Protein AF-0000000078320532 (afdb_homodimer)

Solvent-accessible surface area (backbone atoms only — not comparable to full-atom values): 27782 Å² total; per-residue (Å²): 126,82,74,79,67,69,48,58,63,84,70,66,55,66,33,43,33,33,85,43,34,35,56,31,29,28,65,40,71,39,73,40,62,46,96,88,65,46,69,57,27,37,39,32,34,35,29,23,69,84,62,31,71,40,45,35,36,29,44,48,92,34,34,84,76,49,55,82,74,60,51,70,72,41,43,28,35,41,32,32,32,29,36,39,67,63,49,95,80,59,50,83,32,69,43,92,64,62,51,32,34,39,48,44,89,74,38,43,78,42,79,45,78,91,57,80,74,38,65,82,78,80,81,66,71,52,63,53,78,44,43,66,56,43,35,73,74,42,56,42,26,40,19,38,59,21,37,59,39,74,71,46,79,70,44,77,46,65,47,101,84,69,43,84,41,35,34,28,41,32,31,32,30,63,88,81,32,67,41,43,34,41,29,50,40,71,55,21,54,50,50,59,55,48,59,77,63,59,86,60,82,83,42,33,36,36,36,38,38,26,34,48,35,79,54,96,92,35,70,30,35,29,68,41,88,74,38,45,72,38,76,66,50,97,41,69,73,48,52,52,52,52,51,51,51,50,59,71,67,49,79,128,125,85,73,80,68,69,50,58,63,84,70,66,55,65,33,41,33,33,85,44,35,35,56,31,29,28,65,39,72,40,74,41,61,46,97,89,63,47,71,59,27,37,40,32,34,36,31,22,71,85,63,34,70,40,46,34,36,30,42,49,93,35,34,84,76,50,54,84,73,62,53,70,71,40,43,29,35,40,30,33,31,31,37,38,68,64,48,94,78,59,52,85,33,70,45,91,63,62,50,36,34,39,48,45,89,73,39,44,77,41,80,46,77,92,57,79,74,39,65,83,78,80,81,66,73,50,61,52,78,46,43,67,55,44,36,73,75,42,57,41,26,40,20,38,60,21,36,59,39,74,72,48,78,72,44,78,47,63,47,100,84,67,41,83,41,36,33,28,41,30,30,33,29,64,86,81,31,68,41,44,35,41,29,50,40,70,55,20,54,50,49,58,56,48,60,76,63,60,86,60,83,82,43,33,36,37,36,38,38,27,34,47,36,78,54,95,90,35,70,29,35,30,69,42,89,73,38,47,74,38,76,65,51,97,41,70,72,50,51,52,53,53,52,53,50,49,60,70,67,48,78,127

Organism: Daucus carota subsp. sativus (NCBI:txid79200)

InterPro domains:
  IPR003871 Replication protein A 70 kDa DNA-binding subunit B/D, first OB fold domain [PF02721] (6-105)
  IPR012340 Nucleic acid-binding, OB-fold [G3DSA:2.40.50.140] (5-110)
  IPR012340 Nucleic acid-binding, OB-fold [G3DSA:2.40.50.140] (117-250)
  IPR012340 Nucleic acid-binding, OB-fold [SSF50249] (5-116)
  IPR012340 Nucleic acid-binding, OB-fold [SSF50249] (123-245)

Structure (mmCIF, N/CA/C/O backbone):
data_AF-0000000078320532-model_v1
#
loop_
_entity.id
_entity.type
_entity.pdbx_description
1 polymer 'Replication protein A 70 kDa DNA-binding subunit B/D first OB fold domain-containing protein'
#
loop_
_atom_site.group_PDB
_atom_site.id
_atom_site.type_symbol
_atom_site.label_atom_id
_atom_site.label_alt_id
_atom_site.label_comp_id
_atom_site.label_asym_id
_atom_site.label_entity_id
_atom_site.label_seq_id
_atom_site.pdbx_PDB_ins_code
_atom_site.Cartn_x
_atom_site.Cartn_y
_atom_site.Cartn_z
_atom_site.occupancy
_atom_site.B_iso_or_equiv
_atom_site.auth_seq_id
_atom_site.auth_comp_id
_atom_site.auth_asym_id
_atom_site.auth_atom_id
_atom_site.pdbx_PDB_model_num
ATOM 1 N N . MET A 1 1 ? -4.547 -6.383 32.562 1 27.05 1 MET A N 1
ATOM 2 C CA . MET A 1 1 ? -4.465 -6.309 31.109 1 27.05 1 MET A CA 1
ATOM 3 C C . MET A 1 1 ? -3.475 -5.238 30.672 1 27.05 1 MET A C 1
ATOM 5 O O . MET A 1 1 ? -3.547 -4.094 31.125 1 27.05 1 MET A O 1
ATOM 9 N N . ALA A 1 2 ? -2.432 -5.57 30.328 1 39.66 2 ALA A N 1
ATOM 10 C CA . ALA A 1 2 ? -1.331 -4.621 30.188 1 39.66 2 ALA A CA 1
ATOM 11 C C . ALA A 1 2 ? -1.702 -3.502 29.219 1 39.66 2 ALA A C 1
ATOM 13 O O . ALA A 1 2 ? -2.283 -3.752 28.156 1 39.66 2 ALA A O 1
ATOM 14 N N . GLN A 1 3 ? -2.002 -2.412 29.641 1 51.91 3 GLN A N 1
ATOM 15 C CA . GLN A 1 3 ? -2.473 -1.277 28.844 1 51.91 3 GLN A CA 1
ATOM 16 C C . GLN A 1 3 ? -1.529 -0.985 27.688 1 51.91 3 GLN A C 1
ATOM 18 O O . GLN A 1 3 ? -0.31 -0.94 27.859 1 51.91 3 GLN A O 1
ATOM 23 N N . ILE A 1 4 ? -1.852 -1.433 26.438 1 59.47 4 ILE A N 1
ATOM 24 C CA . ILE A 1 4 ? -1.053 -1.077 25.266 1 59.47 4 ILE A CA 1
ATOM 25 C C . ILE A 1 4 ? -0.604 0.379 25.375 1 59.47 4 ILE A C 1
ATOM 27 O O . ILE A 1 4 ? -1.434 1.282 25.516 1 59.47 4 ILE A O 1
ATOM 31 N N . PRO A 1 5 ? 0.656 0.511 25.469 1 71.81 5 PRO A N 1
ATOM 32 C CA . PRO A 1 5 ? 1.146 1.877 25.672 1 71.81 5 PRO A CA 1
ATOM 33 C C . PRO A 1 5 ? 0.835 2.791 24.484 1 71.81 5 PRO A C 1
ATOM 35 O O . PRO A 1 5 ? 0.677 2.316 23.359 1 71.81 5 PRO A O 1
ATOM 38 N N . TYR A 1 6 ? 0.67 3.992 24.812 1 83.69 6 TYR A N 1
ATOM 39 C CA . TYR A 1 6 ? 0.54 5 23.766 1 83.69 6 TYR A CA 1
ATOM 40 C C . TYR A 1 6 ? 1.823 5.109 22.953 1 83.69 6 TYR A C 1
ATOM 42 O O . TYR A 1 6 ? 2.924 4.988 23.5 1 83.69 6 TYR A O 1
ATOM 50 N N . GLN A 1 7 ? 1.671 5.238 21.641 1 79.38 7 GLN A N 1
ATOM 51 C CA . GLN A 1 7 ? 2.809 5.352 20.734 1 79.38 7 GLN A CA 1
ATOM 52 C C . GLN A 1 7 ? 3.041 6.805 20.328 1 79.38 7 GLN A C 1
ATOM 54 O O . GLN A 1 7 ? 2.123 7.625 20.375 1 79.38 7 GLN A O 1
ATOM 59 N N . MET A 1 8 ? 4.359 7.109 20.062 1 86.12 8 MET A N 1
ATOM 60 C CA . MET A 1 8 ? 4.672 8.383 19.406 1 86.12 8 MET A CA 1
ATOM 61 C C . MET A 1 8 ? 4.379 8.32 17.906 1 86.12 8 MET A C 1
ATOM 63 O O . MET A 1 8 ? 4.512 7.258 17.297 1 86.12 8 MET A O 1
ATOM 67 N N . ILE A 1 9 ? 3.961 9.414 17.344 1 87.12 9 ILE A N 1
ATOM 68 C CA . ILE A 1 9 ? 3.617 9.508 15.93 1 87.12 9 ILE A CA 1
ATOM 69 C C . ILE A 1 9 ? 4.789 9.016 15.078 1 87.12 9 ILE A C 1
ATOM 71 O O . ILE A 1 9 ? 4.586 8.336 14.07 1 87.12 9 ILE A O 1
ATOM 75 N N . SER A 1 10 ? 5.992 9.375 15.531 1 83 10 SER A N 1
ATOM 76 C CA . SER A 1 10 ? 7.195 9.023 14.789 1 83 10 SER A CA 1
ATOM 77 C C . SER A 1 10 ? 7.352 7.512 14.68 1 83 10 SER A C 1
ATOM 79 O O . SER A 1 10 ? 8.109 7.02 13.836 1 83 10 SER A O 1
ATOM 81 N N . ASN A 1 11 ? 6.594 6.738 15.539 1 76.62 11 ASN A N 1
ATOM 82 C CA . ASN A 1 11 ? 6.73 5.285 15.578 1 76.62 11 ASN A CA 1
ATOM 83 C C . ASN A 1 11 ? 5.68 4.602 14.711 1 76.62 11 ASN A C 1
ATOM 85 O O . ASN A 1 11 ? 5.727 3.385 14.516 1 76.62 11 ASN A O 1
ATOM 89 N N . LEU A 1 12 ? 4.797 5.344 14.219 1 78.69 12 LEU A N 1
ATOM 90 C CA . LEU A 1 12 ? 3.697 4.762 13.453 1 78.69 12 LEU A CA 1
ATOM 91 C C . LEU A 1 12 ? 4.191 4.227 12.117 1 78.69 12 LEU A C 1
ATOM 93 O O . LEU A 1 12 ? 5 4.871 11.445 1 78.69 12 LEU A O 1
ATOM 97 N N . ARG A 1 13 ? 3.828 3.01 11.836 1 69.94 13 ARG A N 1
ATOM 98 C CA . ARG A 1 13 ? 4.07 2.375 10.547 1 69.94 13 ARG A CA 1
ATOM 99 C C . ARG A 1 13 ? 2.826 1.641 10.055 1 69.94 13 ARG A C 1
ATOM 101 O O . ARG A 1 13 ? 2.059 1.105 10.859 1 69.94 13 ARG A O 1
ATOM 108 N N . PRO A 1 14 ? 2.568 1.873 8.789 1 65.31 14 PRO A N 1
ATOM 109 C CA . PRO A 1 14 ? 1.463 1.041 8.312 1 65.31 14 PRO A CA 1
ATOM 110 C C . PRO A 1 14 ? 1.641 -0.435 8.656 1 65.31 14 PRO A C 1
ATOM 112 O O . PRO A 1 14 ? 2.707 -1.006 8.422 1 65.31 14 PRO A O 1
ATOM 115 N N . GLN A 1 15 ? 1.102 -0.768 9.883 1 57.56 15 GLN A N 1
ATOM 116 C CA . GLN A 1 15 ? 1.268 -2.164 10.273 1 57.56 15 GLN A CA 1
ATOM 117 C C . GLN A 1 15 ? 0.151 -3.031 9.695 1 57.56 15 GLN A C 1
ATOM 119 O O . GLN A 1 15 ? -1.014 -2.629 9.688 1 57.56 15 GLN A O 1
ATOM 124 N N . ILE A 1 16 ? 0.401 -3.865 9.016 1 56.78 16 ILE A N 1
ATOM 125 C CA . ILE A 1 16 ? -0.515 -4.855 8.461 1 56.78 16 ILE A CA 1
ATOM 126 C C . ILE A 1 16 ? -0.884 -5.875 9.531 1 56.78 16 ILE A C 1
ATOM 128 O O . ILE A 1 16 ? -0.048 -6.242 10.367 1 56.78 16 ILE A O 1
ATOM 132 N N . THR A 1 17 ? -2.172 -5.879 9.898 1 59.12 17 THR A N 1
ATOM 133 C CA . THR A 1 17 ? -2.629 -6.961 10.766 1 59.12 17 THR A CA 1
ATOM 134 C C . THR A 1 17 ? -1.928 -8.273 10.414 1 59.12 17 THR A C 1
ATOM 136 O O . THR A 1 17 ? -1.748 -8.586 9.234 1 59.12 17 THR A O 1
ATOM 139 N N . THR A 1 18 ? -1.348 -8.797 11.539 1 62.75 18 THR A N 1
ATOM 140 C CA . THR A 1 18 ? -0.658 -10.07 11.359 1 62.75 18 THR A CA 1
ATOM 141 C C . THR A 1 18 ? -1.491 -11.219 11.914 1 62.75 18 THR A C 1
ATOM 143 O O . THR A 1 18 ? -1.089 -12.383 11.836 1 62.75 18 THR A O 1
ATOM 146 N N . ALA A 1 19 ? -2.762 -10.828 12.398 1 68.81 19 ALA A N 1
ATOM 147 C CA . ALA A 1 19 ? -3.498 -11.867 13.109 1 68.81 19 ALA A CA 1
ATOM 148 C C . ALA A 1 19 ? -4.352 -12.688 12.156 1 68.81 19 ALA A C 1
ATOM 150 O O . ALA A 1 19 ? -5.523 -12.961 12.43 1 68.81 19 ALA A O 1
ATOM 151 N N . TRP A 1 20 ? -3.812 -13 11.141 1 75.31 20 TRP A N 1
ATOM 152 C CA . TRP A 1 20 ? -4.488 -13.859 10.18 1 75.31 20 TRP A CA 1
ATOM 153 C C . TRP A 1 20 ? -4.234 -15.328 10.492 1 75.31 20 TRP A C 1
ATOM 155 O O . TRP A 1 20 ? -3.189 -15.68 11.039 1 75.31 20 TRP A O 1
ATOM 165 N N . ARG A 1 21 ? -5.273 -16.188 10.227 1 86.12 21 ARG A N 1
ATOM 166 C CA . ARG A 1 21 ? -5.168 -17.641 10.305 1 86.12 21 ARG A CA 1
ATOM 167 C C . ARG A 1 21 ? -5.676 -18.297 9.031 1 86.12 21 ARG A C 1
ATOM 169 O O . ARG A 1 21 ? -6.82 -18.078 8.625 1 86.12 21 ARG A O 1
ATOM 176 N N . LEU A 1 22 ? -4.859 -19.094 8.461 1 91.88 22 LEU A N 1
ATOM 177 C CA . LEU A 1 22 ? -5.23 -19.812 7.25 1 91.88 22 LEU A CA 1
ATOM 178 C C . LEU A 1 22 ? -5.098 -21.312 7.449 1 91.88 22 LEU A C 1
ATOM 180 O O . LEU A 1 22 ? -4.219 -21.781 8.188 1 91.88 22 LEU A O 1
ATOM 184 N N . LYS A 1 23 ? -6.031 -22.062 6.934 1 93.19 23 LYS A N 1
ATOM 185 C CA . LYS A 1 23 ? -5.887 -23.5 6.676 1 93.19 23 LYS A CA 1
ATOM 186 C C . LYS A 1 23 ? -5.648 -23.766 5.191 1 93.19 23 LYS A C 1
ATOM 188 O O . LYS A 1 23 ? -6.516 -23.5 4.359 1 93.19 23 LYS A O 1
ATOM 193 N N . VAL A 1 24 ? -4.387 -24.281 4.895 1 96.31 24 VAL A N 1
ATOM 194 C CA . VAL A 1 24 ? -4.027 -24.297 3.48 1 96.31 24 VAL A CA 1
ATOM 195 C C . VAL A 1 24 ? -3.248 -25.578 3.168 1 96.31 24 VAL A C 1
ATOM 197 O O . VAL A 1 24 ? -2.701 -26.219 4.07 1 96.31 24 VAL A O 1
ATOM 200 N N . ARG A 1 25 ? -3.244 -25.984 1.972 1 96.69 25 ARG A N 1
ATOM 201 C CA . ARG A 1 25 ? -2.277 -26.922 1.396 1 96.69 25 ARG A CA 1
ATOM 202 C C . ARG A 1 25 ? -1.178 -26.172 0.648 1 96.69 25 ARG A C 1
ATOM 204 O O . ARG A 1 25 ? -1.453 -25.219 -0.081 1 96.69 25 ARG A O 1
ATOM 211 N N . VAL A 1 26 ? 0.047 -26.609 0.845 1 96.19 26 VAL A N 1
ATOM 212 C CA . VAL A 1 26 ? 1.165 -26.062 0.078 1 96.19 26 VAL A CA 1
ATOM 213 C C . VAL A 1 26 ? 1.308 -26.828 -1.235 1 96.19 26 VAL A C 1
ATOM 215 O O . VAL A 1 26 ? 1.605 -28.031 -1.234 1 96.19 26 VAL A O 1
ATOM 218 N N . THR A 1 27 ? 1.149 -26.125 -2.33 1 95.19 27 THR A N 1
ATOM 219 C CA . THR A 1 27 ? 1.161 -26.844 -3.596 1 95.19 27 THR A CA 1
ATOM 220 C C . THR A 1 27 ? 2.492 -26.656 -4.316 1 95.19 27 THR A C 1
ATOM 222 O O . THR A 1 27 ? 2.848 -27.453 -5.195 1 95.19 27 THR A O 1
ATOM 225 N N . ARG A 1 28 ? 3.203 -25.609 -3.99 1 95.12 28 ARG A N 1
ATOM 226 C CA . ARG A 1 28 ? 4.512 -25.375 -4.59 1 95.12 28 ARG A CA 1
ATOM 227 C C . ARG A 1 28 ? 5.445 -24.672 -3.609 1 95.12 28 ARG A C 1
ATOM 229 O O . ARG A 1 28 ? 5.004 -23.828 -2.812 1 95.12 28 ARG A O 1
ATOM 236 N N . ILE A 1 29 ? 6.719 -25 -3.711 1 95.75 29 ILE A N 1
ATOM 237 C CA . ILE A 1 29 ? 7.805 -24.312 -3.023 1 95.75 29 ILE A CA 1
ATOM 238 C C . ILE A 1 29 ? 8.992 -24.141 -3.971 1 95.75 29 ILE A C 1
ATOM 240 O O . ILE A 1 29 ? 9.375 -25.078 -4.672 1 95.75 29 ILE A O 1
ATOM 244 N N . TRP A 1 30 ? 9.516 -22.969 -4.055 1 94.19 30 TRP A N 1
ATOM 245 C CA . TRP A 1 30 ? 10.734 -22.781 -4.828 1 94.19 30 TRP A CA 1
ATOM 246 C C . TRP A 1 30 ? 11.57 -21.625 -4.27 1 94.19 30 TRP A C 1
ATOM 248 O O . TRP A 1 30 ? 11.031 -20.719 -3.633 1 94.19 30 TRP A O 1
ATOM 258 N N . GLN A 1 31 ? 12.797 -21.688 -4.543 1 93.12 31 GLN A N 1
ATOM 259 C CA . GLN A 1 31 ? 13.719 -20.656 -4.094 1 93.12 31 GLN A CA 1
ATOM 260 C C . GLN A 1 31 ? 13.789 -19.5 -5.09 1 93.12 31 GLN A C 1
ATOM 262 O O . GLN A 1 31 ? 13.75 -19.719 -6.305 1 93.12 31 GLN A O 1
ATOM 267 N N . ALA A 1 32 ? 13.828 -18.297 -4.539 1 90.44 32 ALA A N 1
ATOM 268 C CA . ALA A 1 32 ? 14.172 -17.125 -5.34 1 90.44 32 ALA A CA 1
ATOM 269 C C . ALA A 1 32 ? 15.688 -16.938 -5.402 1 90.44 32 ALA A C 1
ATOM 271 O O . ALA A 1 32 ? 16.328 -16.641 -4.391 1 90.44 32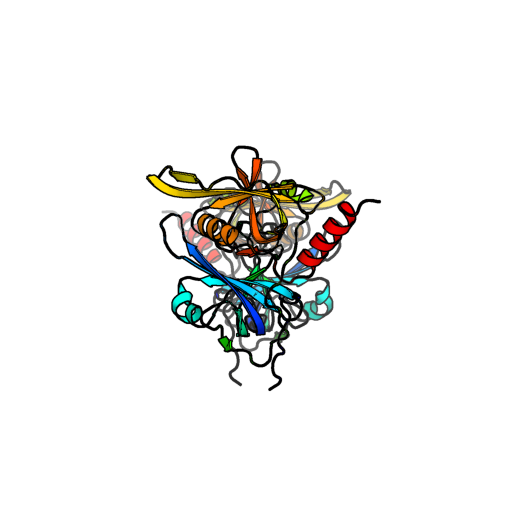 ALA A O 1
ATOM 272 N N . ILE A 1 33 ? 16.234 -17.047 -6.617 1 88.75 33 ILE A N 1
ATOM 273 C CA . ILE A 1 33 ? 17.688 -17.016 -6.793 1 88.75 33 ILE A CA 1
ATOM 274 C C . ILE A 1 33 ? 18.062 -15.859 -7.719 1 88.75 33 ILE A C 1
ATOM 276 O O . ILE A 1 33 ? 17.484 -15.695 -8.789 1 88.75 33 ILE A O 1
ATOM 280 N N . THR A 1 34 ? 18.969 -15.086 -7.293 1 86.25 34 THR A N 1
ATOM 281 C CA . THR A 1 34 ? 19.453 -13.969 -8.102 1 86.25 34 THR A CA 1
ATOM 282 C C . THR A 1 34 ? 20.328 -14.469 -9.242 1 86.25 34 THR A C 1
ATOM 284 O O . THR A 1 34 ? 20.672 -15.656 -9.305 1 86.25 34 THR A O 1
ATOM 287 N N . GLN A 1 35 ? 20.641 -13.539 -10.125 1 79 35 GLN A N 1
ATOM 288 C CA . GLN A 1 35 ? 21.531 -13.867 -11.227 1 79 35 GLN A CA 1
ATOM 289 C C . GLN A 1 35 ? 22.891 -14.312 -10.719 1 79 35 GLN A C 1
ATOM 291 O O . GLN A 1 35 ? 23.578 -15.117 -11.359 1 79 35 GLN A O 1
ATOM 296 N N . GLN A 1 36 ? 23.281 -13.812 -9.484 1 86.31 36 GLN A N 1
ATOM 297 C CA . GLN A 1 36 ? 24.578 -14.141 -8.883 1 86.31 36 GLN A CA 1
ATOM 298 C C . GLN A 1 36 ? 24.516 -15.477 -8.156 1 86.31 36 GLN A C 1
ATOM 300 O O . GLN A 1 36 ? 25.531 -15.969 -7.66 1 86.31 36 GLN A O 1
ATOM 305 N N . GLY A 1 37 ? 23.328 -15.977 -8.062 1 88 37 GLY A N 1
ATOM 306 C CA . GLY A 1 37 ? 23.172 -17.281 -7.445 1 88 37 GLY A CA 1
ATOM 307 C C . GLY A 1 37 ? 22.781 -17.219 -5.984 1 88 37 GLY A C 1
ATOM 308 O O . GLY A 1 37 ? 22.688 -18.25 -5.312 1 88 37 GLY A O 1
ATOM 309 N N . ASP A 1 38 ? 22.5 -16.016 -5.531 1 92.25 38 ASP A N 1
ATOM 310 C CA . ASP A 1 38 ? 22.125 -15.859 -4.129 1 92.25 38 ASP A CA 1
ATOM 311 C C . ASP A 1 38 ? 20.641 -16.188 -3.914 1 92.25 38 ASP A C 1
ATOM 313 O O . ASP A 1 38 ? 19.797 -15.766 -4.699 1 92.25 38 ASP A O 1
ATOM 317 N N . ILE A 1 39 ? 20.5 -16.938 -2.871 1 92.19 39 ILE A N 1
ATOM 318 C CA . ILE A 1 39 ? 19.125 -17.188 -2.486 1 92.19 39 ILE A CA 1
ATOM 319 C C . ILE A 1 39 ? 18.609 -16.047 -1.621 1 92.19 39 ILE A C 1
ATOM 321 O O . ILE A 1 39 ? 19.156 -15.773 -0.551 1 92.19 39 ILE A O 1
ATOM 325 N N . VAL A 1 40 ? 17.516 -15.422 -2.061 1 91.94 40 VAL A N 1
ATOM 326 C CA . VAL A 1 40 ? 17.047 -14.234 -1.353 1 91.94 40 VAL A CA 1
ATOM 327 C C . VAL A 1 40 ? 15.727 -14.539 -0.654 1 91.94 40 VAL A C 1
ATOM 329 O O . VAL A 1 40 ? 15.172 -13.688 0.043 1 91.94 40 VAL A O 1
ATOM 332 N N . GLY A 1 41 ? 15.172 -15.711 -0.836 1 93.56 41 GLY A N 1
ATOM 333 C CA . GLY A 1 41 ? 13.93 -16.094 -0.186 1 93.56 41 GLY A CA 1
ATOM 334 C C . GLY A 1 41 ? 13.305 -17.344 -0.792 1 93.56 41 GLY A C 1
ATOM 335 O O . GLY A 1 41 ? 13.914 -18 -1.63 1 93.56 41 GLY A O 1
ATOM 336 N N . ILE A 1 42 ? 12.125 -17.688 -0.279 1 95.56 42 ILE A N 1
ATOM 337 C CA . ILE A 1 42 ? 11.375 -18.859 -0.723 1 95.56 42 ILE A CA 1
ATOM 338 C C . ILE A 1 42 ? 9.945 -18.453 -1.064 1 95.56 42 ILE A C 1
ATOM 340 O O . ILE A 1 42 ? 9.32 -17.672 -0.334 1 95.56 42 ILE A O 1
ATOM 344 N N . ASN A 1 43 ? 9.531 -18.922 -2.199 1 94.19 43 ASN A N 1
ATOM 345 C CA . ASN A 1 43 ? 8.141 -18.766 -2.596 1 94.19 43 ASN A CA 1
ATOM 346 C C . ASN A 1 43 ? 7.336 -20.031 -2.369 1 94.19 43 ASN A C 1
ATOM 348 O O . ASN A 1 43 ? 7.859 -21.141 -2.52 1 94.19 43 ASN A O 1
ATOM 352 N N . CYS A 1 44 ? 6.09 -19.844 -1.955 1 95.62 44 CYS A N 1
ATOM 353 C CA . CYS A 1 44 ? 5.137 -20.938 -1.868 1 95.62 44 CYS A CA 1
ATOM 354 C C . CYS A 1 44 ? 3.807 -20.562 -2.51 1 95.62 44 CYS A C 1
ATOM 356 O O . CYS A 1 44 ? 3.484 -19.375 -2.623 1 95.62 44 CYS A O 1
ATOM 358 N N . ILE A 1 45 ? 3.152 -21.531 -2.93 1 94.88 45 ILE A N 1
ATOM 359 C CA . ILE A 1 45 ? 1.754 -21.359 -3.299 1 94.88 45 ILE A CA 1
ATOM 360 C C . ILE A 1 45 ? 0.857 -22.109 -2.318 1 94.88 45 ILE A C 1
ATOM 362 O O . ILE A 1 45 ? 1.031 -23.312 -2.104 1 94.88 45 ILE A O 1
ATOM 366 N N . PHE A 1 46 ? -0.066 -21.344 -1.685 1 95.25 46 PHE A N 1
ATOM 367 C CA . PHE A 1 46 ? -1.06 -21.906 -0.779 1 95.25 46 PHE A CA 1
ATOM 368 C C . PHE A 1 46 ? -2.418 -22 -1.461 1 95.25 46 PHE A C 1
ATOM 370 O O . PHE A 1 46 ? -2.775 -21.156 -2.275 1 95.25 46 PHE A O 1
ATOM 377 N N . VAL A 1 47 ? -3.119 -23.047 -1.12 1 94.62 47 VAL A N 1
ATOM 378 C CA . VAL A 1 47 ? -4.488 -23.234 -1.579 1 94.62 47 VAL A CA 1
ATOM 379 C C . VAL A 1 47 ? -5.402 -23.5 -0.384 1 94.62 47 VAL A C 1
ATOM 381 O O . VAL A 1 47 ? -5.035 -24.25 0.533 1 94.62 47 VAL A O 1
ATOM 384 N N . ASP A 1 48 ? -6.539 -22.922 -0.423 1 93.62 48 ASP A N 1
ATOM 385 C CA . ASP A 1 48 ? -7.473 -23.172 0.669 1 93.62 48 ASP A CA 1
ATOM 386 C C . ASP A 1 48 ? -8.602 -24.094 0.222 1 93.62 48 ASP A C 1
ATOM 388 O O . ASP A 1 48 ? -8.555 -24.656 -0.877 1 93.62 48 ASP A O 1
ATOM 392 N N . GLU A 1 49 ? -9.594 -24.328 1.081 1 91.31 49 GLU A N 1
ATOM 393 C CA . GLU A 1 49 ? -10.625 -25.328 0.868 1 91.31 49 GLU A CA 1
ATOM 394 C C . GLU A 1 49 ? -11.586 -24.922 -0.24 1 91.31 49 GLU A C 1
ATOM 396 O O . GLU A 1 49 ? -12.289 -25.75 -0.806 1 91.31 49 GLU A O 1
ATOM 401 N N . LEU A 1 50 ? -11.602 -23.656 -0.543 1 87.75 50 LEU A N 1
ATOM 402 C CA . LEU A 1 50 ? -12.523 -23.188 -1.567 1 87.75 50 LEU A CA 1
ATOM 403 C C . LEU A 1 50 ? -11.805 -22.969 -2.893 1 87.75 50 LEU A C 1
ATOM 405 O O . LEU A 1 50 ? -12.383 -22.422 -3.834 1 87.75 50 LEU A O 1
ATOM 409 N N . GLY A 1 51 ? -10.508 -23.297 -2.916 1 89.31 51 GLY A N 1
ATOM 410 C CA . GLY A 1 51 ? -9.75 -23.219 -4.156 1 89.31 51 GLY A CA 1
ATOM 411 C C . GLY A 1 51 ? -9.016 -21.906 -4.32 1 89.31 51 GLY A C 1
ATOM 412 O O . GLY A 1 51 ? -8.391 -21.656 -5.352 1 89.31 51 GLY A O 1
ATOM 413 N N . GLY A 1 52 ? -9.141 -21.062 -3.285 1 89.81 52 GLY A N 1
ATOM 414 C CA . GLY A 1 52 ? -8.336 -19.844 -3.33 1 89.81 52 GLY A CA 1
ATOM 415 C C . GLY A 1 52 ? -6.844 -20.125 -3.268 1 89.81 52 GLY A C 1
ATOM 416 O O . GLY A 1 52 ? -6.398 -21 -2.529 1 89.81 52 GLY A O 1
ATOM 417 N N . ARG A 1 53 ? -6.105 -19.375 -4.078 1 91.88 53 ARG A N 1
ATOM 418 C CA . ARG A 1 53 ? -4.656 -19.531 -4.117 1 91.88 53 ARG A CA 1
ATOM 419 C C . ARG A 1 53 ? -3.963 -18.219 -3.766 1 91.88 53 ARG A C 1
ATOM 421 O O . ARG A 1 53 ? -4.449 -17.141 -4.113 1 91.88 53 ARG A O 1
ATOM 428 N N . ILE A 1 54 ? -2.836 -18.344 -3.166 1 91.69 54 ILE A N 1
ATOM 429 C CA . ILE A 1 54 ? -2.078 -17.141 -2.83 1 91.69 54 ILE A CA 1
ATOM 430 C C . ILE A 1 54 ? -0.59 -17.469 -2.758 1 91.69 54 ILE A C 1
ATOM 432 O O . ILE A 1 54 ? -0.214 -18.594 -2.373 1 91.69 54 ILE A O 1
ATOM 436 N N . ARG A 1 55 ? 0.199 -16.562 -3.189 1 92.69 55 ARG A N 1
ATOM 437 C CA . ARG A 1 55 ? 1.645 -16.672 -3.018 1 92.69 55 ARG A CA 1
ATOM 438 C C . ARG A 1 55 ? 2.053 -16.344 -1.587 1 92.69 55 ARG A C 1
ATOM 440 O O . ARG A 1 55 ? 1.574 -15.367 -1.012 1 92.69 55 ARG A O 1
ATOM 447 N N . ALA A 1 56 ? 2.838 -17.141 -1.028 1 94.06 56 ALA A N 1
ATOM 448 C CA . ALA A 1 56 ? 3.477 -16.875 0.258 1 94.06 56 ALA A CA 1
ATOM 449 C C . ALA A 1 56 ? 4.977 -16.656 0.091 1 94.06 56 ALA A C 1
ATOM 451 O O . ALA A 1 56 ? 5.629 -17.344 -0.697 1 94.06 56 ALA A O 1
ATOM 452 N N . TRP A 1 57 ? 5.461 -15.688 0.818 1 93.81 57 TRP A N 1
ATOM 453 C CA . TRP A 1 57 ? 6.863 -15.289 0.709 1 93.81 57 TRP A CA 1
ATOM 454 C C . TRP A 1 57 ? 7.57 -15.414 2.053 1 93.81 57 TRP A C 1
ATOM 456 O O . TRP A 1 57 ? 7.062 -14.953 3.076 1 93.81 57 TRP A O 1
ATOM 466 N N . ILE A 1 58 ? 8.703 -16.047 2.061 1 94.56 58 ILE A N 1
ATOM 467 C CA . ILE A 1 58 ? 9.625 -16.078 3.191 1 94.56 58 ILE A CA 1
ATOM 468 C C . ILE A 1 58 ? 10.938 -15.398 2.811 1 94.56 58 ILE A C 1
ATOM 470 O O . ILE A 1 58 ? 11.695 -15.914 1.986 1 94.56 58 ILE A O 1
ATOM 474 N N . ALA A 1 59 ? 11.211 -14.336 3.436 1 91.44 59 ALA A N 1
ATOM 475 C CA . ALA A 1 59 ? 12.461 -13.617 3.166 1 91.44 59 ALA A CA 1
ATOM 476 C C . ALA A 1 59 ? 13.664 -14.383 3.709 1 91.44 59 ALA A C 1
ATOM 478 O O . ALA A 1 59 ? 13.523 -15.211 4.613 1 91.44 59 ALA A O 1
ATOM 479 N N . ALA A 1 60 ? 14.797 -14.055 3.164 1 91.81 60 ALA A N 1
ATOM 480 C CA . ALA A 1 60 ? 16.047 -14.734 3.525 1 91.81 60 ALA A CA 1
ATOM 481 C C . ALA A 1 60 ? 16.234 -14.734 5.039 1 91.81 60 ALA A C 1
ATOM 483 O O . ALA A 1 60 ? 16.656 -15.742 5.613 1 91.81 60 ALA A O 1
ATOM 484 N N . ALA A 1 61 ? 15.922 -13.688 5.684 1 89.81 61 ALA A N 1
ATOM 485 C CA . ALA A 1 61 ? 16.141 -13.508 7.117 1 89.81 61 ALA A CA 1
ATOM 486 C C . ALA A 1 61 ? 15.336 -14.516 7.93 1 89.81 61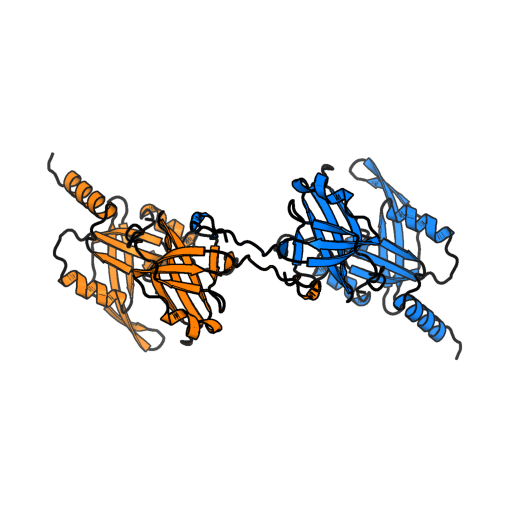 ALA A C 1
ATOM 488 O O . ALA A 1 61 ? 15.68 -14.828 9.07 1 89.81 61 ALA A O 1
ATOM 489 N N . ASN A 1 62 ? 14.25 -15.023 7.332 1 91.62 62 ASN A N 1
ATOM 490 C CA . ASN A 1 62 ? 13.359 -15.898 8.086 1 91.62 62 ASN A CA 1
ATOM 491 C C . ASN A 1 62 ? 13.422 -17.344 7.574 1 91.62 62 ASN A C 1
ATOM 493 O O . ASN A 1 62 ? 12.727 -18.219 8.086 1 91.62 62 ASN A O 1
ATOM 497 N N . MET A 1 63 ? 14.18 -17.672 6.566 1 93.5 63 MET A N 1
ATOM 498 C CA . MET A 1 63 ? 14.203 -18.969 5.902 1 93.5 63 MET A CA 1
ATOM 499 C C . MET A 1 63 ? 14.672 -20.062 6.855 1 93.5 63 MET A C 1
ATOM 501 O O . MET A 1 63 ? 14.117 -21.156 6.871 1 93.5 63 MET A O 1
ATOM 505 N N . ASN A 1 64 ? 15.625 -19.75 7.582 1 92.12 64 ASN A N 1
ATOM 506 C CA . ASN A 1 64 ? 16.156 -20.766 8.484 1 92.12 64 ASN A CA 1
ATOM 507 C C . ASN A 1 64 ? 15.102 -21.266 9.461 1 92.12 64 ASN A C 1
ATOM 509 O O . ASN A 1 64 ? 15.078 -22.453 9.805 1 92.12 64 ASN A O 1
ATOM 513 N N . GLN A 1 65 ? 14.266 -20.453 9.867 1 92.75 65 GLN A N 1
ATOM 514 C CA . GLN A 1 65 ? 13.242 -20.781 10.852 1 92.75 65 GLN A CA 1
ATOM 515 C C . GLN A 1 65 ? 12.047 -21.469 10.195 1 92.75 65 GLN A C 1
ATOM 517 O O . GLN A 1 65 ? 11.461 -22.391 10.773 1 92.75 65 GLN A O 1
ATOM 522 N N . LEU A 1 66 ? 11.695 -21.016 9.008 1 94.31 66 LEU A N 1
ATOM 523 C CA . LEU A 1 66 ? 10.359 -21.344 8.516 1 94.31 66 LEU A CA 1
ATOM 524 C C . LEU A 1 66 ? 10.438 -22.391 7.402 1 94.31 66 LEU A C 1
ATOM 526 O O . LEU A 1 66 ? 9.492 -23.156 7.203 1 94.31 66 LEU A O 1
ATOM 530 N N . GLN A 1 67 ? 11.438 -22.438 6.648 1 91.75 67 GLN A N 1
ATOM 531 C CA . GLN A 1 67 ? 11.5 -23.266 5.441 1 91.75 67 GLN A CA 1
ATOM 532 C C . GLN A 1 67 ? 11.32 -24.734 5.773 1 91.75 67 GLN A C 1
ATOM 534 O O . GLN A 1 67 ? 10.656 -25.469 5.031 1 91.75 67 GLN A O 1
ATOM 539 N N . GLY A 1 68 ? 11.82 -25.172 6.801 1 93.75 68 GLY A N 1
ATOM 540 C CA . GLY A 1 68 ? 11.75 -26.594 7.164 1 93.75 68 GLY A CA 1
ATOM 541 C C . GLY A 1 68 ? 10.391 -27 7.699 1 93.75 68 GLY A C 1
ATOM 542 O O . GLY A 1 68 ? 10.125 -28.188 7.875 1 93.75 68 GLY A O 1
ATOM 543 N N . LEU A 1 69 ? 9.555 -26.125 7.875 1 94.5 69 LEU A N 1
ATOM 544 C CA . LEU A 1 69 ? 8.258 -26.406 8.477 1 94.5 69 LEU A CA 1
ATOM 545 C C . LEU A 1 69 ? 7.227 -26.75 7.406 1 94.5 69 LEU A C 1
ATOM 547 O O . LEU A 1 69 ? 6.148 -27.266 7.719 1 94.5 69 LEU A O 1
ATOM 551 N N . ILE A 1 70 ? 7.555 -26.484 6.176 1 95.62 70 ILE A N 1
ATOM 552 C CA . ILE A 1 70 ? 6.539 -26.625 5.145 1 95.62 70 ILE A CA 1
ATOM 553 C C . ILE A 1 70 ? 7.012 -27.625 4.086 1 95.62 70 ILE A C 1
ATOM 555 O O . ILE A 1 70 ? 8.195 -27.641 3.729 1 95.62 70 ILE A O 1
ATOM 559 N N . THR A 1 71 ? 6.156 -28.422 3.701 1 95.62 71 THR A N 1
ATOM 560 C CA . THR A 1 71 ? 6.387 -29.422 2.662 1 95.62 71 THR A CA 1
ATOM 561 C C . THR A 1 71 ? 5.312 -29.328 1.582 1 95.62 71 THR A C 1
ATOM 563 O O . THR A 1 71 ? 4.129 -29.172 1.887 1 95.62 71 THR A O 1
ATOM 566 N N . GLU A 1 72 ? 5.805 -29.453 0.335 1 95.88 72 GLU A N 1
ATOM 567 C CA . GLU A 1 72 ? 4.844 -29.453 -0.765 1 95.88 72 GLU A CA 1
ATOM 568 C C . GLU A 1 72 ? 3.852 -30.609 -0.627 1 95.88 72 GLU A C 1
ATOM 570 O O . GLU A 1 72 ? 4.242 -31.734 -0.32 1 95.88 72 GLU A O 1
ATOM 575 N N . GLY A 1 73 ? 2.656 -30.266 -0.826 1 94.81 73 GLY A N 1
ATOM 576 C CA . GLY A 1 73 ? 1.608 -31.281 -0.792 1 94.81 73 GLY A CA 1
ATOM 577 C C . GLY A 1 73 ? 0.917 -31.375 0.554 1 94.81 73 GLY A C 1
ATOM 578 O O . GLY A 1 73 ? -0.182 -31.922 0.655 1 94.81 73 GLY A O 1
ATOM 579 N N . GLU A 1 74 ? 1.538 -30.906 1.576 1 95.38 74 GLU A N 1
ATOM 580 C CA . GLU A 1 74 ? 1.003 -31.062 2.926 1 95.38 74 GLU A CA 1
ATOM 581 C C . GLU A 1 74 ? 0.101 -29.891 3.295 1 95.38 74 GLU A C 1
ATOM 583 O O . GLU A 1 74 ? 0.081 -28.875 2.6 1 95.38 74 GLU A O 1
ATOM 588 N N . THR A 1 75 ? -0.72 -30.141 4.348 1 96.12 75 THR A N 1
ATOM 589 C CA . THR A 1 75 ? -1.686 -29.141 4.793 1 96.12 75 THR A CA 1
ATOM 590 C C . THR A 1 75 ? -1.285 -28.562 6.148 1 96.12 75 THR A C 1
ATOM 592 O O . THR A 1 75 ? -0.78 -29.297 7.008 1 96.12 75 THR A O 1
ATOM 595 N N . TYR A 1 76 ? -1.521 -27.281 6.293 1 96.38 76 TYR A N 1
ATOM 596 C CA . TYR A 1 76 ? -1.071 -26.594 7.5 1 96.38 76 TYR A CA 1
ATOM 597 C C . TYR A 1 76 ? -2.096 -25.562 7.961 1 96.38 76 TYR A C 1
ATOM 599 O O . TYR A 1 76 ? -2.855 -25.031 7.152 1 96.38 76 TYR A O 1
ATOM 607 N N . ASN A 1 77 ? -2.102 -25.344 9.25 1 93.25 77 ASN A N 1
ATOM 608 C CA . ASN A 1 77 ? -2.586 -24.094 9.836 1 93.25 77 ASN A CA 1
ATOM 609 C C . ASN A 1 77 ? -1.482 -23.047 9.906 1 93.25 77 ASN A C 1
ATOM 611 O O . ASN A 1 77 ? -0.417 -23.297 10.477 1 93.25 77 ASN A O 1
ATOM 615 N N . VAL A 1 78 ? -1.679 -21.875 9.266 1 94.12 78 VAL A N 1
ATOM 616 C CA . VAL A 1 78 ? -0.705 -20.797 9.242 1 94.12 78 VAL A CA 1
ATOM 617 C C . VAL A 1 78 ? -1.275 -19.562 9.953 1 94.12 78 VAL A C 1
ATOM 619 O O . VAL A 1 78 ? -2.309 -19.031 9.547 1 94.12 78 VAL A O 1
ATOM 622 N N . HIS A 1 79 ? -0.591 -19.188 11.039 1 87.44 79 HIS A N 1
ATOM 623 C CA . HIS A 1 79 ? -1.054 -18.062 11.844 1 87.44 79 HIS A CA 1
ATOM 624 C C . HIS A 1 79 ? -0.03 -16.922 11.852 1 87.44 79 HIS A C 1
ATOM 626 O O . HIS A 1 79 ? 1.174 -17.172 11.742 1 87.44 79 HIS A O 1
ATOM 632 N N . ASN A 1 80 ? -0.496 -15.773 11.953 1 84.56 80 ASN A N 1
ATOM 633 C CA . ASN A 1 80 ? 0.344 -14.602 12.188 1 84.56 80 ASN A CA 1
ATOM 634 C C . ASN A 1 80 ? 1.249 -14.312 10.992 1 84.56 80 ASN A C 1
ATOM 636 O O . ASN A 1 80 ? 2.471 -14.445 11.086 1 84.56 80 ASN A O 1
ATOM 640 N N . PHE A 1 81 ? 0.646 -13.844 10.008 1 88.69 81 PHE A N 1
ATOM 641 C CA . PHE A 1 81 ? 1.361 -13.406 8.812 1 88.69 81 PHE A CA 1
ATOM 642 C C . PHE A 1 81 ? 0.861 -12.047 8.344 1 88.69 81 PHE A C 1
ATOM 644 O O . PHE A 1 81 ? -0.156 -11.555 8.828 1 88.69 81 PHE A O 1
ATOM 651 N N . VAL A 1 82 ? 1.595 -11.516 7.438 1 83 82 VAL A N 1
ATOM 652 C CA . VAL A 1 82 ? 1.241 -10.195 6.941 1 83 82 VAL A CA 1
ATOM 653 C C . VAL A 1 82 ? 0.727 -10.297 5.508 1 83 82 VAL A C 1
ATOM 655 O O . VAL A 1 82 ? 1.293 -11.031 4.691 1 83 82 VAL A O 1
ATOM 658 N N . VAL A 1 83 ? -0.373 -9.688 5.246 1 82.94 83 VAL A N 1
ATOM 659 C CA . VAL A 1 83 ? -0.85 -9.594 3.871 1 82.94 83 VAL A CA 1
ATOM 660 C C . VAL A 1 83 ? -0.288 -8.328 3.219 1 82.94 83 VAL A C 1
ATOM 662 O O . VAL A 1 83 ? -0.437 -7.227 3.754 1 82.94 83 VAL A O 1
ATOM 665 N N . ARG A 1 84 ? 0.384 -8.508 2.088 1 80.25 84 ARG A N 1
ATOM 666 C CA . ARG A 1 84 ? 1.023 -7.398 1.392 1 80.25 84 ARG A CA 1
ATOM 667 C C . ARG A 1 84 ? 0.416 -7.195 0.008 1 80.25 84 ARG A C 1
ATOM 669 O O . ARG A 1 84 ? -0.011 -8.156 -0.635 1 80.25 84 ARG A O 1
ATOM 676 N N . GLN A 1 85 ? 0.4 -5.949 -0.317 1 75.62 85 GLN A N 1
ATOM 677 C CA . GLN A 1 85 ? 0.075 -5.629 -1.702 1 75.62 85 GLN A CA 1
ATOM 678 C C . GLN A 1 85 ? 1.324 -5.645 -2.578 1 75.62 85 GLN A C 1
ATOM 680 O O . GLN A 1 85 ? 2.393 -5.195 -2.156 1 75.62 85 GLN A O 1
ATOM 685 N N . TYR A 1 86 ? 1.133 -6.281 -3.82 1 75.62 86 TYR A N 1
ATOM 686 C CA . TYR A 1 86 ? 2.248 -6.215 -4.758 1 75.62 86 TYR A CA 1
ATOM 687 C C . TYR A 1 86 ? 2.574 -4.77 -5.117 1 75.62 86 TYR A C 1
ATOM 689 O O . TYR A 1 86 ? 1.671 -3.963 -5.344 1 75.62 86 TYR A O 1
ATOM 697 N N . GLY A 1 87 ? 3.797 -4.484 -4.98 1 64.56 87 GLY A N 1
ATOM 698 C CA . GLY A 1 87 ? 4.211 -3.182 -5.477 1 64.56 87 GLY A CA 1
ATOM 699 C C . GLY A 1 87 ? 4.148 -3.072 -6.988 1 64.56 87 GLY A C 1
ATOM 700 O O . GLY A 1 87 ? 4.078 -4.086 -7.688 1 64.56 87 GLY A O 1
ATOM 701 N N . ALA A 1 88 ? 4.184 -1.825 -7.371 1 55.81 88 ALA A N 1
ATOM 702 C CA . ALA A 1 88 ? 4.129 -1.566 -8.812 1 55.81 88 ALA A CA 1
ATOM 703 C C . ALA A 1 88 ? 5.301 -2.227 -9.531 1 55.81 88 ALA A C 1
ATOM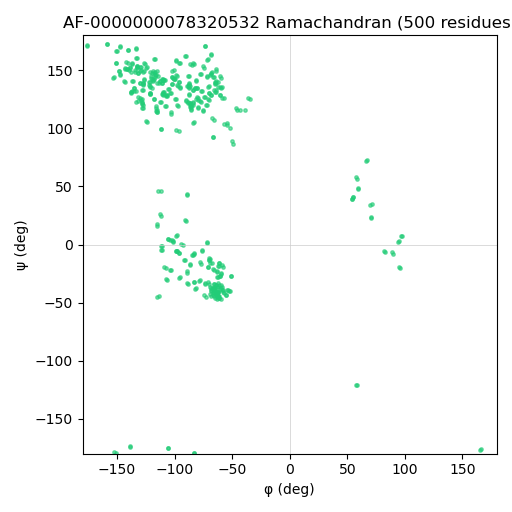 705 O O . ALA A 1 88 ? 5.176 -2.627 -10.688 1 55.81 88 ALA A O 1
ATOM 706 N N . MET A 1 89 ? 6.336 -2.434 -8.781 1 48.53 89 MET A N 1
ATOM 707 C CA . MET A 1 89 ? 7.543 -2.928 -9.438 1 48.53 89 MET A CA 1
ATOM 708 C C . MET A 1 89 ? 7.66 -4.441 -9.289 1 48.53 89 MET A C 1
ATOM 710 O O . MET A 1 89 ? 8.586 -5.051 -9.828 1 48.53 89 MET A O 1
ATOM 714 N N . GLN A 1 90 ? 6.742 -4.906 -8.539 1 59.12 90 GLN A N 1
ATOM 715 C CA . GLN A 1 90 ? 6.824 -6.352 -8.375 1 59.12 90 GLN A CA 1
ATOM 716 C C . GLN A 1 90 ? 6.148 -7.082 -9.531 1 59.12 90 GLN A C 1
ATOM 718 O O . GLN A 1 90 ? 4.922 -7.121 -9.609 1 59.12 90 GLN A O 1
ATOM 723 N N . THR A 1 91 ? 6.984 -7.641 -10.445 1 55.31 91 THR A N 1
ATOM 724 C CA . THR A 1 91 ? 6.555 -8.109 -11.758 1 55.31 91 THR A CA 1
ATOM 725 C C . THR A 1 91 ? 6.262 -9.602 -11.734 1 55.31 91 THR A C 1
ATOM 727 O O . THR A 1 91 ? 5.48 -10.109 -12.547 1 55.31 91 THR A O 1
ATOM 730 N N . GLU A 1 92 ? 6.891 -10.266 -10.898 1 63.03 92 GLU A N 1
ATOM 731 C CA . GLU A 1 92 ? 6.625 -11.695 -11.023 1 63.03 92 GLU A CA 1
ATOM 732 C C . GLU A 1 92 ? 5.547 -12.141 -10.039 1 63.03 92 GLU A C 1
ATOM 734 O O . GLU A 1 92 ? 5.797 -12.219 -8.828 1 63.03 92 GLU A O 1
ATOM 739 N N . ARG A 1 93 ? 4.379 -12.195 -10.664 1 77.44 93 ARG A N 1
ATOM 740 C CA . ARG A 1 93 ? 3.227 -12.641 -9.883 1 77.44 93 ARG A CA 1
ATOM 741 C C . ARG A 1 93 ? 2.775 -14.031 -10.32 1 77.44 93 ARG A C 1
ATOM 743 O O . ARG A 1 93 ? 2.834 -14.359 -11.508 1 77.44 93 ARG A O 1
ATOM 750 N N . CYS A 1 94 ? 2.373 -14.836 -9.367 1 74.81 94 CYS A N 1
ATOM 751 C CA . CYS A 1 94 ? 1.945 -16.203 -9.664 1 74.81 94 CYS A CA 1
ATOM 752 C C . CYS A 1 94 ? 0.528 -16.219 -10.227 1 74.81 94 CYS A C 1
ATOM 754 O O . CYS A 1 94 ? 0.178 -17.094 -11.016 1 74.81 94 CYS A O 1
ATOM 756 N N . PHE A 1 95 ? -0.157 -15.312 -9.789 1 79.25 95 PHE A N 1
ATOM 757 C CA . PHE A 1 95 ? -1.537 -15.289 -10.258 1 79.25 95 PHE A CA 1
ATOM 758 C C . PHE A 1 95 ? -2.09 -13.867 -10.234 1 79.25 95 PHE A C 1
ATOM 760 O O . PHE A 1 95 ? -1.367 -12.922 -9.914 1 79.25 95 PHE A O 1
ATOM 767 N N . GLU A 1 96 ? -3.301 -13.711 -10.594 1 70.06 96 GLU A N 1
ATOM 768 C CA . GLU A 1 96 ? -3.924 -12.406 -10.805 1 70.06 96 GLU A CA 1
ATOM 769 C C . GLU A 1 96 ? -4.168 -11.695 -9.477 1 70.06 96 GLU A C 1
ATOM 771 O O . GLU A 1 96 ? -4.516 -10.508 -9.453 1 70.06 96 GLU A O 1
ATOM 776 N N . SER A 1 97 ? -3.777 -12.312 -8.438 1 74.12 97 SER A N 1
ATOM 777 C CA . SER A 1 97 ? -3.994 -11.672 -7.141 1 74.12 97 SER A CA 1
ATOM 778 C C . SER A 1 97 ? -3.115 -10.438 -6.977 1 74.12 97 SER A C 1
ATOM 780 O O . SER A 1 97 ? -1.969 -10.422 -7.43 1 74.12 97 SER A O 1
ATOM 782 N N . ASN A 1 98 ? -3.662 -9.453 -6.266 1 74.69 98 ASN A N 1
ATOM 783 C CA . ASN A 1 98 ? -2.904 -8.234 -6.016 1 74.69 98 ASN A CA 1
ATOM 784 C C . ASN A 1 98 ? -2.178 -8.289 -4.672 1 74.69 98 ASN A C 1
ATOM 786 O O . ASN A 1 98 ? -1.46 -7.355 -4.312 1 74.69 98 ASN A O 1
ATOM 790 N N . PHE A 1 99 ? -2.396 -9.484 -4.012 1 81.19 99 PHE A N 1
ATOM 791 C CA . PHE A 1 99 ? -1.828 -9.633 -2.678 1 81.19 99 PHE A CA 1
ATOM 792 C C . PHE A 1 99 ? -0.979 -10.891 -2.586 1 81.19 99 PHE A C 1
ATOM 794 O O . PHE A 1 99 ? -1.152 -11.82 -3.375 1 81.19 99 PHE A O 1
ATOM 801 N N . PHE A 1 100 ? -0.136 -10.836 -1.712 1 88.69 100 PHE A N 1
ATOM 802 C CA . PHE A 1 100 ? 0.569 -12.031 -1.257 1 88.69 100 PHE A CA 1
ATOM 803 C C . PHE A 1 100 ? 0.753 -12.008 0.256 1 88.69 100 PHE A C 1
ATOM 805 O O . PHE A 1 100 ? 0.506 -10.984 0.9 1 88.69 100 PHE A O 1
ATOM 812 N N . ILE A 1 101 ? 1.125 -13.102 0.776 1 90.38 101 ILE A N 1
ATOM 813 C CA . ILE A 1 101 ? 1.349 -13.102 2.217 1 90.38 101 ILE A CA 1
ATOM 814 C C . ILE A 1 101 ? 2.842 -13.242 2.51 1 90.38 101 ILE A C 1
ATOM 816 O O . ILE A 1 101 ? 3.559 -13.938 1.787 1 90.38 101 ILE A O 1
ATOM 820 N N . GLN A 1 102 ? 3.215 -12.516 3.5 1 90.44 102 GLN A N 1
ATOM 821 C CA . GLN A 1 102 ? 4.59 -12.586 3.986 1 90.44 102 GLN A CA 1
ATOM 822 C C . GLN A 1 102 ? 4.66 -13.305 5.328 1 90.44 102 GLN A C 1
ATOM 824 O O . GLN A 1 102 ? 4.043 -12.875 6.305 1 90.44 102 GLN A O 1
ATOM 829 N N . LEU A 1 103 ? 5.418 -14.438 5.336 1 92.69 103 LEU A N 1
ATOM 830 C CA . LEU A 1 103 ? 5.707 -15.156 6.574 1 92.69 103 LEU A CA 1
ATOM 831 C C . LEU A 1 103 ? 6.957 -14.594 7.246 1 92.69 103 LEU A C 1
ATOM 833 O O . LEU A 1 103 ? 7.926 -14.25 6.566 1 92.69 103 LEU A O 1
ATOM 837 N N . TYR A 1 104 ? 6.789 -14.43 8.508 1 87.88 104 TYR A N 1
ATOM 838 C CA . TYR A 1 104 ? 7.891 -13.797 9.227 1 87.88 104 TYR A CA 1
ATOM 839 C C . TYR A 1 104 ? 8.133 -14.484 10.562 1 87.88 104 TYR A C 1
ATOM 841 O O . TYR A 1 104 ? 7.602 -15.562 10.82 1 87.88 104 TYR A O 1
ATOM 849 N N . HIS A 1 105 ? 8.977 -13.977 11.344 1 84.44 105 HIS A N 1
ATOM 850 C CA . HIS A 1 105 ? 9.523 -14.68 12.5 1 84.44 105 HIS A CA 1
ATOM 851 C C . HIS A 1 105 ? 8.438 -15.039 13.5 1 84.44 105 HIS A C 1
ATOM 853 O O . HIS A 1 105 ? 8.602 -15.961 14.297 1 84.44 105 HIS A O 1
ATOM 859 N N . MET A 1 106 ? 7.305 -14.383 13.406 1 81.25 106 MET A N 1
ATOM 860 C CA . MET A 1 106 ? 6.238 -14.664 14.359 1 81.25 106 MET A CA 1
ATOM 861 C C . MET A 1 106 ? 5.207 -15.617 13.766 1 81.25 106 MET A C 1
ATOM 863 O O . MET A 1 106 ? 4.246 -15.992 14.438 1 81.25 106 MET A O 1
ATOM 867 N N . THR A 1 107 ? 5.344 -15.953 12.516 1 89.31 107 THR A N 1
ATOM 868 C CA . THR A 1 107 ? 4.398 -16.844 11.867 1 89.31 107 THR A CA 1
ATOM 869 C C . THR A 1 107 ? 4.453 -18.234 12.5 1 89.31 107 THR A C 1
ATOM 871 O O . THR A 1 107 ? 5.535 -18.781 12.719 1 89.31 107 THR A O 1
ATOM 874 N N . ASN A 1 108 ? 3.268 -18.75 12.82 1 89.81 108 ASN A N 1
ATOM 875 C CA . ASN A 1 108 ? 3.127 -20.125 13.312 1 89.81 108 ASN A CA 1
ATOM 876 C C . ASN A 1 108 ? 2.582 -21.047 12.227 1 89.81 108 ASN A C 1
ATOM 878 O O . ASN A 1 108 ? 1.574 -20.734 11.586 1 89.81 108 ASN A O 1
ATOM 882 N N . ILE A 1 109 ? 3.301 -22.188 12.062 1 94.62 109 ILE A N 1
ATOM 883 C CA . ILE A 1 109 ? 2.883 -23.172 11.086 1 94.62 109 ILE A CA 1
ATOM 884 C C . ILE A 1 109 ? 2.795 -24.547 11.75 1 94.62 109 ILE A C 1
ATOM 886 O O . ILE A 1 109 ? 3.771 -25.031 12.328 1 94.62 109 ILE A O 1
ATOM 890 N N . PHE A 1 110 ? 1.616 -25.141 11.672 1 92.75 110 PHE A N 1
ATOM 891 C CA . PHE A 1 110 ? 1.468 -26.5 12.203 1 92.75 110 PHE A CA 1
ATOM 892 C C . PHE A 1 110 ? 0.607 -27.344 11.281 1 92.75 110 PHE A C 1
ATOM 894 O O . PHE A 1 110 ? -0.289 -26.828 10.609 1 92.75 110 PHE A O 1
ATOM 901 N N . VAL A 1 111 ? 0.917 -28.578 11.312 1 93.62 111 VAL A N 1
ATOM 902 C CA . VAL A 1 111 ? 0.225 -29.531 10.438 1 93.62 111 VAL A CA 1
ATOM 903 C C . VAL A 1 111 ? -1.274 -29.5 10.727 1 93.62 111 VAL A C 1
ATOM 905 O O . VAL A 1 111 ? -1.688 -29.453 11.891 1 93.62 111 VAL A O 1
ATOM 908 N N . ALA A 1 112 ? -2.023 -29.281 9.656 1 91.88 112 ALA A N 1
ATOM 909 C CA . ALA A 1 112 ? -3.479 -29.344 9.789 1 91.88 112 ALA A CA 1
ATOM 910 C C . ALA A 1 112 ? -3.988 -30.766 9.688 1 91.88 112 ALA A C 1
ATOM 912 O O . ALA A 1 112 ? -3.578 -31.516 8.805 1 91.88 112 ALA A O 1
ATOM 913 N N . GLU A 1 113 ? -4.859 -31.188 10.586 1 85.12 113 GLU A N 1
ATOM 914 C CA . GLU A 1 113 ? -5.406 -32.531 10.594 1 85.12 113 GLU A CA 1
ATOM 915 C C . GLU A 1 113 ? -6.797 -32.562 9.969 1 85.12 113 GLU A C 1
ATOM 917 O O . GLU A 1 113 ? -7.566 -31.625 10.086 1 85.12 113 GLU A O 1
ATOM 922 N N . ASP A 1 114 ? -7.105 -33.625 9.219 1 77.19 114 ASP A N 1
ATOM 923 C CA . ASP A 1 114 ? -8.43 -33.938 8.703 1 77.19 114 ASP A CA 1
ATOM 924 C C . ASP A 1 114 ? -8.844 -32.938 7.613 1 77.19 114 ASP A C 1
ATOM 926 O O . ASP A 1 114 ? -9.953 -32.406 7.637 1 77.19 114 ASP A O 1
ATOM 930 N N . VAL A 1 115 ? -7.914 -32.469 6.848 1 78.62 115 VAL A N 1
ATOM 931 C CA . VAL A 1 115 ? -8.242 -31.484 5.828 1 78.62 115 VAL A CA 1
ATOM 932 C C . VAL A 1 115 ? -8.062 -32.094 4.441 1 78.62 115 VAL A C 1
ATOM 934 O O . VAL A 1 115 ? -7.496 -31.469 3.545 1 78.62 115 VAL A O 1
ATOM 937 N N . ASP A 1 116 ? -8.547 -33.25 4.254 1 82.94 116 ASP A N 1
ATOM 938 C CA . ASP A 1 116 ? -8.43 -33.938 2.973 1 82.94 116 ASP A CA 1
ATOM 939 C C . ASP A 1 116 ? -9.289 -33.281 1.907 1 82.94 116 ASP A C 1
ATOM 941 O O . ASP A 1 116 ? -9.109 -33.531 0.712 1 82.94 116 ASP A O 1
ATOM 945 N N . TYR A 1 117 ? -10.133 -32.406 2.412 1 86.75 117 TYR A N 1
ATOM 946 C CA . TYR A 1 117 ? -11.047 -31.734 1.494 1 86.75 117 TYR A CA 1
ATOM 947 C C . TYR A 1 117 ? -10.328 -30.625 0.729 1 86.75 117 TYR A C 1
ATOM 949 O O . TYR A 1 117 ? -10.844 -30.125 -0.277 1 86.75 117 TYR A O 1
ATOM 957 N N . ILE A 1 118 ? -9.148 -30.203 1.16 1 92.69 118 ILE A N 1
ATOM 958 C CA . ILE A 1 118 ? -8.398 -29.203 0.411 1 92.69 118 ILE A CA 1
ATOM 959 C C . ILE A 1 118 ? -7.719 -29.859 -0.791 1 92.69 118 ILE A C 1
ATOM 961 O O . ILE A 1 118 ? -6.898 -30.766 -0.631 1 92.69 118 ILE A O 1
ATOM 965 N N . GLN A 1 119 ? -8.008 -29.359 -1.917 1 91.81 119 GLN A N 1
ATOM 966 C CA . GLN A 1 119 ? -7.613 -29.969 -3.18 1 91.81 119 GLN A CA 1
ATOM 967 C C . GLN A 1 119 ? -6.098 -29.938 -3.35 1 91.81 119 GLN A C 1
ATOM 969 O O . GLN A 1 119 ? -5.438 -28.969 -2.959 1 91.81 119 GLN A O 1
ATOM 974 N N . ARG A 1 120 ? -5.562 -30.969 -3.953 1 91.94 120 ARG A N 1
ATOM 975 C CA . ARG A 1 120 ? -4.129 -31.094 -4.211 1 91.94 120 ARG A CA 1
ATOM 976 C C . ARG A 1 120 ? -3.736 -30.359 -5.484 1 91.94 120 ARG A C 1
ATOM 978 O O . ARG A 1 120 ? -2.605 -29.891 -5.609 1 91.94 120 ARG A O 1
ATOM 985 N N . HIS A 1 121 ? -4.672 -30.359 -6.367 1 92.56 121 HIS A N 1
ATOM 986 C CA . HIS A 1 121 ? -4.449 -29.734 -7.66 1 92.56 121 HIS A CA 1
ATOM 987 C C . HIS A 1 121 ? -5.52 -28.672 -7.945 1 92.56 121 HIS A C 1
ATOM 989 O O . HIS A 1 121 ? -6.695 -29.016 -8.109 1 92.56 121 HIS A O 1
ATOM 995 N N . VAL A 1 122 ? -5.133 -27.453 -7.84 1 90.81 122 VAL A N 1
ATOM 996 C CA . VAL A 1 122 ? -6.016 -26.344 -8.203 1 90.81 122 VAL A CA 1
ATOM 997 C C . VAL A 1 122 ? -5.402 -25.562 -9.359 1 90.81 122 VAL A C 1
ATOM 999 O O . VAL A 1 122 ? -4.242 -25.141 -9.281 1 90.81 122 VAL A O 1
ATOM 1002 N N . PHE A 1 123 ? -6.176 -25.422 -10.43 1 94.06 123 PHE A N 1
ATOM 1003 C CA . PHE A 1 123 ? -5.707 -24.703 -11.609 1 94.06 123 PHE A CA 1
ATOM 1004 C C . PHE A 1 123 ? -6.695 -23.609 -12 1 94.06 123 PHE A C 1
ATOM 1006 O O . PHE A 1 123 ? -7.902 -23.75 -11.797 1 94.06 123 PHE A O 1
ATOM 1013 N N . GLN A 1 124 ? -6.195 -22.531 -12.422 1 89.56 124 GLN A N 1
ATOM 1014 C CA . GLN A 1 124 ? -6.957 -21.516 -13.148 1 89.56 124 GLN A CA 1
ATOM 1015 C C . GLN A 1 124 ? -6.5 -21.422 -14.602 1 89.56 124 GLN A C 1
ATOM 1017 O O . GLN A 1 124 ? -5.555 -20.703 -14.914 1 89.56 124 GLN A O 1
ATOM 1022 N N . PHE A 1 125 ? -7.273 -22.078 -15.461 1 94.75 125 PHE A N 1
ATOM 1023 C CA . PHE A 1 125 ? -6.801 -22.266 -16.828 1 94.75 125 PHE A CA 1
ATOM 1024 C C . PHE A 1 125 ? -7.027 -21.016 -17.656 1 94.75 125 PHE A C 1
ATOM 1026 O O . PHE A 1 125 ? -8.102 -20.406 -17.594 1 94.75 125 PHE A O 1
ATOM 1033 N N . THR A 1 126 ? -6.043 -20.672 -18.375 1 93.06 126 THR A N 1
ATOM 1034 C CA . THR A 1 126 ? -6.102 -19.594 -19.375 1 93.06 126 THR A CA 1
ATOM 1035 C C . THR A 1 126 ? -6.391 -20.172 -20.766 1 93.06 126 THR A C 1
ATOM 1037 O O . THR A 1 126 ? -5.82 -21.188 -21.156 1 93.06 126 THR A O 1
ATOM 1040 N N . ASN A 1 127 ? -7.301 -19.484 -21.438 1 93.31 127 ASN A N 1
ATOM 1041 C CA . ASN A 1 127 ? -7.551 -19.875 -22.828 1 93.31 127 ASN A CA 1
ATOM 1042 C C . ASN A 1 127 ? -6.328 -19.625 -23.703 1 93.31 127 ASN A C 1
ATOM 1044 O O . ASN A 1 127 ? -5.734 -18.547 -23.672 1 93.31 127 ASN A O 1
ATOM 1048 N N . LEU A 1 128 ? -5.988 -20.656 -24.516 1 96.19 128 LEU A N 1
ATOM 1049 C CA . LEU A 1 128 ? -4.762 -20.547 -25.297 1 96.19 128 LEU A CA 1
ATOM 1050 C C . LEU A 1 128 ? -4.871 -19.438 -26.344 1 96.19 128 LEU A C 1
ATOM 1052 O O . LEU A 1 128 ? -3.857 -18.906 -26.781 1 96.19 128 LEU A O 1
ATOM 1056 N N . SER A 1 129 ? -6.074 -19.078 -26.672 1 94.56 129 SER A N 1
ATOM 1057 C CA . SER A 1 129 ? -6.281 -18.016 -27.656 1 94.56 129 SER A CA 1
ATOM 1058 C C . SER A 1 129 ? -5.883 -16.656 -27.094 1 94.56 129 SER A C 1
ATOM 1060 O O . SER A 1 129 ? -5.715 -15.695 -27.844 1 94.56 129 SER A O 1
ATOM 1062 N N . THR A 1 130 ? -5.688 -16.531 -25.812 1 92.56 130 THR A N 1
ATOM 1063 C CA . THR A 1 130 ? -5.438 -15.234 -25.188 1 92.56 130 THR A CA 1
ATOM 1064 C C . THR A 1 130 ? -3.969 -15.102 -24.797 1 92.56 130 THR A C 1
ATOM 1066 O O . THR A 1 130 ? -3.574 -14.109 -24.188 1 92.56 130 THR A O 1
ATOM 1069 N N . ILE A 1 131 ? -3.135 -16.031 -25.109 1 92.56 131 ILE A N 1
ATOM 1070 C CA . ILE A 1 131 ? -1.78 -16.094 -24.578 1 92.56 131 ILE A CA 1
ATOM 1071 C C . ILE A 1 131 ? -0.966 -14.906 -25.094 1 92.56 131 ILE A C 1
ATOM 1073 O O . ILE A 1 131 ? -0.099 -14.391 -24.375 1 92.56 131 ILE A O 1
ATOM 1077 N N . ILE A 1 132 ? -1.271 -14.516 -26.312 1 90.44 132 ILE A N 1
ATOM 1078 C CA . ILE A 1 132 ? -0.564 -13.375 -26.875 1 90.44 132 ILE A CA 1
ATOM 1079 C C . ILE A 1 132 ? -0.848 -12.125 -26.047 1 90.44 132 ILE A C 1
ATOM 1081 O O . ILE A 1 132 ? 0.068 -11.367 -25.719 1 90.44 132 ILE A O 1
ATOM 1085 N N . ASP A 1 133 ? -2.039 -11.969 -25.641 1 89.81 133 ASP A N 1
ATOM 1086 C CA . ASP A 1 133 ? -2.432 -10.836 -24.812 1 89.81 133 ASP A CA 1
ATOM 1087 C C . ASP A 1 133 ? -1.811 -10.93 -23.422 1 89.81 133 ASP A C 1
ATOM 1089 O O . ASP A 1 133 ? -1.376 -9.922 -22.859 1 89.81 133 ASP A O 1
ATOM 1093 N N . VAL A 1 134 ? -1.76 -12.055 -22.891 1 86.5 134 VAL A N 1
ATOM 1094 C CA . VAL A 1 134 ? -1.176 -12.289 -21.578 1 86.5 134 VAL A CA 1
ATOM 1095 C C . VAL A 1 134 ? 0.302 -11.906 -21.594 1 86.5 134 VAL A C 1
ATOM 1097 O O . VAL A 1 134 ? 0.788 -11.242 -20.672 1 86.5 134 VAL A O 1
ATOM 1100 N N . ALA A 1 135 ? 0.939 -12.32 -22.625 1 87.81 135 ALA A N 1
ATOM 1101 C CA . ALA A 1 135 ? 2.367 -12.047 -22.75 1 87.81 135 ALA A CA 1
ATOM 1102 C C . ALA A 1 135 ? 2.633 -10.547 -22.828 1 87.81 135 ALA A C 1
ATOM 1104 O O . ALA A 1 135 ? 3.662 -10.062 -22.344 1 87.81 135 ALA A O 1
ATOM 1105 N N . ARG A 1 136 ? 1.709 -9.789 -23.312 1 81.56 136 ARG A N 1
ATOM 1106 C CA . ARG A 1 136 ? 1.883 -8.359 -23.547 1 81.56 136 ARG A CA 1
ATOM 1107 C C . ARG A 1 136 ? 1.505 -7.551 -22.312 1 81.56 136 ARG A C 1
ATOM 1109 O O . ARG A 1 136 ? 2.123 -6.523 -22.016 1 81.56 136 ARG A O 1
ATOM 1116 N N . GLU A 1 137 ? 0.549 -8.078 -21.625 1 74.06 137 GLU A N 1
ATOM 1117 C CA . GLU A 1 137 ? -0.098 -7.203 -20.656 1 74.06 137 GLU A CA 1
ATOM 1118 C C . GLU A 1 137 ? 0.264 -7.609 -19.219 1 74.06 137 GLU A C 1
ATOM 1120 O O . GLU A 1 137 ? 0.087 -6.828 -18.281 1 74.06 137 GLU A O 1
ATOM 1125 N N . SER A 1 138 ? 0.706 -8.812 -19.109 1 67.75 138 SER A N 1
ATOM 1126 C CA . SER A 1 138 ? 0.803 -9.312 -17.75 1 67.75 138 SER A CA 1
ATOM 1127 C C . SER A 1 138 ? 2.139 -10.016 -17.5 1 67.75 138 SER A C 1
ATOM 1129 O O . SER A 1 138 ? 2.783 -10.469 -18.453 1 67.75 138 SER A O 1
ATOM 1131 N N . ASN A 1 139 ? 2.498 -9.859 -16.219 1 75.44 139 ASN A N 1
ATOM 1132 C CA . ASN A 1 139 ? 3.725 -10.547 -15.828 1 75.44 139 ASN A CA 1
ATOM 1133 C C . ASN A 1 139 ? 3.441 -11.695 -14.867 1 75.44 139 ASN A C 1
ATOM 1135 O O . ASN A 1 139 ? 4.344 -12.172 -14.172 1 75.44 139 ASN A O 1
ATOM 1139 N N . PHE A 1 140 ? 2.133 -12.156 -15.016 1 84.44 140 PHE A N 1
ATOM 1140 C CA . PHE A 1 140 ? 1.843 -13.227 -14.07 1 84.44 140 PHE A CA 1
ATOM 1141 C C . PHE A 1 140 ? 1.973 -14.594 -14.742 1 84.44 140 PHE A C 1
ATOM 1143 O O . PHE A 1 140 ? 1.968 -14.688 -15.969 1 84.44 140 PHE A O 1
ATOM 1150 N N . LEU A 1 141 ? 2.17 -15.641 -13.984 1 90.5 141 LEU A N 1
ATOM 1151 C CA . LEU A 1 141 ? 2.168 -17.016 -14.453 1 90.5 141 LEU A CA 1
ATOM 1152 C C . LEU A 1 141 ? 0.746 -17.5 -14.719 1 90.5 141 LEU A C 1
ATOM 1154 O O . LEU A 1 141 ? -0.208 -17 -14.125 1 90.5 141 LEU A O 1
ATOM 1158 N N . ILE A 1 142 ? 0.661 -18.438 -15.609 1 92.94 142 ILE A N 1
ATOM 1159 C CA . ILE A 1 142 ? -0.679 -18.906 -15.945 1 92.94 142 ILE A CA 1
ATOM 1160 C C . ILE A 1 142 ? -0.701 -20.438 -15.953 1 92.94 142 ILE A C 1
ATOM 1162 O O . ILE A 1 142 ? 0.351 -21.078 -15.977 1 92.94 142 ILE A O 1
ATOM 1166 N N . ASP A 1 143 ? -1.886 -21.016 -15.844 1 95.5 143 ASP A N 1
ATOM 1167 C CA . ASP A 1 143 ? -2.139 -22.438 -16.031 1 95.5 143 ASP A CA 1
ATOM 1168 C C . ASP A 1 143 ? -2.773 -22.703 -17.406 1 95.5 143 ASP A C 1
ATOM 1170 O O . ASP A 1 143 ? -3.639 -21.938 -17.844 1 95.5 143 ASP A O 1
ATOM 1174 N N . VAL A 1 144 ? -2.297 -23.781 -18.047 1 97.69 144 VAL A N 1
ATOM 1175 C CA . VAL A 1 144 ? -2.867 -24.125 -19.344 1 97.69 144 VAL A CA 1
ATOM 1176 C C . VAL A 1 144 ? -3.088 -25.641 -19.438 1 97.69 144 VAL A C 1
ATOM 1178 O O . VAL A 1 144 ? -2.492 -26.391 -18.672 1 97.69 144 VAL A O 1
ATOM 1181 N N . VAL A 1 145 ? -3.996 -26 -20.266 1 98.38 145 VAL A N 1
ATOM 1182 C CA . VAL A 1 145 ? -4.273 -27.406 -20.547 1 98.38 145 VAL A CA 1
ATOM 1183 C C . VAL A 1 145 ? -4.457 -27.609 -22.047 1 98.38 145 VAL A C 1
ATOM 1185 O O . VAL A 1 145 ? -5.008 -26.75 -22.734 1 98.38 145 VAL A O 1
ATOM 1188 N N . GLY A 1 146 ? -3.932 -28.734 -22.547 1 98.19 146 GLY A N 1
ATOM 1189 C CA . GLY A 1 146 ? -4.094 -29.016 -23.969 1 98.19 146 GLY A CA 1
ATOM 1190 C C . GLY A 1 146 ? -3.527 -30.359 -24.375 1 98.19 146 GLY A C 1
ATOM 1191 O O . GLY A 1 146 ? -2.832 -31.016 -23.594 1 98.19 146 GLY A O 1
ATOM 1192 N N . VAL A 1 147 ? -3.834 -30.656 -25.594 1 97.62 147 VAL A N 1
ATOM 1193 C CA . VAL A 1 147 ? -3.311 -31.875 -26.203 1 97.62 147 VAL A CA 1
ATOM 1194 C C . VAL A 1 147 ? -1.876 -31.641 -26.672 1 97.62 147 VAL A C 1
ATOM 1196 O O . VAL A 1 147 ? -1.594 -30.672 -27.359 1 97.62 147 VAL A O 1
ATOM 1199 N N . LEU A 1 148 ? -1.002 -32.531 -26.219 1 97.75 148 LEU A N 1
ATOM 1200 C CA . LEU A 1 148 ? 0.402 -32.438 -26.609 1 97.75 148 LEU A CA 1
ATOM 1201 C C . LEU A 1 148 ? 0.582 -32.812 -28.078 1 97.75 148 LEU A C 1
ATOM 1203 O O . LEU A 1 148 ? 0.128 -33.875 -28.516 1 97.75 148 LEU A O 1
ATOM 1207 N N . GLN A 1 149 ? 1.183 -31.891 -28.766 1 96.44 149 GLN A N 1
ATOM 1208 C CA . GLN A 1 149 ? 1.426 -32.094 -30.188 1 96.44 149 GLN A CA 1
ATOM 1209 C C . GLN A 1 149 ? 2.814 -31.609 -30.594 1 96.44 149 GLN A C 1
ATOM 1211 O O . GLN A 1 149 ? 3.412 -30.781 -29.891 1 96.44 149 GLN A O 1
ATOM 1216 N N . GLN A 1 150 ? 3.439 -32.125 -31.609 1 96.25 150 GLN A N 1
ATOM 1217 C CA . GLN A 1 150 ? 4.641 -31.656 -32.281 1 96.25 150 GLN A CA 1
ATOM 1218 C C . GLN A 1 150 ? 5.809 -31.547 -31.297 1 96.25 150 GLN A C 1
ATOM 1220 O O . GLN A 1 150 ? 6.457 -30.5 -31.219 1 96.25 150 GLN A O 1
ATOM 1225 N N . VAL A 1 151 ? 6.145 -32.594 -30.672 1 96.75 151 VAL A N 1
ATOM 1226 C CA . VAL A 1 151 ? 7.273 -32.625 -29.75 1 96.75 151 VAL A CA 1
ATOM 1227 C C . VAL A 1 151 ? 8.578 -32.75 -30.531 1 96.75 151 VAL A C 1
ATOM 1229 O O . VAL A 1 151 ? 8.758 -33.719 -31.281 1 96.75 151 VAL A O 1
ATOM 1232 N N . GLN A 1 152 ? 9.383 -31.797 -30.406 1 96.75 152 GLN A N 1
ATOM 1233 C CA . GLN A 1 152 ? 10.695 -31.859 -31.031 1 96.75 152 GLN A CA 1
ATOM 1234 C C . GLN A 1 152 ? 11.695 -32.594 -30.141 1 96.75 152 GLN A C 1
ATOM 1236 O O . GLN A 1 152 ? 11.523 -32.656 -28.922 1 96.75 152 GLN A O 1
ATOM 1241 N N . PRO A 1 153 ? 12.742 -33.188 -30.781 1 95.62 153 PRO A N 1
ATOM 1242 C CA . PRO A 1 153 ? 13.781 -33.812 -29.953 1 95.62 153 PRO A CA 1
ATOM 1243 C C . PRO A 1 153 ? 14.461 -32.781 -29.016 1 95.62 153 PRO A C 1
ATOM 1245 O O . PRO A 1 153 ? 14.656 -31.625 -29.406 1 95.62 153 PRO A O 1
ATOM 1248 N N . MET A 1 154 ? 14.828 -33.188 -27.859 1 95.88 154 MET A N 1
ATOM 1249 C CA . MET A 1 154 ? 15.523 -32.312 -26.922 1 95.88 154 MET A CA 1
ATOM 1250 C C . MET A 1 154 ? 16.875 -31.891 -27.469 1 95.88 154 MET A C 1
ATOM 1252 O O . MET A 1 154 ? 17.594 -32.688 -28.062 1 95.88 154 MET A O 1
ATOM 1256 N N . THR A 1 155 ? 17.203 -30.672 -27.234 1 96.31 155 THR A N 1
ATOM 1257 C CA . THR A 1 155 ? 18.469 -30.109 -27.719 1 96.31 155 THR A CA 1
ATOM 1258 C C . THR A 1 155 ? 19.375 -29.734 -26.562 1 96.31 155 THR A C 1
ATOM 1260 O O . THR A 1 155 ? 18.891 -29.312 -25.5 1 96.31 155 THR A O 1
ATOM 1263 N N . THR A 1 156 ? 20.641 -30.031 -26.719 1 95.94 156 THR A N 1
ATOM 1264 C CA . THR A 1 156 ? 21.672 -29.609 -25.781 1 95.94 156 THR A CA 1
ATOM 1265 C C . THR A 1 156 ? 22.578 -28.547 -26.391 1 95.94 156 THR A C 1
ATOM 1267 O O . THR A 1 156 ? 23.031 -28.703 -27.531 1 95.94 156 THR A O 1
ATOM 1270 N N . TYR A 1 157 ? 22.75 -27.453 -25.656 1 95.56 157 TYR A N 1
ATOM 1271 C CA . TYR A 1 157 ? 23.562 -26.344 -26.141 1 95.56 157 TYR A CA 1
ATOM 1272 C C . TYR A 1 157 ? 24.266 -25.641 -25 1 95.56 157 TYR A C 1
ATOM 1274 O O . TYR A 1 157 ? 24.047 -25.953 -23.828 1 95.56 157 TYR A O 1
ATOM 1282 N N . ARG A 1 158 ? 25.188 -24.75 -25.344 1 93.94 158 ARG A N 1
ATOM 1283 C CA . ARG A 1 158 ? 25.828 -23.891 -24.359 1 93.94 158 ARG A CA 1
ATOM 1284 C C . ARG A 1 158 ? 25.297 -22.469 -24.438 1 93.94 158 ARG A C 1
ATOM 1286 O O . ARG A 1 158 ? 25.109 -21.922 -25.531 1 93.94 158 ARG A O 1
ATOM 1293 N N . ASN A 1 159 ? 24.984 -21.906 -23.234 1 87.12 159 ASN A N 1
ATOM 1294 C CA . ASN A 1 159 ? 24.5 -20.531 -23.25 1 87.12 159 ASN A CA 1
ATOM 1295 C C . ASN A 1 159 ? 25.656 -19.531 -23.297 1 87.12 159 ASN A C 1
ATOM 1297 O O . ASN A 1 159 ? 26.812 -19.922 -23.469 1 87.12 159 ASN A O 1
ATOM 1301 N N . LYS A 1 160 ? 25.344 -18.172 -23.312 1 84.19 160 LYS A N 1
ATOM 1302 C CA . LYS A 1 160 ? 26.312 -17.109 -23.453 1 84.19 160 LYS A CA 1
ATOM 1303 C C . LYS A 1 160 ? 27.375 -17.172 -22.344 1 84.19 160 LYS A C 1
ATOM 1305 O O . LYS A 1 160 ? 28.484 -16.656 -22.516 1 84.19 160 LYS A O 1
ATOM 1310 N N . TYR A 1 161 ? 27.094 -17.859 -21.25 1 85.19 161 TYR A N 1
ATOM 1311 C CA . TYR A 1 161 ? 28.016 -18.031 -20.141 1 85.19 161 TYR A CA 1
ATOM 1312 C C . TYR A 1 161 ? 28.734 -19.359 -20.219 1 85.19 161 TYR A C 1
ATOM 1314 O O . TYR A 1 161 ? 29.359 -19.797 -19.234 1 85.19 161 TYR A O 1
ATOM 1322 N N . ASN A 1 162 ? 28.547 -20.031 -21.297 1 90.25 162 ASN A N 1
ATOM 1323 C CA . ASN A 1 162 ? 29.203 -21.312 -21.594 1 90.25 162 ASN A CA 1
ATOM 1324 C C . ASN A 1 162 ? 28.656 -22.422 -20.703 1 90.25 162 ASN A C 1
ATOM 1326 O O . ASN A 1 162 ? 29.359 -23.422 -20.453 1 90.25 162 ASN A O 1
ATOM 1330 N N . GLN A 1 163 ? 27.5 -22.25 -20.234 1 89.94 163 GLN A N 1
ATOM 1331 C CA . GLN A 1 163 ? 26.844 -23.297 -19.438 1 89.94 163 GLN A CA 1
ATOM 1332 C C . GLN A 1 163 ? 26.047 -24.234 -20.344 1 89.94 163 GLN A C 1
ATOM 1334 O O . GLN A 1 163 ? 25.406 -23.797 -21.297 1 89.94 163 GLN A O 1
ATOM 1339 N N . LEU A 1 164 ? 26.188 -25.531 -20.062 1 93.56 164 LEU A N 1
ATOM 1340 C CA . LEU A 1 164 ? 25.422 -26.516 -20.797 1 93.56 164 LEU A CA 1
ATOM 1341 C C . LEU A 1 164 ? 23.938 -26.406 -20.453 1 93.56 164 LEU A C 1
ATOM 1343 O O . LEU A 1 164 ? 23.562 -26.359 -19.281 1 93.56 164 LEU A O 1
ATOM 1347 N N . LYS A 1 165 ? 23.141 -26.312 -21.531 1 94 165 LYS A N 1
ATOM 1348 C CA . LYS A 1 165 ? 21.688 -26.156 -21.375 1 94 165 LYS A CA 1
ATOM 1349 C C . LYS A 1 165 ? 20.938 -27.172 -22.219 1 94 165 LYS A C 1
ATOM 1351 O O . LYS A 1 165 ? 21.453 -27.672 -23.234 1 94 165 LYS A O 1
ATOM 1356 N N . ASN A 1 166 ? 19.766 -27.547 -21.75 1 97.12 166 ASN A N 1
ATOM 1357 C CA . ASN A 1 166 ? 18.828 -28.391 -22.484 1 97.12 166 ASN A CA 1
ATOM 1358 C C . ASN A 1 166 ? 17.5 -27.703 -22.734 1 97.12 166 ASN A C 1
ATOM 1360 O O . ASN A 1 166 ? 17.031 -26.938 -21.891 1 97.12 166 ASN A O 1
ATOM 1364 N N . SER A 1 167 ? 16.938 -27.953 -23.906 1 97.5 167 SER A N 1
ATOM 1365 C CA . SER A 1 167 ? 15.602 -27.438 -24.156 1 97.5 167 SER A CA 1
ATOM 1366 C C . SER A 1 167 ? 14.781 -28.422 -24.984 1 97.5 167 SER A C 1
ATOM 1368 O O . SER A 1 167 ? 15.336 -29.25 -25.719 1 97.5 167 SER A O 1
ATOM 1370 N N . ILE A 1 168 ? 13.516 -28.453 -24.859 1 97.81 168 ILE A N 1
ATOM 1371 C CA . ILE A 1 168 ? 12.562 -29.234 -25.656 1 97.81 168 ILE A CA 1
ATOM 1372 C C . ILE A 1 168 ? 11.391 -28.344 -26.078 1 97.81 168 ILE A C 1
ATOM 1374 O O . ILE A 1 168 ? 10.859 -27.578 -25.266 1 97.81 168 ILE A O 1
ATOM 1378 N N . GLN A 1 169 ? 11.047 -28.406 -27.344 1 97.88 169 GLN A N 1
ATOM 1379 C CA . GLN A 1 169 ? 9.961 -27.594 -27.875 1 97.88 169 GLN A CA 1
ATOM 1380 C C . GLN A 1 169 ? 8.789 -28.469 -28.297 1 97.88 169 GLN A C 1
ATOM 1382 O O . GLN A 1 169 ? 8.984 -29.547 -28.859 1 97.88 169 GLN A O 1
ATOM 1387 N N . PHE A 1 170 ? 7.59 -27.984 -28.031 1 98.06 170 PHE A N 1
ATOM 1388 C CA . PHE A 1 170 ? 6.375 -28.703 -28.422 1 98.06 170 PHE A CA 1
ATOM 1389 C C . PHE A 1 170 ? 5.188 -27.75 -28.484 1 98.06 170 PHE A C 1
ATOM 1391 O O . PHE A 1 170 ? 5.32 -26.562 -28.188 1 98.06 170 PHE A O 1
ATOM 1398 N N . THR A 1 171 ? 4.109 -28.234 -28.953 1 97.94 171 THR A N 1
ATOM 1399 C CA . THR A 1 171 ? 2.873 -27.453 -29.031 1 97.94 171 THR A CA 1
ATOM 1400 C C . THR A 1 171 ? 1.782 -28.094 -28.188 1 97.94 171 THR A C 1
ATOM 1402 O O . THR A 1 171 ? 1.709 -29.328 -28.078 1 97.94 171 THR A O 1
ATOM 1405 N N . ILE A 1 172 ? 0.997 -27.266 -27.5 1 98.12 172 ILE A N 1
ATOM 1406 C CA . ILE A 1 172 ? -0.238 -27.75 -26.891 1 98.12 172 ILE A CA 1
ATOM 1407 C C . ILE A 1 172 ? -1.438 -27.078 -27.562 1 98.12 172 ILE A C 1
ATOM 1409 O O . ILE A 1 172 ? -1.357 -25.922 -27.984 1 98.12 172 ILE A O 1
ATOM 1413 N N . ASN A 1 173 ? -2.494 -27.875 -27.656 1 97.25 173 ASN A N 1
ATOM 1414 C CA . ASN A 1 173 ? -3.717 -27.406 -28.297 1 97.25 173 ASN A CA 1
ATOM 1415 C C . ASN A 1 173 ? -4.949 -27.734 -27.469 1 97.25 173 ASN A C 1
ATOM 1417 O O . ASN A 1 173 ? -5.188 -28.891 -27.125 1 97.25 173 ASN A O 1
ATOM 1421 N N . ASP A 1 174 ? -5.758 -26.75 -27.078 1 94.31 174 ASP A N 1
ATOM 1422 C CA . ASP A 1 174 ? -6.957 -26.984 -26.281 1 94.31 174 ASP A CA 1
ATOM 1423 C C . ASP A 1 174 ? -8.172 -27.219 -27.172 1 94.31 174 ASP A C 1
ATOM 1425 O O . ASP A 1 174 ? -9.312 -27.031 -26.75 1 94.31 174 ASP A O 1
ATOM 1429 N N . LEU A 1 175 ? -7.953 -27.594 -28.438 1 90.75 175 LEU A N 1
ATOM 1430 C CA . LEU A 1 175 ? -8.93 -27.891 -29.484 1 90.75 175 LEU A CA 1
ATOM 1431 C C . LEU A 1 175 ? -9.422 -26.609 -30.156 1 90.75 175 LEU A C 1
ATOM 1433 O O . LEU A 1 175 ? -10.156 -26.672 -31.141 1 90.75 175 LEU A O 1
ATOM 1437 N N . ASN A 1 176 ? -9.055 -25.453 -29.672 1 91.31 176 ASN A N 1
ATOM 1438 C CA . ASN A 1 176 ? -9.406 -24.172 -30.281 1 91.31 176 ASN A CA 1
ATOM 1439 C C . ASN A 1 176 ? -8.172 -23.453 -30.812 1 91.31 176 ASN A C 1
ATOM 1441 O O . ASN A 1 176 ? -8.195 -22.922 -31.938 1 91.31 176 ASN A O 1
ATOM 1445 N N . SER A 1 177 ? -7.16 -23.438 -30.062 1 94.69 177 SER A N 1
ATOM 1446 C CA . SER A 1 177 ? -5.949 -22.719 -30.422 1 94.69 177 SER A CA 1
ATOM 1447 C C . SER A 1 177 ? -4.699 -23.453 -29.969 1 94.69 177 SER A C 1
ATOM 1449 O O . SER A 1 177 ? -4.68 -24.047 -28.891 1 94.69 177 SER A O 1
ATOM 1451 N N . PRO A 1 178 ? -3.691 -23.422 -30.828 1 96.19 178 PRO A N 1
ATOM 1452 C CA . PRO A 1 178 ? -2.396 -23.953 -30.406 1 96.19 178 PRO A CA 1
ATOM 1453 C C . PRO A 1 178 ? -1.569 -22.953 -29.609 1 96.19 178 PRO A C 1
ATOM 1455 O O . PRO A 1 178 ? -1.766 -21.734 -29.75 1 96.19 178 PRO A O 1
ATOM 1458 N N . ALA A 1 179 ? -0.66 -23.406 -28.781 1 97.5 179 ALA A N 1
ATOM 1459 C CA . ALA A 1 179 ? 0.356 -22.609 -28.094 1 97.5 179 ALA A CA 1
ATOM 1460 C C . ALA A 1 179 ? 1.711 -23.312 -28.125 1 97.5 179 ALA A C 1
ATOM 1462 O O . ALA A 1 179 ? 1.798 -24.516 -27.859 1 97.5 179 ALA A O 1
ATOM 1463 N N . GLN A 1 180 ? 2.709 -22.531 -28.5 1 97.88 180 GLN A N 1
ATOM 1464 C CA . GLN A 1 180 ? 4.066 -23.078 -28.484 1 97.88 180 GLN A CA 1
ATOM 1465 C C . GLN A 1 180 ? 4.656 -23.031 -27.078 1 97.88 180 GLN A C 1
ATOM 1467 O O . GLN A 1 180 ? 4.461 -22.047 -26.344 1 97.88 180 GLN A O 1
ATOM 1472 N N . VAL A 1 181 ? 5.41 -24.125 -26.75 1 98.31 181 VAL A N 1
ATOM 1473 C CA . VAL A 1 181 ? 6.027 -24.234 -25.438 1 98.31 181 VAL A CA 1
ATOM 1474 C C . VAL A 1 181 ? 7.504 -24.594 -25.594 1 98.31 181 VAL A C 1
ATOM 1476 O O . VAL A 1 181 ? 7.871 -25.391 -26.453 1 98.31 181 VAL A O 1
ATOM 1479 N N . ILE A 1 182 ? 8.273 -23.984 -24.812 1 98.06 182 ILE A N 1
ATOM 1480 C CA . ILE A 1 182 ? 9.664 -24.406 -24.688 1 98.06 182 ILE A CA 1
ATOM 1481 C C . ILE A 1 182 ? 10.008 -24.609 -23.219 1 98.06 182 ILE A C 1
ATOM 1483 O O . ILE A 1 182 ? 9.883 -23.688 -22.406 1 98.06 182 ILE A O 1
ATOM 1487 N N . PHE A 1 183 ? 10.43 -25.844 -22.875 1 98.12 183 PHE A N 1
ATOM 1488 C CA . PHE A 1 183 ? 10.945 -26.141 -21.531 1 98.12 183 PHE A CA 1
ATOM 1489 C C . PHE A 1 183 ? 12.469 -26.141 -21.531 1 98.12 183 PHE A C 1
ATOM 1491 O O . PHE A 1 183 ? 13.094 -26.594 -22.5 1 98.12 183 PHE A O 1
ATOM 1498 N N . PHE A 1 184 ? 12.953 -25.703 -20.422 1 96.69 184 PHE A N 1
ATOM 1499 C CA . PHE A 1 184 ? 14.406 -25.641 -20.297 1 96.69 184 PHE A CA 1
ATOM 1500 C C . PHE A 1 184 ? 14.891 -26.5 -19.141 1 96.69 184 PHE A C 1
ATOM 1502 O O . PHE A 1 184 ? 14.156 -26.734 -18.172 1 96.69 184 PHE A O 1
ATOM 1509 N N . ASP A 1 185 ? 16.047 -27.094 -19.344 1 95.69 185 ASP A N 1
ATOM 1510 C CA . ASP A 1 185 ? 16.844 -27.75 -18.312 1 95.69 185 ASP A CA 1
ATOM 1511 C C . ASP A 1 185 ? 16.047 -28.859 -17.625 1 95.69 185 ASP A C 1
ATOM 1513 O O . ASP A 1 185 ? 15.516 -29.75 -18.297 1 95.69 185 ASP A O 1
ATOM 1517 N N . GLU A 1 186 ? 15.844 -28.797 -16.359 1 95.19 186 GLU A N 1
ATOM 1518 C CA . GLU A 1 186 ? 15.234 -29.906 -15.633 1 95.19 186 GLU A CA 1
ATOM 1519 C C . GLU A 1 186 ? 13.852 -30.234 -16.188 1 95.19 186 GLU A C 1
ATOM 1521 O O . GLU A 1 186 ? 13.469 -31.406 -16.281 1 95.19 186 GLU A O 1
ATOM 1526 N N . MET A 1 187 ? 13.148 -29.234 -16.516 1 96.56 187 MET A N 1
ATOM 1527 C CA . MET A 1 187 ? 11.812 -29.453 -17.078 1 96.56 187 MET A CA 1
ATOM 1528 C C . MET A 1 187 ? 11.891 -30.172 -18.422 1 96.56 187 MET A C 1
ATOM 1530 O O . MET A 1 187 ? 11.078 -31.047 -18.703 1 96.56 187 MET A O 1
ATOM 1534 N N . ALA A 1 188 ? 12.852 -29.766 -19.172 1 97.56 188 ALA A N 1
ATOM 1535 C CA . ALA A 1 188 ? 13.055 -30.406 -20.469 1 97.56 188 ALA A CA 1
ATOM 1536 C C . ALA A 1 188 ? 13.359 -31.891 -20.297 1 97.56 188 ALA A C 1
ATOM 1538 O O . ALA A 1 188 ? 12.75 -32.75 -20.953 1 97.56 188 ALA A O 1
ATOM 1539 N N . ARG A 1 189 ? 14.219 -32.188 -19.406 1 96.25 189 ARG A N 1
ATOM 1540 C CA . ARG A 1 189 ? 14.625 -33.562 -19.156 1 96.25 189 ARG A CA 1
ATOM 1541 C C . ARG A 1 189 ? 13.461 -34.375 -18.594 1 96.25 189 ARG A C 1
ATOM 1543 O O . ARG A 1 189 ? 13.242 -35.531 -19 1 96.25 189 ARG A O 1
ATOM 1550 N N . SER A 1 190 ? 12.781 -33.719 -17.719 1 96.38 190 SER A N 1
ATOM 1551 C CA . SER A 1 190 ? 11.648 -34.406 -17.094 1 96.38 190 SER A CA 1
ATOM 1552 C C . SER A 1 190 ? 10.578 -34.75 -18.125 1 96.38 190 SER A C 1
ATOM 1554 O O . SER A 1 190 ? 10.047 -35.844 -18.125 1 96.38 190 SER A O 1
ATOM 1556 N N . LEU A 1 191 ? 10.234 -33.844 -18.984 1 97.06 191 LEU A N 1
ATOM 1557 C CA . LEU A 1 191 ? 9.227 -34.094 -20.016 1 97.06 191 LEU A CA 1
ATOM 1558 C C . LEU A 1 191 ? 9.688 -35.188 -20.969 1 97.06 191 LEU A C 1
ATOM 1560 O O . LEU A 1 191 ? 8.922 -36.094 -21.297 1 97.06 191 LEU A O 1
ATOM 1564 N N . ASP A 1 192 ? 10.898 -35.062 -21.391 1 95.31 192 ASP A N 1
ATOM 1565 C CA . ASP A 1 192 ? 11.469 -36.031 -22.297 1 95.31 192 ASP A CA 1
ATOM 1566 C C . ASP A 1 192 ? 11.383 -37.438 -21.719 1 95.31 192 ASP A C 1
ATOM 1568 O O . ASP A 1 192 ? 10.992 -38.375 -22.406 1 95.31 192 ASP A O 1
ATOM 1572 N N . GLN A 1 193 ? 11.688 -37.5 -20.5 1 94.5 193 GLN A N 1
ATOM 1573 C CA . GLN A 1 193 ? 11.656 -38.812 -19.812 1 94.5 193 GLN A CA 1
ATOM 1574 C C . GLN A 1 193 ? 10.227 -39.312 -19.672 1 94.5 193 GLN A C 1
ATOM 1576 O O . GLN A 1 193 ? 9.961 -40.5 -19.922 1 94.5 193 GLN A O 1
ATOM 1581 N N . GLU A 1 194 ? 9.328 -38.531 -19.312 1 94.44 194 GLU A N 1
ATOM 1582 C CA . GLU A 1 194 ? 7.949 -38.906 -19.047 1 94.44 194 GLU A CA 1
ATOM 1583 C C . GLU A 1 194 ? 7.219 -39.281 -20.328 1 94.44 194 GLU A C 1
ATOM 1585 O O . GLU A 1 194 ? 6.328 -40.125 -20.328 1 94.44 194 GLU A O 1
ATOM 1590 N N . LEU A 1 195 ? 7.57 -38.625 -21.375 1 92.38 195 LEU A N 1
ATOM 1591 C CA . LEU A 1 195 ? 6.938 -38.906 -22.656 1 92.38 195 LEU A CA 1
ATOM 1592 C C . LEU A 1 195 ? 7.199 -40.344 -23.094 1 92.38 195 LEU A C 1
ATOM 1594 O O . LEU A 1 195 ? 6.332 -40.969 -23.703 1 92.38 195 LEU A O 1
ATOM 1598 N N . HIS A 1 196 ? 8.344 -40.812 -22.766 1 88.25 196 HIS A N 1
ATOM 1599 C CA . HIS A 1 196 ? 8.711 -42.188 -23.125 1 88.25 196 HIS A CA 1
ATOM 1600 C C . HIS A 1 196 ? 7.867 -43.219 -22.359 1 88.25 196 HIS A C 1
ATOM 1602 O O . HIS A 1 196 ? 7.691 -44.344 -22.828 1 88.25 196 HIS A O 1
ATOM 1608 N N . ASN A 1 197 ? 7.25 -42.688 -21.328 1 86.25 197 ASN A N 1
ATOM 1609 C CA . ASN A 1 197 ? 6.492 -43.594 -20.469 1 86.25 197 ASN A CA 1
ATOM 1610 C C . ASN A 1 197 ? 5 -43.281 -20.5 1 86.25 197 ASN A C 1
ATOM 1612 O O . ASN A 1 197 ? 4.246 -43.781 -19.656 1 86.25 197 ASN A O 1
ATOM 1616 N N . ALA A 1 198 ? 4.672 -42.531 -21.547 1 83.81 198 ALA A N 1
ATOM 1617 C CA . ALA A 1 198 ? 3.27 -42.125 -21.578 1 83.81 198 ALA A CA 1
ATOM 1618 C C . ALA A 1 198 ? 2.359 -43.281 -21.938 1 83.81 198 ALA A C 1
ATOM 1620 O O . ALA A 1 198 ? 2.553 -43.938 -22.969 1 83.81 198 ALA A O 1
ATOM 1621 N N . GLY A 1 199 ? 1.41 -43.719 -21.141 1 80.25 199 GLY A N 1
ATOM 1622 C CA . GLY A 1 199 ? 0.57 -44.875 -21.328 1 80.25 199 GLY A CA 1
ATOM 1623 C C . GLY A 1 199 ? -0.708 -44.594 -22.094 1 80.25 199 GLY A C 1
ATOM 1624 O O . GLY A 1 199 ? -1.35 -45.5 -22.609 1 80.25 199 GLY A O 1
ATOM 1625 N N . GLN A 1 200 ? -1.106 -43.406 -22.094 1 85.56 200 GLN A N 1
ATOM 1626 C CA . GLN A 1 200 ? -2.369 -43.031 -22.719 1 85.56 200 GLN A CA 1
ATOM 1627 C C . GLN A 1 200 ? -2.16 -42 -23.797 1 85.56 200 GLN A C 1
ATOM 1629 O O . GLN A 1 200 ? -1.396 -41.031 -23.609 1 85.56 200 GLN A O 1
ATOM 1634 N N . HIS A 1 201 ? -2.873 -42.25 -25 1 90.12 201 HIS A N 1
ATOM 1635 C CA . HIS A 1 201 ? -2.83 -41.312 -26.094 1 90.12 201 HIS A CA 1
ATOM 1636 C C . HIS A 1 201 ? -4.234 -40.938 -26.562 1 90.12 201 HIS A C 1
ATOM 1638 O O . HIS A 1 201 ? -5.156 -41.75 -26.484 1 90.12 201 HIS A O 1
ATOM 1644 N N . PRO A 1 202 ? -4.41 -39.688 -27.047 1 92.94 202 PRO A N 1
ATOM 1645 C CA . PRO A 1 202 ? -3.414 -38.594 -27.062 1 92.94 202 PRO A CA 1
ATOM 1646 C C . PRO A 1 202 ? -3.08 -38.062 -25.672 1 92.94 202 PRO A C 1
ATOM 1648 O O . PRO A 1 202 ? -3.928 -38.094 -24.781 1 92.94 202 PRO A O 1
ATOM 1651 N N . VAL A 1 203 ? -1.789 -37.625 -25.547 1 96.31 203 VAL A N 1
ATOM 1652 C CA . VAL A 1 203 ? -1.337 -37.094 -24.266 1 96.31 203 VAL A CA 1
ATOM 1653 C C . VAL A 1 203 ? -1.929 -35.719 -24.031 1 96.31 203 VAL A C 1
ATOM 1655 O O . VAL A 1 203 ? -1.859 -34.844 -24.906 1 96.31 203 VAL A O 1
ATOM 1658 N N . ILE A 1 204 ? -2.561 -35.562 -22.891 1 97.44 204 ILE A N 1
ATOM 1659 C CA . ILE A 1 204 ? -3.057 -34.25 -22.5 1 97.44 204 ILE A CA 1
ATOM 1660 C C . ILE A 1 204 ? -2.197 -33.688 -21.359 1 97.44 204 ILE A C 1
ATOM 1662 O O . ILE A 1 204 ? -1.966 -34.375 -20.359 1 97.44 204 ILE A O 1
ATOM 1666 N N . LEU A 1 205 ? -1.734 -32.5 -21.531 1 98.12 205 LEU A N 1
ATOM 1667 C CA . LEU A 1 205 ? -0.831 -31.891 -20.562 1 98.12 205 LEU A CA 1
ATOM 1668 C C . LEU A 1 205 ? -1.527 -30.75 -19.828 1 98.12 205 LEU A C 1
ATOM 1670 O O . LEU A 1 205 ? -2.229 -29.938 -20.453 1 98.12 205 LEU A O 1
ATOM 1674 N N . ILE A 1 206 ? -1.431 -30.781 -18.547 1 98.06 206 ILE A N 1
ATOM 1675 C CA . ILE A 1 206 ? -1.64 -29.578 -17.75 1 98.06 206 ILE A CA 1
ATOM 1676 C C . ILE A 1 206 ? -0.292 -28.969 -17.375 1 98.06 206 ILE A C 1
ATOM 1678 O O . ILE A 1 206 ? 0.606 -29.672 -16.906 1 98.06 206 ILE A O 1
ATOM 1682 N N . ILE A 1 207 ? -0.113 -27.75 -17.688 1 98.19 207 ILE A N 1
ATOM 1683 C CA . ILE A 1 207 ? 1.07 -27.016 -17.266 1 98.19 207 ILE A CA 1
ATOM 1684 C C . ILE A 1 207 ? 0.663 -25.891 -16.312 1 98.19 207 ILE A C 1
ATOM 1686 O O . ILE A 1 207 ? -0.037 -24.953 -16.719 1 98.19 207 ILE A O 1
ATOM 1690 N N . SER A 1 208 ? 1.095 -26.016 -15.086 1 96.25 208 SER A N 1
ATOM 1691 C CA . SER A 1 208 ? 0.769 -25.031 -14.062 1 96.25 208 SER A CA 1
ATOM 1692 C C . SER A 1 208 ? 1.889 -24.016 -13.906 1 96.25 208 SER A C 1
ATOM 1694 O O . SER A 1 208 ? 3.07 -24.375 -13.938 1 96.25 208 SER A O 1
ATOM 1696 N N . SER A 1 209 ? 1.522 -22.703 -13.719 1 94.25 209 SER A N 1
ATOM 1697 C CA . SER A 1 209 ? 2.441 -21.609 -13.398 1 94.25 209 SER A CA 1
ATOM 1698 C C . SER A 1 209 ? 3.512 -21.453 -14.477 1 94.25 209 SER A C 1
ATOM 1700 O O . SER A 1 209 ? 4.703 -21.406 -14.172 1 94.25 209 SER A O 1
ATOM 1702 N N . VAL A 1 210 ? 3.049 -21.438 -15.688 1 95.38 210 VAL A N 1
ATOM 1703 C CA . VAL A 1 210 ? 3.941 -21.25 -16.828 1 95.38 210 VAL A CA 1
ATOM 1704 C C . VAL A 1 210 ? 3.957 -19.781 -17.219 1 95.38 210 VAL A C 1
ATOM 1706 O O . VAL A 1 210 ? 3.006 -19.047 -16.938 1 95.38 210 VAL A O 1
ATOM 1709 N N . LYS A 1 211 ? 5.039 -19.328 -17.891 1 93.56 211 LYS A N 1
ATOM 1710 C CA . LYS A 1 211 ? 5.207 -17.922 -18.281 1 93.56 211 LYS A CA 1
ATOM 1711 C C . LYS A 1 211 ? 5.004 -17.75 -19.781 1 93.56 211 LYS A C 1
ATOM 1713 O O . LYS A 1 211 ? 5.574 -18.5 -20.578 1 93.56 211 LYS A O 1
ATOM 1718 N N . ALA A 1 212 ? 4.109 -16.797 -20.125 1 93.44 212 ALA A N 1
ATOM 1719 C CA . ALA A 1 212 ? 4 -16.391 -21.516 1 93.44 212 ALA A CA 1
ATOM 1720 C C . ALA A 1 212 ? 4.973 -15.25 -21.828 1 93.44 212 ALA A C 1
ATOM 1722 O O . ALA A 1 212 ? 4.957 -14.211 -21.172 1 93.44 212 ALA A O 1
ATOM 1723 N N . ARG A 1 213 ? 5.816 -15.461 -22.781 1 91.5 213 ARG A N 1
ATOM 1724 C CA . ARG A 1 213 ? 6.773 -14.406 -23.109 1 91.5 213 ARG A CA 1
ATOM 1725 C C . ARG A 1 213 ? 7.156 -14.461 -24.578 1 91.5 213 ARG A C 1
ATOM 1727 O O . ARG A 1 213 ? 6.91 -15.461 -25.266 1 91.5 213 ARG A O 1
ATOM 1734 N N . MET A 1 214 ? 7.789 -13.375 -25.016 1 90.12 214 MET A N 1
ATOM 1735 C CA . MET A 1 214 ? 8.273 -13.273 -26.391 1 90.12 214 MET A CA 1
ATOM 1736 C C . MET A 1 214 ? 9.656 -13.891 -26.531 1 90.12 214 MET A C 1
ATOM 1738 O O . MET A 1 214 ? 10.594 -13.484 -25.844 1 90.12 214 MET A O 1
ATOM 1742 N N . ILE A 1 215 ? 9.828 -14.898 -27.344 1 89.5 215 ILE A N 1
ATOM 1743 C CA . ILE A 1 215 ? 11.102 -15.547 -27.656 1 89.5 215 ILE A CA 1
ATOM 1744 C C . ILE A 1 215 ? 11.289 -15.602 -29.172 1 89.5 215 ILE A C 1
ATOM 1746 O O . ILE A 1 215 ? 10.508 -16.234 -29.891 1 89.5 215 ILE A O 1
ATOM 1750 N N . GLN A 1 216 ? 12.344 -14.914 -29.547 1 86.75 216 GLN A N 1
ATOM 1751 C CA . GLN A 1 216 ? 12.695 -14.906 -30.953 1 86.75 216 GLN A CA 1
ATOM 1752 C C . GLN A 1 216 ? 11.508 -14.469 -31.812 1 86.75 216 GLN A C 1
ATOM 1754 O O . GLN A 1 216 ? 11.164 -15.125 -32.812 1 86.75 216 GLN A O 1
ATOM 1759 N N . GLY A 1 217 ? 10.758 -13.508 -31.359 1 90.06 217 GLY A N 1
ATOM 1760 C CA . GLY A 1 217 ? 9.695 -12.859 -32.125 1 90.06 217 GLY A CA 1
ATOM 1761 C C . GLY A 1 217 ? 8.359 -13.562 -31.969 1 90.06 217 GLY A C 1
ATOM 1762 O O . GLY A 1 217 ? 7.352 -13.109 -32.531 1 90.06 217 GLY A O 1
ATOM 1763 N N . GLU A 1 218 ? 8.344 -14.727 -31.281 1 92.19 218 GLU A N 1
ATOM 1764 C CA . GLU A 1 218 ? 7.105 -15.477 -31.094 1 92.19 218 GLU A CA 1
ATOM 1765 C C . GLU A 1 218 ? 6.75 -15.586 -29.609 1 92.19 218 GLU A C 1
ATOM 1767 O O . GLU A 1 218 ? 7.641 -15.641 -28.75 1 92.19 218 GLU A O 1
ATOM 1772 N N . VAL A 1 219 ? 5.422 -15.602 -29.453 1 93.75 219 VAL A N 1
ATOM 1773 C CA . VAL A 1 219 ? 4.992 -15.828 -28.078 1 93.75 219 VAL A CA 1
ATOM 1774 C C . VAL A 1 219 ? 5.07 -17.328 -27.75 1 93.75 219 VAL A C 1
ATOM 1776 O O . VAL A 1 219 ? 4.547 -18.156 -28.5 1 93.75 219 VAL A O 1
ATOM 1779 N N . LYS A 1 220 ? 5.805 -17.625 -26.688 1 96.31 220 LYS A N 1
ATOM 1780 C CA . LYS A 1 220 ? 5.906 -19.016 -26.234 1 96.31 220 LYS A CA 1
ATOM 1781 C C . LYS A 1 220 ? 5.676 -19.109 -24.719 1 96.31 220 LYS A C 1
ATOM 1783 O O . LYS A 1 220 ? 5.895 -18.141 -23.984 1 96.31 220 LYS A O 1
ATOM 1788 N N . LEU A 1 221 ? 5.207 -20.234 -24.375 1 97.25 221 LEU A N 1
ATOM 1789 C CA . LEU A 1 221 ? 5.141 -20.578 -22.953 1 97.25 221 LEU A CA 1
ATOM 1790 C C . LEU A 1 221 ? 6.441 -21.219 -22.484 1 97.25 221 LEU A C 1
ATOM 1792 O O . LEU A 1 221 ? 6.945 -22.156 -23.125 1 97.25 221 LEU A O 1
ATOM 1796 N N . THR A 1 222 ? 6.969 -20.703 -21.406 1 96.62 222 THR A N 1
ATOM 1797 C CA . THR A 1 222 ? 8.234 -21.219 -20.906 1 96.62 222 THR A CA 1
ATOM 1798 C C . THR A 1 222 ? 8.133 -21.531 -19.406 1 96.62 222 THR A C 1
ATOM 1800 O O . THR A 1 222 ? 7.352 -20.906 -18.688 1 96.62 222 THR A O 1
ATOM 1803 N N . ASN A 1 223 ? 8.992 -22.5 -19.062 1 96.31 223 ASN A N 1
ATOM 1804 C CA . ASN A 1 223 ? 8.969 -22.859 -17.656 1 96.31 223 ASN A CA 1
ATOM 1805 C C . ASN A 1 223 ? 9.602 -21.766 -16.781 1 96.31 223 ASN A C 1
ATOM 1807 O O . ASN A 1 223 ? 10.539 -21.094 -17.219 1 96.31 223 ASN A O 1
ATOM 1811 N N . TYR A 1 224 ? 9.008 -21.641 -15.617 1 91.75 224 TYR A N 1
ATOM 1812 C CA . TYR A 1 224 ? 9.461 -20.875 -14.461 1 91.75 224 TYR A CA 1
ATOM 1813 C C . TYR A 1 224 ? 9.719 -21.781 -13.266 1 91.75 224 TYR A C 1
ATOM 1815 O O . TYR A 1 224 ? 9.289 -22.922 -13.25 1 91.75 224 TYR A O 1
ATOM 1823 N N . PRO A 1 225 ? 10.508 -21.266 -12.352 1 91.06 225 PRO A N 1
ATOM 1824 C CA . PRO A 1 225 ? 10.805 -22.156 -11.219 1 91.06 225 PRO A CA 1
ATOM 1825 C C . PRO A 1 225 ? 9.547 -22.75 -10.594 1 91.06 225 PRO A C 1
ATOM 1827 O O . PRO A 1 225 ? 9.586 -23.875 -10.078 1 91.06 225 PRO A O 1
ATOM 1830 N N . ALA A 1 226 ? 8.484 -22.141 -10.672 1 92.81 226 ALA A N 1
ATOM 1831 C CA . ALA A 1 226 ? 7.234 -22.594 -10.062 1 92.81 226 ALA A CA 1
ATOM 1832 C C . ALA A 1 226 ? 6.52 -23.594 -10.977 1 92.81 226 ALA A C 1
ATOM 1834 O O . ALA A 1 226 ? 5.57 -24.266 -10.555 1 92.81 226 ALA A O 1
ATOM 1835 N N . THR A 1 227 ? 6.934 -23.797 -12.18 1 95.94 227 THR A N 1
ATOM 1836 C CA . THR A 1 227 ? 6.203 -24.531 -13.203 1 95.94 227 THR A CA 1
ATOM 1837 C C . THR A 1 227 ? 6.188 -26.031 -12.875 1 95.94 227 THR A C 1
ATOM 1839 O O . THR A 1 227 ? 7.211 -26.594 -12.469 1 95.94 227 THR A O 1
ATOM 1842 N N . ARG A 1 228 ? 5.016 -26.625 -13.031 1 95.94 228 ARG A N 1
ATOM 1843 C CA . ARG A 1 228 ? 4.82 -28.078 -13.039 1 95.94 228 ARG A CA 1
ATOM 1844 C C . ARG A 1 228 ? 3.965 -28.516 -14.227 1 95.94 228 ARG A C 1
ATOM 1846 O O . ARG A 1 228 ? 3.107 -27.75 -14.688 1 95.94 228 ARG A O 1
ATOM 1853 N N . PHE A 1 229 ? 4.266 -29.688 -14.688 1 97.56 229 PHE A N 1
ATOM 1854 C CA . PHE A 1 229 ? 3.365 -30.219 -15.695 1 97.56 229 PHE A CA 1
ATOM 1855 C C . PHE A 1 229 ? 2.838 -31.594 -15.273 1 97.56 229 PHE A C 1
ATOM 1857 O O . PHE A 1 229 ? 3.48 -32.281 -14.492 1 97.56 229 PHE A O 1
ATOM 1864 N N . PHE A 1 230 ? 1.67 -31.906 -15.734 1 96.19 230 PHE A N 1
ATOM 1865 C CA . PHE A 1 230 ? 0.98 -33.156 -15.461 1 96.19 230 PHE A CA 1
ATOM 1866 C C . PHE A 1 230 ? 0.479 -33.812 -16.75 1 96.19 230 PHE A C 1
ATOM 1868 O O . PHE A 1 230 ? -0.243 -33.188 -17.516 1 96.19 230 PHE A O 1
ATOM 1875 N N . MET A 1 231 ? 0.889 -35.094 -16.891 1 96.69 231 MET A N 1
ATOM 1876 C CA . MET A 1 231 ? 0.451 -35.844 -18.062 1 96.69 231 MET A CA 1
ATOM 1877 C C . MET A 1 231 ? -0.753 -36.719 -17.719 1 96.69 231 MET A C 1
ATOM 1879 O O . MET A 1 231 ? -0.68 -37.562 -16.828 1 96.69 231 MET A O 1
ATOM 1883 N N . ASN A 1 232 ? -1.868 -36.5 -18.391 1 96.31 232 ASN A N 1
ATOM 1884 C CA . ASN A 1 232 ? -3.09 -37.281 -18.281 1 96.31 232 ASN A CA 1
ATOM 1885 C C . ASN A 1 232 ? -3.566 -37.344 -16.828 1 96.31 232 ASN A C 1
ATOM 1887 O O . ASN A 1 232 ? -3.922 -38.438 -16.344 1 96.31 232 ASN A O 1
ATOM 1891 N N . LEU A 1 233 ? -3.445 -36.219 -16.188 1 95.38 233 LEU A N 1
ATOM 1892 C CA . LEU A 1 233 ? -3.904 -36.125 -14.805 1 95.38 233 LEU A CA 1
ATOM 1893 C C . LEU A 1 233 ? -5.398 -36.406 -14.703 1 95.38 233 LEU A C 1
ATOM 1895 O O . LEU A 1 233 ? -6.18 -35.938 -15.539 1 95.38 233 LEU A O 1
ATOM 1899 N N . HIS A 1 234 ? -5.793 -37.219 -13.703 1 94.19 234 HIS A N 1
ATOM 1900 C CA . HIS A 1 234 ? -7.223 -37.375 -13.469 1 94.19 234 HIS A CA 1
ATOM 1901 C C . HIS A 1 234 ? -7.859 -36.094 -12.977 1 94.19 234 HIS A C 1
ATOM 1903 O O . HIS A 1 234 ? -7.801 -35.781 -11.789 1 94.19 234 HIS A O 1
ATOM 1909 N N . HIS A 1 235 ? -8.344 -35.344 -13.906 1 95 235 HIS A N 1
ATOM 1910 C CA . HIS A 1 235 ? -8.914 -34.031 -13.695 1 95 235 HIS A CA 1
ATOM 1911 C C . HIS A 1 235 ? -10.023 -33.75 -14.703 1 95 235 HIS A C 1
ATOM 1913 O O . HIS A 1 235 ? -9.969 -34.219 -15.844 1 95 235 HIS A O 1
ATOM 1919 N N . GLU A 1 236 ? -10.945 -32.969 -14.242 1 94.94 236 GLU A N 1
ATOM 1920 C CA . GLU A 1 236 ? -12.109 -32.656 -15.07 1 94.94 236 GLU A CA 1
ATOM 1921 C C . GLU A 1 236 ? -11.695 -32.031 -16.406 1 94.94 236 GLU A C 1
ATOM 1923 O O . GLU A 1 236 ? -12.234 -32.375 -17.453 1 94.94 236 GLU A O 1
ATOM 1928 N N . ALA A 1 237 ? -10.742 -31.156 -16.406 1 94.81 237 ALA A N 1
ATOM 1929 C CA . ALA A 1 237 ? -10.312 -30.469 -17.609 1 94.81 237 ALA A CA 1
ATOM 1930 C C . ALA A 1 237 ? -9.719 -31.453 -18.625 1 94.81 237 ALA A C 1
ATOM 1932 O O . ALA A 1 237 ? -9.891 -31.281 -19.828 1 94.81 237 ALA A O 1
ATOM 1933 N N . VAL A 1 238 ? -9.07 -32.438 -18.156 1 96.25 238 VAL A N 1
ATOM 1934 C CA . VAL A 1 238 ? -8.469 -33.438 -19.016 1 96.25 238 VAL A CA 1
ATOM 1935 C C . VAL A 1 238 ? -9.562 -34.344 -19.578 1 96.25 238 VAL A C 1
ATOM 1937 O O . VAL A 1 238 ? -9.57 -34.656 -20.781 1 96.25 238 VAL A O 1
ATOM 1940 N N . GLU A 1 239 ? -10.461 -34.719 -18.734 1 95.44 239 GLU A N 1
ATOM 1941 C CA . GLU A 1 239 ? -11.57 -35.562 -19.172 1 95.44 239 GLU A CA 1
ATOM 1942 C C . GLU A 1 239 ? -12.438 -34.875 -20.219 1 95.44 239 GLU A C 1
ATOM 1944 O O . GLU A 1 239 ? -12.875 -35.469 -21.188 1 95.44 239 GLU A O 1
ATOM 1949 N N . ASP A 1 240 ? -12.625 -33.625 -19.938 1 95.12 240 ASP A N 1
ATOM 1950 C CA . ASP A 1 240 ? -13.414 -32.844 -20.875 1 95.12 240 ASP A CA 1
ATOM 1951 C C . ASP A 1 240 ? -12.758 -32.781 -22.25 1 95.12 240 ASP A C 1
ATOM 1953 O O . ASP A 1 240 ? -13.43 -32.938 -23.266 1 95.12 240 ASP A O 1
ATOM 1957 N N . LEU A 1 241 ? -11.5 -32.562 -22.312 1 94.81 241 LEU A N 1
ATOM 1958 C CA . LEU A 1 241 ? -10.766 -32.5 -23.578 1 94.81 241 LEU A CA 1
ATOM 1959 C C . LEU A 1 241 ? -10.75 -33.875 -24.266 1 94.81 241 LEU A C 1
ATOM 1961 O O . LEU A 1 241 ? -10.922 -33.938 -25.484 1 94.81 241 LEU A O 1
ATOM 1965 N N . ARG A 1 242 ? -10.648 -34.906 -23.516 1 94.19 242 ARG A N 1
ATOM 1966 C CA . ARG A 1 242 ? -10.648 -36.25 -24.078 1 94.19 242 ARG A CA 1
ATOM 1967 C C . ARG A 1 242 ? -12 -36.594 -24.703 1 94.19 242 ARG A C 1
ATOM 1969 O O . ARG A 1 242 ? -12.062 -37.156 -25.797 1 94.19 242 ARG A O 1
ATOM 1976 N N . ASP A 1 243 ? -12.992 -36.219 -23.953 1 93.94 243 ASP A N 1
ATOM 1977 C CA . ASP A 1 243 ? -14.344 -36.469 -24.453 1 93.94 243 ASP A CA 1
ATOM 1978 C C . ASP A 1 243 ? -14.609 -35.688 -25.734 1 93.94 243 ASP A C 1
ATOM 1980 O O . ASP A 1 243 ? -15.227 -36.188 -26.672 1 93.94 243 ASP A O 1
ATOM 1984 N N . SER A 1 244 ? -14.172 -34.5 -25.734 1 93.19 244 SER A N 1
ATOM 1985 C CA . SER A 1 244 ? -14.344 -33.656 -26.922 1 93.19 244 SER A CA 1
ATOM 1986 C C . SER A 1 244 ? -13.617 -34.219 -28.125 1 93.19 244 SER A C 1
ATOM 1988 O O . SER A 1 244 ? -14.102 -34.156 -29.25 1 93.19 244 SER A O 1
ATOM 1990 N N . LEU A 1 245 ? -12.516 -34.781 -27.938 1 91.25 245 LEU A N 1
ATOM 1991 C CA . LEU A 1 245 ? -11.734 -35.406 -29 1 91.25 245 LEU A CA 1
ATOM 1992 C C . LEU A 1 245 ? -12.461 -36.625 -29.562 1 91.25 245 LEU A C 1
ATOM 1994 O O . LEU A 1 245 ? -12.422 -36.875 -30.766 1 91.25 245 LEU A O 1
ATOM 1998 N N . ARG A 1 246 ? -13.078 -37.312 -28.656 1 87.94 246 ARG A N 1
ATOM 1999 C CA . ARG A 1 246 ? -13.844 -38.469 -29.078 1 87.94 246 ARG A CA 1
ATOM 2000 C C . ARG A 1 246 ? -15.023 -38.062 -29.953 1 87.94 246 ARG A C 1
ATOM 2002 O O . ARG A 1 246 ? -15.344 -38.75 -30.922 1 87.94 246 ARG A O 1
ATOM 2009 N N . LEU A 1 247 ? -15.602 -37 -29.594 1 83.62 247 LEU A N 1
ATOM 2010 C CA . LEU A 1 247 ? -16.75 -36.531 -30.344 1 83.62 247 LEU A CA 1
ATOM 2011 C C . LEU A 1 247 ? -16.344 -36.031 -31.734 1 83.62 247 LEU A C 1
ATOM 2013 O O . LEU A 1 247 ? -17.062 -36.25 -32.719 1 83.62 247 LEU A O 1
ATOM 2017 N N . VAL A 1 248 ? -15.195 -35.406 -31.828 1 76.88 248 VAL A N 1
ATOM 2018 C CA . VAL A 1 248 ? -14.734 -34.875 -33.094 1 76.88 248 VAL A CA 1
ATOM 2019 C C . VAL A 1 248 ? -14.273 -36 -34 1 76.88 248 VAL A C 1
ATOM 2021 O O . VAL A 1 248 ? -14.461 -35.969 -35.219 1 76.88 248 VAL A O 1
ATOM 2024 N N . ASN A 1 249 ? -13.695 -37.094 -33.469 1 73.38 249 ASN A N 1
ATOM 2025 C CA . ASN A 1 249 ? -13.188 -38.188 -34.25 1 73.38 249 ASN A CA 1
ATOM 2026 C C . ASN A 1 249 ? -14.281 -39.219 -34.562 1 73.38 249 ASN A C 1
ATOM 2028 O O . ASN A 1 249 ? -14.055 -40.188 -35.281 1 73.38 249 ASN A O 1
ATOM 2032 N N . SER A 1 250 ? -15.43 -39.219 -33.812 1 65.81 250 SER A N 1
ATOM 2033 C CA . SER A 1 250 ? -16.531 -40.156 -34.125 1 65.81 250 SER A CA 1
ATOM 2034 C C . SER A 1 250 ? -17.141 -39.844 -35.469 1 65.81 250 SER A C 1
ATOM 2036 O O . SER A 1 250 ? -17.5 -38.688 -35.75 1 65.81 250 SER A O 1
ATOM 2038 N N . PRO A 1 251 ? -16.828 -40.781 -36.5 1 54.59 251 PRO A N 1
ATOM 2039 C CA . PRO A 1 251 ? -17.484 -40.688 -37.812 1 54.59 251 PRO A CA 1
ATOM 2040 C C . PRO A 1 251 ? -19 -40.469 -37.688 1 54.59 251 PRO A C 1
ATOM 2042 O O . PRO A 1 251 ? -19.641 -41.031 -36.781 1 54.59 251 PRO A O 1
ATOM 2045 N N . MET A 1 252 ? -19.469 -39.312 -38.156 1 39.97 252 MET A N 1
ATOM 2046 C CA . MET A 1 252 ? -20.891 -39.344 -38.438 1 39.97 252 MET A CA 1
ATOM 2047 C C . MET A 1 252 ? -21.25 -40.562 -39.281 1 39.97 252 MET A C 1
ATOM 2049 O O . MET A 1 252 ? -20.5 -40.938 -40.188 1 39.97 252 MET A O 1
ATOM 2053 N N . MET B 1 1 ? -11.617 -18.578 25.188 1 30.42 1 MET B N 1
ATOM 2054 C CA . MET B 1 1 ? -11.055 -17.547 24.312 1 30.42 1 MET B CA 1
ATOM 2055 C C . MET B 1 1 ? -11.492 -17.75 22.875 1 30.42 1 MET B C 1
ATOM 2057 O O . MET B 1 1 ? -11.367 -18.844 22.328 1 30.42 1 MET B O 1
ATOM 2061 N N . ALA B 1 2 ? -12.344 -17.016 22.453 1 39.22 2 ALA B N 1
ATOM 2062 C CA . ALA B 1 2 ? -13.031 -17.297 21.188 1 39.22 2 ALA B CA 1
ATOM 2063 C C . ALA B 1 2 ? -12.039 -17.484 20.047 1 39.22 2 ALA B C 1
ATOM 2065 O O . ALA B 1 2 ? -11.109 -16.688 19.891 1 39.22 2 ALA B O 1
ATOM 2066 N N . GLN B 1 3 ? -11.773 -18.625 19.625 1 51.72 3 GLN B N 1
ATOM 2067 C CA . GLN B 1 3 ? -10.766 -18.984 18.625 1 51.72 3 GLN B CA 1
ATOM 2068 C C . GLN B 1 3 ? -10.969 -18.203 17.328 1 51.72 3 GLN B C 1
ATOM 2070 O O . GLN B 1 3 ? -12.094 -18.078 16.844 1 51.72 3 GLN B O 1
ATOM 2075 N N . ILE B 1 4 ? -10.188 -17.203 17.016 1 59.5 4 ILE B N 1
ATOM 2076 C CA . ILE B 1 4 ? -10.242 -16.484 15.75 1 59.5 4 ILE B CA 1
ATOM 2077 C C . ILE B 1 4 ? -10.391 -17.5 14.609 1 59.5 4 ILE B C 1
ATOM 2079 O O . ILE B 1 4 ? -9.562 -18.406 14.461 1 59.5 4 ILE B O 1
ATOM 2083 N N . PRO B 1 5 ? -11.477 -17.406 13.969 1 72.19 5 PRO B N 1
ATOM 2084 C CA . PRO B 1 5 ? -11.734 -18.391 12.914 1 72.19 5 PRO B CA 1
ATOM 2085 C C . PRO B 1 5 ? -10.727 -18.297 11.773 1 72.19 5 PRO B C 1
ATOM 2087 O O . PRO B 1 5 ? -10.133 -17.25 11.547 1 72.19 5 PRO B O 1
ATOM 2090 N N . TYR B 1 6 ? -10.539 -19.406 11.203 1 83.44 6 TYR B N 1
ATOM 2091 C CA . TYR B 1 6 ? -9.734 -19.438 9.992 1 83.44 6 TYR B CA 1
ATOM 2092 C C . TYR B 1 6 ? -10.406 -18.672 8.867 1 83.44 6 TYR B C 1
ATOM 2094 O O . TYR B 1 6 ? -11.633 -18.672 8.75 1 83.44 6 TYR B O 1
ATOM 2102 N N . GLN B 1 7 ? -9.609 -17.938 8.094 1 79.44 7 GLN B N 1
ATOM 2103 C CA . GLN B 1 7 ? -10.117 -17.141 6.977 1 79.44 7 GLN B CA 1
ATOM 2104 C C . GLN B 1 7 ? -9.852 -17.828 5.645 1 79.44 7 GLN B C 1
ATOM 2106 O O . GLN B 1 7 ? -8.945 -18.672 5.543 1 79.44 7 GLN B O 1
ATOM 2111 N N . MET B 1 8 ? -10.789 -17.562 4.664 1 86.19 8 MET B N 1
ATOM 2112 C CA . MET B 1 8 ? -10.508 -17.953 3.283 1 86.19 8 MET B CA 1
ATOM 2113 C C . MET B 1 8 ? -9.539 -16.969 2.635 1 86.19 8 MET B C 1
ATOM 2115 O O . MET B 1 8 ? -9.539 -15.781 2.959 1 86.19 8 MET B O 1
ATOM 2119 N N . ILE B 1 9 ? -8.703 -17.453 1.75 1 87.25 9 ILE B N 1
ATOM 2120 C CA . ILE B 1 9 ? -7.703 -16.656 1.062 1 87.25 9 ILE B CA 1
ATOM 2121 C C . ILE B 1 9 ? -8.375 -15.461 0.38 1 87.25 9 ILE B C 1
ATOM 2123 O O . ILE B 1 9 ? -7.836 -14.352 0.379 1 87.25 9 ILE B O 1
ATOM 2127 N N . SER B 1 10 ? -9.555 -15.734 -0.176 1 82.94 10 SER B N 1
ATOM 2128 C CA . SER B 1 10 ? -10.281 -14.695 -0.911 1 82.94 10 SER B CA 1
ATOM 2129 C C . SER B 1 10 ? -10.641 -13.523 -0.005 1 82.94 10 SER B C 1
ATOM 2131 O O . SER B 1 10 ? -10.969 -12.438 -0.488 1 82.94 10 SER B O 1
ATOM 2133 N N . ASN B 1 11 ? -10.562 -13.734 1.357 1 76.25 11 ASN B N 1
ATOM 2134 C CA . ASN B 1 11 ? -10.961 -12.711 2.312 1 76.25 11 ASN B CA 1
ATOM 2135 C C . ASN B 1 11 ? -9.766 -11.891 2.793 1 76.25 11 ASN B C 1
ATOM 2137 O O . ASN B 1 11 ? -9.938 -10.898 3.498 1 76.25 11 ASN B O 1
ATOM 2141 N N . LEU B 1 12 ? -8.641 -12.297 2.42 1 78.81 12 LEU B N 1
ATOM 2142 C CA . LEU B 1 12 ? -7.438 -11.633 2.91 1 78.81 12 LEU B CA 1
ATOM 2143 C C . LEU B 1 12 ? -7.305 -10.234 2.303 1 78.81 12 LEU B C 1
ATOM 2145 O O . LEU B 1 12 ? -7.555 -10.047 1.109 1 78.81 12 LEU B O 1
ATOM 2149 N N . ARG B 1 13 ? -7.074 -9.273 3.135 1 69.06 13 ARG B N 1
ATOM 2150 C CA . ARG B 1 13 ? -6.766 -7.898 2.734 1 69.06 13 ARG B CA 1
ATOM 2151 C C . ARG B 1 13 ? -5.598 -7.344 3.541 1 69.06 13 ARG B C 1
ATOM 2153 O O . ARG B 1 13 ? -5.43 -7.684 4.715 1 69.06 13 ARG B O 1
ATOM 2160 N N . PRO B 1 14 ? -4.715 -6.723 2.787 1 64.94 14 PRO B N 1
ATOM 2161 C CA . PRO B 1 14 ? -3.678 -6.074 3.596 1 64.94 14 PRO B CA 1
ATOM 2162 C C . PRO B 1 14 ? -4.258 -5.223 4.723 1 64.94 14 PRO B C 1
ATOM 2164 O O . PRO B 1 14 ? -5.141 -4.395 4.484 1 64.94 14 PRO B O 1
ATOM 2167 N N . GLN B 1 15 ? -4.508 -5.938 5.883 1 57.41 15 GLN B N 1
ATOM 2168 C CA . GLN B 1 15 ? -5.102 -5.176 6.977 1 57.41 15 GLN B CA 1
ATOM 2169 C C . GLN B 1 15 ? -4.027 -4.441 7.777 1 57.41 15 GLN B C 1
ATOM 2171 O O . GLN B 1 15 ? -2.955 -4.992 8.039 1 57.41 15 GLN B O 1
ATOM 2176 N N . ILE B 1 16 ? -4.059 -3.344 7.852 1 56.66 16 ILE B N 1
ATOM 2177 C CA . ILE B 1 16 ? -3.203 -2.486 8.664 1 56.66 16 ILE B CA 1
ATOM 2178 C C . ILE B 1 16 ? -3.625 -2.578 10.133 1 56.66 16 ILE B C 1
ATOM 2180 O O . ILE B 1 16 ? -4.816 -2.699 10.438 1 56.66 16 ILE B O 1
ATOM 2184 N N . THR B 1 17 ? -2.717 -3.094 10.961 1 58.91 17 THR B N 1
ATOM 2185 C CA . THR B 1 17 ? -2.977 -3.027 12.398 1 58.91 17 THR B CA 1
ATOM 2186 C C . THR B 1 17 ? -3.717 -1.741 12.75 1 58.91 17 THR B C 1
ATOM 2188 O O . THR B 1 17 ? -3.4 -0.671 12.227 1 58.91 17 THR B O 1
ATOM 2191 N N . THR B 1 18 ? -4.871 -2.025 13.422 1 62.47 18 THR B N 1
ATOM 2192 C CA . THR B 1 18 ? -5.68 -0.895 13.859 1 62.47 18 THR B CA 1
ATOM 2193 C C . THR B 1 18 ? -5.488 -0.638 15.352 1 62.47 18 THR B C 1
ATOM 2195 O O . THR B 1 18 ? -6.074 0.294 15.906 1 62.47 18 THR B O 1
ATOM 2198 N N . ALA B 1 19 ? -4.523 -1.469 15.93 1 68.69 19 ALA B N 1
ATOM 2199 C CA . ALA B 1 19 ? -4.457 -1.37 17.391 1 68.69 19 ALA B CA 1
ATOM 2200 C C . ALA B 1 19 ? -3.477 -0.283 17.812 1 68.69 19 ALA B C 1
ATOM 2202 O O . ALA B 1 19 ? -2.686 -0.485 18.75 1 68.69 19 ALA B O 1
ATOM 2203 N N . TRP B 1 20 ? -3.545 0.713 17.188 1 74.94 20 TRP B N 1
ATOM 2204 C CA . TRP B 1 20 ? -2.723 1.861 17.547 1 74.94 20 TRP B CA 1
ATOM 2205 C C . TRP B 1 20 ? -3.428 2.725 18.594 1 74.94 20 TRP B C 1
ATOM 2207 O O . TRP B 1 20 ? -4.66 2.777 18.625 1 74.94 20 TRP B O 1
ATOM 2217 N N . ARG B 1 21 ? -2.629 3.328 19.531 1 86.06 21 ARG B N 1
ATOM 2218 C CA . ARG B 1 21 ? -3.098 4.312 20.5 1 86.06 21 ARG B CA 1
ATOM 2219 C C . ARG B 1 21 ? -2.221 5.559 20.484 1 86.06 21 ARG B C 1
ATOM 2221 O O . ARG B 1 21 ? -1.003 5.469 20.656 1 86.06 21 ARG B O 1
ATOM 2228 N N . LEU B 1 22 ? -2.828 6.66 20.281 1 91.75 22 LEU B N 1
ATOM 2229 C CA . LEU B 1 22 ? -2.111 7.93 20.281 1 91.75 22 LEU B CA 1
ATOM 2230 C C . LEU B 1 22 ? -2.67 8.875 21.344 1 91.75 22 LEU B C 1
ATOM 2232 O O . LEU B 1 22 ? -3.869 8.852 21.625 1 91.75 22 LEU B O 1
ATOM 2236 N N . LYS B 1 23 ? -1.805 9.594 22.031 1 93.81 23 LYS B N 1
ATOM 2237 C CA . LYS B 1 23 ? -2.137 10.797 22.781 1 93.81 23 LYS B CA 1
ATOM 2238 C C . LYS B 1 23 ? -1.707 12.055 22.031 1 93.81 23 LYS B C 1
ATOM 2240 O O . LYS B 1 23 ? -0.513 12.281 21.812 1 93.81 23 LYS B O 1
ATOM 2245 N N . VAL B 1 24 ? -2.77 12.844 21.578 1 96.19 24 VAL B N 1
ATOM 2246 C CA . VAL B 1 24 ? -2.418 13.898 20.625 1 96.19 24 VAL B CA 1
ATOM 2247 C C . VAL B 1 24 ? -3.23 15.156 20.938 1 96.19 24 VAL B C 1
ATOM 2249 O O . VAL B 1 24 ? -4.266 15.086 21.594 1 96.19 24 VAL B O 1
ATOM 2252 N N . ARG B 1 25 ? -2.756 16.281 20.547 1 96.5 25 ARG B N 1
ATOM 2253 C CA . ARG B 1 25 ? -3.523 17.5 20.375 1 96.5 25 ARG B CA 1
ATOM 2254 C C . ARG B 1 25 ? -3.938 17.703 18.922 1 96.5 25 ARG B C 1
ATOM 2256 O O . ARG B 1 25 ? -3.141 17.484 18.016 1 96.5 25 ARG B O 1
ATOM 2263 N N . VAL B 1 26 ? -5.18 18.094 18.719 1 96.06 26 VAL B N 1
ATOM 2264 C CA . VAL B 1 26 ? -5.645 18.453 17.391 1 96.06 26 VAL B CA 1
ATOM 2265 C C . VAL B 1 26 ? -5.332 19.922 17.109 1 96.06 26 VAL B C 1
ATOM 2267 O O . VAL B 1 26 ? -5.863 20.812 17.766 1 96.06 26 VAL B O 1
ATOM 2270 N N . THR B 1 27 ? -4.523 20.156 16.094 1 95.06 27 THR B N 1
ATOM 2271 C CA . THR B 1 27 ? -4.105 21.531 15.883 1 95.06 27 THR B CA 1
ATOM 2272 C C . THR B 1 27 ? -4.859 22.141 14.703 1 95.06 27 THR B C 1
ATOM 2274 O O . THR B 1 27 ? -4.93 23.359 14.57 1 95.06 27 THR B O 1
ATOM 2277 N N . ARG B 1 28 ? -5.375 21.312 13.828 1 95 28 ARG B N 1
ATOM 2278 C CA . ARG B 1 28 ? -6.156 21.797 12.695 1 95 28 ARG B CA 1
ATOM 2279 C C . ARG B 1 28 ? -7.25 20.797 12.312 1 95 28 ARG B C 1
ATOM 2281 O O . ARG B 1 28 ? -7.055 19.594 12.414 1 95 28 ARG B O 1
ATOM 2288 N N . ILE B 1 29 ? -8.367 21.328 11.859 1 95.69 29 ILE B N 1
ATOM 2289 C CA . ILE B 1 29 ? -9.453 20.578 11.25 1 95.69 29 ILE B CA 1
ATOM 2290 C C . ILE B 1 29 ? -9.984 21.328 10.023 1 95.69 29 ILE B C 1
ATOM 2292 O O . ILE B 1 29 ? -10.203 22.547 10.086 1 95.69 29 ILE B O 1
ATOM 2296 N N . TRP B 1 30 ? -10.117 20.656 8.938 1 94.12 30 TRP B N 1
ATOM 2297 C CA . TRP B 1 30 ? -10.758 21.297 7.785 1 94.12 30 TRP B CA 1
ATOM 2298 C C . TRP B 1 30 ? -11.453 20.25 6.914 1 94.12 30 TRP B C 1
ATOM 2300 O O . TRP B 1 30 ? -11.078 19.078 6.91 1 94.12 30 TRP B O 1
ATOM 2310 N N . GLN B 1 31 ? -12.398 20.703 6.191 1 93.06 31 GLN B N 1
ATOM 2311 C CA . GLN B 1 31 ? -13.164 19.844 5.297 1 93.06 31 GLN B CA 1
ATOM 2312 C C . GLN B 1 31 ? -12.484 19.734 3.934 1 93.06 31 GLN B C 1
ATOM 2314 O O . GLN B 1 31 ? -11.938 20.703 3.422 1 93.06 31 GLN B O 1
ATOM 2319 N N . ALA B 1 32 ? -12.492 18.5 3.436 1 90.31 32 ALA B N 1
ATOM 2320 C CA . ALA B 1 32 ? -12.141 18.297 2.033 1 90.31 32 ALA B CA 1
ATOM 2321 C C . ALA B 1 32 ? -13.352 18.484 1.13 1 90.31 32 ALA B C 1
ATOM 2323 O O . ALA B 1 32 ? -14.305 17.703 1.182 1 90.31 32 ALA B O 1
ATOM 2324 N N . ILE B 1 33 ? -13.289 19.516 0.252 1 88.56 33 ILE B N 1
ATOM 2325 C CA . ILE B 1 33 ? -14.438 19.875 -0.573 1 88.56 33 ILE B CA 1
ATOM 2326 C C . ILE B 1 33 ? -14.062 19.781 -2.051 1 88.56 33 ILE B C 1
ATOM 2328 O O . ILE B 1 33 ? -13.023 20.281 -2.475 1 88.56 33 ILE B O 1
ATOM 2332 N N . THR B 1 34 ? -14.859 19.109 -2.773 1 86 34 THR B N 1
ATOM 2333 C CA . THR B 1 34 ? -14.633 18.969 -4.207 1 86 34 THR B CA 1
ATOM 2334 C C . THR B 1 34 ? -14.969 20.266 -4.934 1 86 34 THR B C 1
ATOM 2336 O O . THR B 1 34 ? -15.492 21.203 -4.328 1 86 34 THR B O 1
ATOM 2339 N N . GLN B 1 35 ? -14.602 20.266 -6.195 1 78.56 35 GLN B N 1
ATOM 2340 C CA . GLN B 1 35 ? -14.922 21.422 -7.023 1 78.56 35 GLN B CA 1
ATOM 2341 C C . GLN B 1 35 ? -16.422 21.641 -7.105 1 78.56 35 GLN B C 1
ATOM 2343 O O . GLN B 1 35 ? -16.891 22.766 -7.258 1 78.56 35 GLN B O 1
ATOM 2348 N N . GLN B 1 36 ? -17.219 20.516 -6.949 1 85.94 36 GLN B N 1
ATOM 2349 C CA . GLN B 1 36 ? -18.672 20.578 -7.02 1 85.94 36 GLN B CA 1
ATOM 2350 C C . GLN B 1 36 ? -19.266 21 -5.684 1 85.94 36 GLN B C 1
ATOM 2352 O O . GLN B 1 36 ? -20.484 21.203 -5.578 1 85.94 36 GLN B O 1
ATOM 2357 N N . GLY B 1 37 ? -18.406 21.078 -4.723 1 87.81 37 GLY B N 1
ATOM 2358 C CA . GLY B 1 37 ? -18.875 21.547 -3.428 1 87.81 37 GLY B CA 1
ATOM 2359 C C . GLY B 1 37 ? -19.219 20.422 -2.467 1 87.81 37 GLY B C 1
ATOM 2360 O O . GLY B 1 37 ? -19.688 20.672 -1.354 1 87.81 37 GLY B O 1
ATOM 2361 N N . ASP B 1 38 ? -18.906 19.188 -2.877 1 92.06 38 ASP B N 1
ATOM 2362 C CA . ASP B 1 38 ? -19.203 18.062 -2.016 1 92.06 38 ASP B CA 1
ATOM 2363 C C . ASP B 1 38 ? -18.125 17.859 -0.959 1 92.06 38 ASP B C 1
ATOM 2365 O O . ASP B 1 38 ? -16.922 17.953 -1.263 1 92.06 38 ASP B O 1
ATOM 2369 N N . ILE B 1 39 ? -18.656 17.656 0.19 1 92 39 ILE B N 1
ATOM 2370 C CA . ILE B 1 39 ? -17.719 17.328 1.25 1 92 39 ILE B CA 1
ATOM 2371 C C . ILE B 1 39 ? -17.406 15.828 1.208 1 92 39 ILE B C 1
ATOM 2373 O O . ILE B 1 39 ? -18.312 15 1.348 1 92 39 ILE B O 1
ATOM 2377 N N . VAL B 1 40 ? -16.141 15.492 1.065 1 91.56 40 VAL B N 1
ATOM 2378 C CA . VAL B 1 40 ? -15.789 14.086 0.888 1 91.56 40 VAL B CA 1
ATOM 2379 C C . VAL B 1 40 ? -15.062 13.57 2.127 1 91.56 40 VAL B C 1
ATOM 2381 O O . VAL B 1 40 ? -14.727 12.383 2.211 1 91.56 40 VAL B O 1
ATOM 2384 N N . GLY B 1 41 ? -14.781 14.406 3.082 1 93.44 41 GLY B N 1
ATOM 2385 C CA . GLY B 1 41 ? -14.117 14 4.312 1 93.44 41 GLY B CA 1
ATOM 2386 C C . GLY B 1 41 ? -13.586 15.172 5.117 1 93.44 41 GLY B C 1
ATOM 2387 O O . GLY B 1 41 ? -13.867 16.328 4.801 1 93.44 41 GLY B O 1
ATOM 2388 N N . ILE B 1 42 ? -12.906 14.852 6.215 1 95.38 42 ILE B N 1
ATOM 2389 C CA . ILE B 1 42 ? -12.32 15.828 7.121 1 95.38 42 ILE B CA 1
ATOM 2390 C C . ILE B 1 42 ? -10.844 15.508 7.352 1 95.38 42 ILE B C 1
ATOM 2392 O O . ILE B 1 42 ? -10.477 14.344 7.535 1 95.38 42 ILE B O 1
ATOM 2396 N N . ASN B 1 43 ? -10.078 16.562 7.238 1 94.12 43 ASN B N 1
ATOM 2397 C CA . ASN B 1 43 ? -8.664 16.453 7.582 1 94.12 43 ASN B CA 1
ATOM 2398 C C . ASN B 1 43 ? -8.375 17.047 8.961 1 94.12 43 ASN B C 1
ATOM 2400 O O . ASN B 1 43 ? -9.008 18.016 9.359 1 94.12 43 ASN B O 1
ATOM 2404 N N . CYS B 1 44 ? -7.457 16.391 9.664 1 95.44 44 CYS B N 1
ATOM 2405 C CA . CYS B 1 44 ? -6.941 16.922 10.914 1 95.44 44 CYS B CA 1
ATOM 2406 C C . CYS B 1 44 ? -5.418 16.844 10.953 1 95.44 44 CYS B C 1
ATOM 2408 O O . CYS B 1 44 ? -4.816 16.031 10.25 1 95.44 44 CYS B O 1
ATOM 2410 N N . ILE B 1 45 ? -4.891 17.703 11.703 1 94.75 45 ILE B N 1
ATOM 2411 C CA . ILE B 1 45 ? -3.48 17.562 12.055 1 94.75 45 ILE B CA 1
ATOM 2412 C C . ILE B 1 45 ? -3.35 17.25 13.539 1 94.75 45 ILE B C 1
ATOM 2414 O O . ILE B 1 45 ? -3.871 17.984 14.383 1 94.75 45 ILE B O 1
ATOM 2418 N N . PHE B 1 46 ? -2.68 16.094 13.828 1 94.94 46 PHE B N 1
ATOM 2419 C CA . PHE B 1 46 ? -2.387 15.68 15.195 1 94.94 46 PHE B CA 1
ATOM 2420 C C . PHE B 1 46 ? -0.932 15.969 15.547 1 94.94 46 PHE B C 1
ATOM 2422 O O . PHE B 1 46 ? -0.048 15.859 14.695 1 94.94 46 PHE B O 1
ATOM 2429 N N . VAL B 1 47 ? -0.75 16.344 16.781 1 94.44 47 VAL B N 1
ATOM 2430 C CA . VAL B 1 47 ? 0.59 16.547 17.312 1 94.44 47 VAL B CA 1
ATOM 2431 C C . VAL B 1 47 ? 0.749 15.742 18.609 1 94.44 47 VAL B C 1
ATOM 2433 O O . VAL B 1 47 ? -0.165 15.695 19.438 1 94.44 47 VAL B O 1
ATOM 2436 N N . ASP B 1 48 ? 1.886 15.148 18.75 1 93.56 48 ASP B N 1
ATOM 2437 C CA . ASP B 1 48 ? 2.117 14.398 19.984 1 93.56 48 ASP B CA 1
ATOM 2438 C C . ASP B 1 48 ? 3.07 15.148 20.906 1 93.56 48 ASP B C 1
ATOM 2440 O O . ASP B 1 48 ? 3.418 16.297 20.641 1 93.56 48 ASP B O 1
ATOM 2444 N N . GLU B 1 49 ? 3.459 14.523 22.031 1 91.19 49 GLU B N 1
ATOM 2445 C CA . GLU B 1 49 ? 4.203 15.188 23.094 1 91.19 49 GLU B CA 1
ATOM 2446 C C . GLU B 1 49 ? 5.641 15.477 22.656 1 91.19 49 GLU B C 1
ATOM 2448 O O . GLU B 1 49 ? 6.309 16.328 23.25 1 91.19 49 GLU B O 1
ATOM 2453 N N . LEU B 1 50 ? 6.086 14.812 21.672 1 87.69 50 LEU B N 1
ATOM 2454 C CA . LEU B 1 50 ? 7.461 15.016 21.234 1 87.69 50 LEU B CA 1
ATOM 2455 C C . LEU B 1 50 ? 7.516 15.914 20 1 87.69 50 LEU B C 1
ATOM 2457 O O . LEU B 1 50 ? 8.578 16.078 19.391 1 87.69 50 LEU B O 1
ATOM 2461 N N . GLY B 1 51 ? 6.352 16.375 19.578 1 89.25 51 GLY B N 1
ATOM 2462 C CA . GLY B 1 51 ? 6.301 17.312 18.453 1 89.25 51 GLY B CA 1
ATOM 2463 C C . GLY B 1 51 ? 6.059 16.641 17.125 1 89.25 51 GLY B C 1
ATOM 2464 O O . GLY B 1 51 ? 6.055 17.297 16.078 1 89.25 51 GLY B O 1
ATOM 2465 N N . GLY B 1 52 ? 5.875 15.32 17.188 1 89.75 52 GLY B N 1
ATOM 2466 C CA . GLY B 1 52 ? 5.492 14.648 15.953 1 89.75 52 GLY B CA 1
ATOM 2467 C C . GLY B 1 52 ? 4.125 15.07 15.445 1 89.75 52 GLY B C 1
ATOM 2468 O O . GLY B 1 52 ? 3.195 15.266 16.234 1 89.75 52 GLY B O 1
ATOM 2469 N N . ARG B 1 53 ? 4.055 15.266 14.133 1 91.69 53 ARG B N 1
ATOM 2470 C CA . ARG B 1 53 ? 2.801 15.672 13.5 1 91.69 53 ARG B CA 1
ATOM 2471 C C . ARG B 1 53 ? 2.35 14.633 12.477 1 91.69 53 ARG B C 1
ATOM 2473 O O . ARG B 1 53 ? 3.178 14.023 11.797 1 91.69 53 ARG B O 1
ATOM 2480 N N . ILE B 1 54 ? 1.066 14.508 12.352 1 91.5 54 ILE B N 1
ATOM 2481 C CA . ILE B 1 54 ? 0.539 13.578 11.359 1 91.5 54 ILE B CA 1
ATOM 2482 C C . 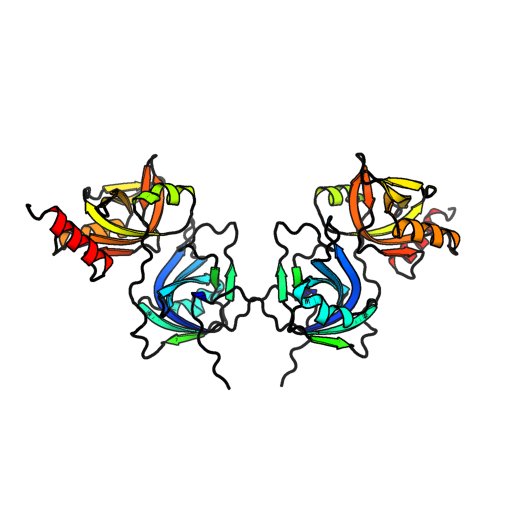ILE B 1 54 ? -0.841 14.039 10.898 1 91.5 54 ILE B C 1
ATOM 2484 O O . ILE B 1 54 ? -1.597 14.625 11.672 1 91.5 54 ILE B O 1
ATOM 2488 N N . ARG B 1 55 ? -1.108 13.836 9.648 1 92.5 55 ARG B N 1
ATOM 2489 C CA . ARG B 1 55 ? -2.445 14.062 9.117 1 92.5 55 ARG B CA 1
ATOM 2490 C C . ARG B 1 55 ? -3.389 12.922 9.484 1 92.5 55 ARG B C 1
ATOM 2492 O O . ARG B 1 55 ? -3.023 11.75 9.367 1 92.5 55 ARG B O 1
ATOM 2499 N N . ALA B 1 56 ? -4.5 13.242 9.945 1 93.81 56 ALA B N 1
ATOM 2500 C CA . ALA B 1 56 ? -5.586 12.289 10.172 1 93.81 56 ALA B CA 1
ATOM 2501 C C . ALA B 1 56 ? -6.734 12.531 9.195 1 93.81 56 ALA B C 1
ATOM 2503 O O . ALA B 1 56 ? -7.082 13.68 8.906 1 93.81 56 ALA B O 1
ATOM 2504 N N . TRP B 1 57 ? -7.273 11.43 8.703 1 93.81 57 TRP B N 1
ATOM 2505 C CA . TRP B 1 57 ? -8.328 11.484 7.695 1 93.81 57 TRP B CA 1
ATOM 2506 C C . TRP B 1 57 ? -9.586 10.781 8.18 1 93.81 57 TRP B C 1
ATOM 2508 O O . TRP B 1 57 ? -9.523 9.656 8.68 1 93.81 57 TRP B O 1
ATOM 2518 N N . ILE B 1 58 ? -10.695 11.445 8.062 1 94.38 58 ILE B N 1
ATOM 2519 C CA . ILE B 1 58 ? -12.023 10.859 8.266 1 94.38 58 ILE B CA 1
ATOM 2520 C C . ILE B 1 58 ? -12.805 10.891 6.957 1 94.38 58 ILE B C 1
ATOM 2522 O O . ILE B 1 58 ? -13.188 11.961 6.477 1 94.38 58 ILE B O 1
ATOM 2526 N N . ALA B 1 59 ? -13.094 9.766 6.469 1 91.19 59 ALA B N 1
ATOM 2527 C CA . ALA B 1 59 ? -13.867 9.68 5.234 1 91.19 59 ALA B CA 1
ATOM 2528 C C . ALA B 1 59 ? -15.328 10.07 5.473 1 91.19 59 ALA B C 1
ATOM 2530 O O . ALA B 1 59 ? -15.82 10 6.598 1 91.19 59 ALA B O 1
ATOM 2531 N N . ALA B 1 60 ? -15.961 10.43 4.387 1 91.44 60 ALA B N 1
ATOM 2532 C CA . ALA B 1 60 ? -17.344 10.891 4.441 1 91.44 60 ALA B CA 1
ATOM 2533 C C . ALA B 1 60 ? -18.219 9.883 5.184 1 91.44 60 ALA B C 1
ATOM 2535 O O . ALA B 1 60 ? -19.078 10.273 5.977 1 91.44 60 ALA B O 1
ATOM 2536 N N . ALA B 1 61 ? -18.016 8.648 4.977 1 89.25 61 ALA B N 1
ATOM 2537 C CA . ALA B 1 61 ? -18.828 7.578 5.543 1 89.25 61 ALA B CA 1
ATOM 2538 C C . ALA B 1 61 ? -18.734 7.57 7.066 1 89.25 61 ALA B C 1
ATOM 2540 O O . ALA B 1 61 ? -19.641 7.07 7.742 1 89.25 61 ALA B O 1
ATOM 2541 N N . ASN B 1 62 ? -17.656 8.141 7.617 1 91.19 62 ASN B N 1
ATOM 2542 C CA . ASN B 1 62 ? -17.453 8.062 9.055 1 91.19 62 ASN B CA 1
ATOM 2543 C C . ASN B 1 62 ? -17.609 9.438 9.711 1 91.19 62 ASN B C 1
ATOM 2545 O O . ASN B 1 62 ? -17.453 9.562 10.93 1 91.19 62 ASN B O 1
ATOM 2549 N N . MET B 1 63 ? -17.859 10.5 9 1 93.19 63 MET B N 1
ATOM 2550 C CA . MET B 1 63 ? -17.859 11.875 9.5 1 93.19 63 MET B CA 1
ATOM 2551 C C . MET B 1 63 ? -18.969 12.062 10.539 1 93.19 63 MET B C 1
ATOM 2553 O O . MET B 1 63 ? -18.75 12.727 11.562 1 93.19 63 MET B O 1
ATOM 2557 N N . ASN B 1 64 ? -20.047 11.523 10.266 1 91.81 64 ASN B N 1
ATOM 2558 C CA . ASN B 1 64 ? -21.156 11.711 11.188 1 91.81 64 ASN B CA 1
ATOM 2559 C C . ASN B 1 64 ? -20.812 11.203 12.586 1 91.81 64 ASN B C 1
ATOM 2561 O O . ASN B 1 64 ? -21.234 11.781 13.586 1 91.81 64 ASN B O 1
ATOM 2565 N N . GLN B 1 65 ? -20.109 10.18 12.664 1 92.44 65 GLN B N 1
ATOM 2566 C CA . GLN B 1 65 ? -19.781 9.547 13.93 1 92.44 65 GLN B CA 1
ATOM 2567 C C . GLN B 1 65 ? -18.609 10.258 14.609 1 92.44 65 GLN B C 1
ATOM 2569 O O . GLN B 1 65 ? -18.594 10.398 15.836 1 92.44 65 GLN B O 1
ATOM 2574 N N . LEU B 1 66 ? -17.656 10.703 13.82 1 93.94 66 LEU B N 1
ATOM 2575 C CA . LEU B 1 66 ? -16.359 11.031 14.414 1 93.94 66 LEU B CA 1
ATOM 2576 C C . LEU B 1 66 ? -16.141 12.539 14.461 1 93.94 66 LEU B C 1
ATOM 2578 O O . LEU B 1 66 ? -15.422 13.039 15.328 1 93.94 66 LEU B O 1
ATOM 2582 N N . GLN B 1 67 ? -16.672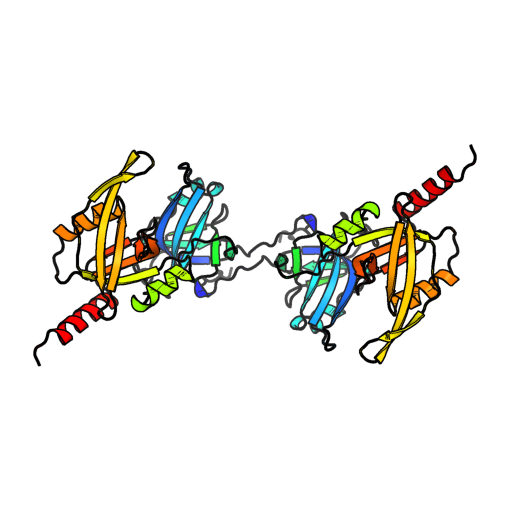 13.281 13.594 1 91.31 67 GLN B N 1
ATOM 2583 C CA . GLN B 1 67 ? -16.359 14.703 13.445 1 91.31 67 GLN B CA 1
ATOM 2584 C C . GLN B 1 67 ? -16.688 15.477 14.711 1 91.31 67 GLN B C 1
ATOM 2586 O O . GLN B 1 67 ? -15.953 16.375 15.109 1 91.31 67 GLN B O 1
ATOM 2591 N N . GLY B 1 68 ? -17.703 15.164 15.344 1 93.44 68 GLY B N 1
ATOM 2592 C CA . GLY B 1 68 ? -18.141 15.891 16.531 1 93.44 68 GLY B CA 1
ATOM 2593 C C . GLY B 1 68 ? -17.328 15.562 17.766 1 93.44 68 GLY B C 1
ATOM 2594 O O . GLY B 1 68 ? -17.453 16.234 18.797 1 93.44 68 GLY B O 1
ATOM 2595 N N . LEU B 1 69 ? -16.469 14.68 17.672 1 94.19 69 LEU B N 1
ATOM 2596 C CA . LEU B 1 69 ? -15.711 14.227 18.828 1 94.19 69 LEU B CA 1
ATOM 2597 C C . LEU B 1 69 ? -14.414 15.016 18.969 1 94.19 69 LEU B C 1
ATOM 2599 O O . LEU B 1 69 ? -13.766 14.961 20.016 1 94.19 69 LEU B O 1
ATOM 2603 N N . ILE B 1 70 ? -14.055 15.734 17.938 1 95.5 70 ILE B N 1
ATOM 2604 C CA . ILE B 1 70 ? -12.734 16.359 17.938 1 95.5 70 ILE B CA 1
ATOM 2605 C C . ILE B 1 70 ? -12.875 17.875 17.797 1 95.5 70 ILE B C 1
ATOM 2607 O O . ILE B 1 70 ? -13.719 18.344 17.031 1 95.5 70 ILE B O 1
ATOM 2611 N N . THR B 1 71 ? -12.156 18.547 18.547 1 95.56 71 THR B N 1
ATOM 2612 C CA . THR B 1 71 ? -12.094 20 18.531 1 95.56 71 THR B CA 1
ATOM 2613 C C . THR B 1 71 ? -10.656 20.484 18.406 1 95.56 71 THR B C 1
ATOM 2615 O O . THR B 1 71 ? -9.75 19.938 19.047 1 95.56 71 THR B O 1
ATOM 2618 N N . GLU B 1 72 ? -10.516 21.516 17.547 1 95.75 72 GLU B N 1
ATOM 2619 C CA . GLU B 1 72 ? -9.18 22.094 17.406 1 95.75 72 GLU B CA 1
ATOM 2620 C C . GLU B 1 72 ? -8.664 22.609 18.75 1 95.75 72 GLU B C 1
ATOM 2622 O O . GLU B 1 72 ? -9.398 23.266 19.484 1 95.75 72 GLU B O 1
ATOM 2627 N N . GLY B 1 73 ? -7.484 22.297 18.984 1 94.75 73 GLY B N 1
ATOM 2628 C CA . GLY B 1 73 ? -6.836 22.781 20.203 1 94.75 73 GLY B CA 1
ATOM 2629 C C . GLY B 1 73 ? -6.898 21.812 21.344 1 94.75 73 GLY B C 1
ATOM 2630 O O . GLY B 1 73 ? -6.141 21.922 22.312 1 94.75 73 GLY B O 1
ATOM 2631 N N . GLU B 1 74 ? -7.789 20.891 21.297 1 95.25 74 GLU B N 1
ATOM 2632 C CA . GLU B 1 74 ? -8 19.969 22.422 1 95.25 74 GLU B CA 1
ATOM 2633 C C . GLU B 1 74 ? -7.137 18.719 22.266 1 95.25 74 GLU B C 1
ATOM 2635 O O . GLU B 1 74 ? -6.551 18.484 21.203 1 95.25 74 GLU B O 1
ATOM 2640 N N . THR B 1 75 ? -6.992 18.016 23.422 1 96 75 THR B N 1
ATOM 2641 C CA . THR B 1 75 ? -6.145 16.828 23.469 1 96 75 THR B CA 1
ATOM 2642 C C . THR B 1 75 ? -6.988 15.57 23.641 1 96 75 THR B C 1
ATOM 2644 O O . THR B 1 75 ? -7.992 15.578 24.344 1 96 75 THR B O 1
ATOM 2647 N N . TYR B 1 76 ? -6.547 14.523 22.953 1 96.12 76 TYR B N 1
ATOM 2648 C CA . TYR B 1 76 ? -7.336 13.297 22.953 1 96.12 76 TYR B CA 1
ATOM 2649 C C . TYR B 1 76 ? -6.438 12.07 23.016 1 96.12 76 TYR B C 1
ATOM 2651 O O . TYR B 1 76 ? -5.289 12.109 22.578 1 96.12 76 TYR B O 1
ATOM 2659 N N . ASN B 1 77 ? -6.996 11.023 23.609 1 92.94 77 ASN B N 1
ATOM 2660 C CA . ASN B 1 77 ? -6.566 9.656 23.328 1 92.94 77 ASN B CA 1
ATOM 2661 C C . ASN B 1 77 ? -7.297 9.07 22.125 1 92.94 77 ASN B C 1
ATOM 2663 O O . ASN B 1 77 ? -8.531 9.047 22.094 1 92.94 77 ASN B O 1
ATOM 2667 N N . VAL B 1 78 ? -6.562 8.648 21.078 1 93.94 78 VAL B N 1
ATOM 2668 C CA . VAL B 1 78 ? -7.129 8.086 19.859 1 93.94 78 VAL B CA 1
ATOM 2669 C C . VAL B 1 78 ? -6.691 6.629 19.703 1 93.94 78 VAL B C 1
ATOM 2671 O O . VAL B 1 78 ? -5.496 6.34 19.625 1 93.94 78 VAL B O 1
ATOM 2674 N N . HIS B 1 79 ? -7.699 5.738 19.688 1 87.06 79 HIS B N 1
ATOM 2675 C CA . HIS B 1 79 ? -7.43 4.309 19.609 1 87.06 79 HIS B CA 1
ATOM 2676 C C . HIS B 1 79 ? -8.047 3.703 18.344 1 87.06 79 HIS B C 1
ATOM 2678 O O . HIS B 1 79 ? -9.07 4.184 17.859 1 87.06 79 HIS B O 1
ATOM 2684 N N . ASN B 1 80 ? -7.43 2.732 17.875 1 84.38 80 ASN B N 1
ATOM 2685 C CA . ASN B 1 80 ? -7.996 1.907 16.812 1 84.38 80 ASN B CA 1
ATOM 2686 C C . ASN B 1 80 ? -8.141 2.691 15.508 1 84.38 80 ASN B C 1
ATOM 2688 O O . ASN B 1 80 ? -9.258 2.93 15.047 1 84.38 80 ASN B O 1
ATOM 2692 N N . PHE B 1 81 ? -7.051 2.939 14.93 1 88.31 81 PHE B N 1
ATOM 2693 C CA . PHE B 1 81 ? -6.996 3.592 13.633 1 88.31 81 PHE B CA 1
ATOM 2694 C C . PHE B 1 81 ? -6.035 2.859 12.695 1 88.31 81 PHE B C 1
ATOM 2696 O O . PHE B 1 81 ? -5.289 1.981 13.133 1 88.31 81 PHE B O 1
ATOM 2703 N N . VAL B 1 82 ? -6.117 3.244 11.484 1 82.81 82 VAL B N 1
ATOM 2704 C CA . VAL B 1 82 ? -5.277 2.586 10.484 1 82.81 82 VAL B CA 1
ATOM 2705 C C . VAL B 1 82 ? -4.188 3.547 10.016 1 82.81 82 VAL B C 1
ATOM 2707 O O . VAL B 1 82 ? -4.453 4.727 9.773 1 82.81 82 VAL B O 1
ATOM 2710 N N . VAL B 1 83 ? -2.982 3.088 9.992 1 82.81 83 VAL B N 1
ATOM 2711 C CA . VAL B 1 83 ? -1.908 3.873 9.398 1 82.81 83 VAL B CA 1
ATOM 2712 C C . VAL B 1 83 ? -1.791 3.539 7.91 1 82.81 83 VAL B C 1
ATOM 2714 O O . VAL B 1 83 ? -1.665 2.371 7.539 1 82.81 83 VAL B O 1
ATOM 2717 N N . ARG B 1 84 ? -1.89 4.578 7.074 1 80.31 84 ARG B N 1
ATOM 2718 C CA . ARG B 1 84 ? -1.847 4.395 5.625 1 80.31 84 ARG B CA 1
ATOM 2719 C C . ARG B 1 84 ? -0.63 5.09 5.023 1 80.31 84 ARG B C 1
ATOM 2721 O O . ARG B 1 84 ? -0.18 6.117 5.531 1 80.31 84 ARG B O 1
ATOM 2728 N N . GLN B 1 85 ? -0.17 4.43 4.004 1 75.88 85 GLN B N 1
ATOM 2729 C CA . GLN B 1 85 ? 0.832 5.094 3.18 1 75.88 85 GLN B CA 1
ATOM 2730 C C . GLN B 1 85 ? 0.176 5.945 2.096 1 75.88 85 GLN B C 1
ATOM 2732 O O . GLN B 1 85 ? -0.824 5.535 1.499 1 75.88 85 GLN B O 1
ATOM 2737 N N . TYR B 1 86 ? 0.762 7.203 1.931 1 75.62 86 TYR B N 1
ATOM 2738 C CA . TYR B 1 86 ? 0.268 8.008 0.821 1 75.62 86 TYR B CA 1
ATOM 2739 C C . TYR B 1 86 ? 0.493 7.305 -0.51 1 75.62 86 TYR B C 1
ATOM 2741 O O . TYR B 1 86 ? 1.556 6.719 -0.738 1 75.62 86 TYR B O 1
ATOM 2749 N N . GLY B 1 87 ? -0.555 7.242 -1.227 1 64.5 87 GLY B N 1
ATOM 2750 C CA . GLY B 1 87 ? -0.378 6.75 -2.584 1 64.5 87 GLY B CA 1
ATOM 2751 C C . GLY B 1 87 ? 0.408 7.703 -3.465 1 64.5 87 GLY B C 1
ATOM 2752 O O . GLY B 1 87 ? 0.564 8.875 -3.133 1 64.5 87 GLY B O 1
ATOM 2753 N N . ALA B 1 88 ? 0.841 7.102 -4.543 1 55.91 88 ALA B N 1
ATOM 2754 C CA . ALA B 1 88 ? 1.613 7.902 -5.488 1 55.91 88 ALA B CA 1
ATOM 2755 C C . ALA B 1 88 ? 0.791 9.078 -6.008 1 55.91 88 ALA B C 1
ATOM 2757 O O . ALA B 1 88 ? 1.339 10.141 -6.316 1 55.91 88 ALA B O 1
ATOM 2758 N N . MET B 1 89 ? -0.474 8.883 -5.957 1 47.72 89 MET B N 1
ATOM 2759 C CA . MET B 1 89 ? -1.319 9.898 -6.574 1 47.72 89 MET B CA 1
ATOM 2760 C C . MET B 1 89 ? -1.845 10.875 -5.527 1 47.72 89 MET B C 1
ATOM 2762 O O . MET B 1 89 ? -2.541 11.836 -5.859 1 47.72 89 MET B O 1
ATOM 2766 N N . GLN B 1 90 ? -1.526 10.516 -4.363 1 58.75 90 GLN B N 1
ATOM 2767 C CA . GLN B 1 90 ? -2.012 11.43 -3.338 1 58.75 90 GLN B CA 1
ATOM 2768 C C . GLN B 1 90 ? -1.071 12.617 -3.174 1 58.75 90 GLN B C 1
ATOM 2770 O O . GLN B 1 90 ? 0.017 12.484 -2.609 1 58.75 90 GLN B O 1
ATOM 2775 N N . THR B 1 91 ? -1.502 13.812 -3.695 1 55.06 91 THR B N 1
ATOM 2776 C CA . THR B 1 91 ? -0.644 14.969 -3.928 1 55.06 91 THR B CA 1
ATOM 2777 C C . THR B 1 91 ? -0.723 15.945 -2.756 1 55.06 91 THR B C 1
ATOM 2779 O O . THR B 1 91 ? 0.207 16.719 -2.525 1 55.06 91 THR B O 1
ATOM 2782 N N . GLU B 1 92 ? -1.781 15.961 -2.115 1 62.5 92 GLU B N 1
ATOM 2783 C CA . GLU B 1 92 ? -1.793 17.016 -1.097 1 62.5 92 GLU B CA 1
ATOM 2784 C C . GLU B 1 92 ? -1.446 16.453 0.278 1 62.5 92 GLU B C 1
ATOM 2786 O O . GLU B 1 92 ? -2.252 15.742 0.888 1 62.5 92 GLU B O 1
ATOM 2791 N N . ARG B 1 93 ? -0.162 16.688 0.525 1 77.12 93 ARG B N 1
ATOM 2792 C CA . ARG B 1 93 ? 0.35 16.25 1.82 1 77.12 93 ARG B CA 1
ATOM 2793 C C . ARG B 1 93 ? 0.621 17.438 2.732 1 77.12 93 ARG B C 1
ATOM 2795 O O . ARG B 1 93 ? 1.064 18.5 2.271 1 77.12 93 ARG B O 1
ATOM 2802 N N . CYS B 1 94 ? 0.326 17.266 4 1 74 94 CYS B N 1
ATOM 2803 C CA . CYS B 1 94 ? 0.519 18.344 4.961 1 74 94 CYS B CA 1
ATOM 2804 C C . CYS B 1 94 ? 1.985 18.469 5.363 1 74 94 CYS B C 1
ATOM 2806 O O . CYS B 1 94 ? 2.455 19.562 5.699 1 74 94 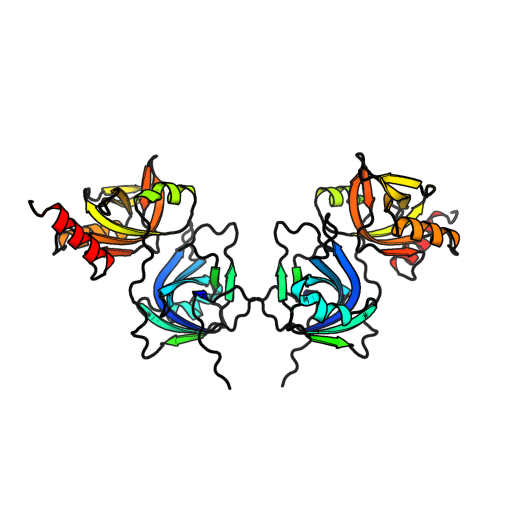CYS B O 1
ATOM 2808 N N . PHE B 1 95 ? 2.57 17.375 5.336 1 78.88 95 PHE B N 1
ATOM 2809 C CA . PHE B 1 95 ? 3.969 17.406 5.75 1 78.88 95 PHE B CA 1
ATOM 2810 C C . PHE B 1 95 ? 4.766 16.312 5.051 1 78.88 95 PHE B C 1
ATOM 2812 O O . PHE B 1 95 ? 4.23 15.586 4.211 1 78.88 95 PHE B O 1
ATOM 2819 N N . GLU B 1 96 ? 6.008 16.25 5.359 1 69.5 96 GLU B N 1
ATOM 2820 C CA . GLU B 1 96 ? 6.938 15.359 4.668 1 69.5 96 GLU B CA 1
ATOM 2821 C C . GLU B 1 96 ? 6.691 13.898 5.043 1 69.5 96 GLU B C 1
ATOM 2823 O O . GLU B 1 96 ? 7.262 12.992 4.438 1 69.5 96 GLU B O 1
ATOM 2828 N N . SER B 1 97 ? 5.723 13.695 5.828 1 73.88 97 SER B N 1
ATOM 2829 C CA . SER B 1 97 ? 5.449 12.312 6.227 1 73.88 97 SER B CA 1
ATOM 2830 C C . SER B 1 97 ? 4.914 11.5 5.055 1 73.88 97 SER B C 1
ATOM 2832 O O . SER B 1 97 ? 4.16 12.008 4.227 1 73.88 97 SER B O 1
ATOM 2834 N N . ASN B 1 98 ? 5.285 10.219 5.043 1 74.81 98 ASN B N 1
ATOM 2835 C CA . ASN B 1 98 ? 4.801 9.32 3.996 1 74.81 98 ASN B CA 1
ATOM 2836 C C . ASN B 1 98 ? 3.537 8.586 4.426 1 74.81 98 ASN B C 1
ATOM 2838 O O . ASN B 1 98 ? 2.969 7.812 3.652 1 74.81 98 ASN B O 1
ATOM 2842 N N . PHE B 1 99 ? 3.143 8.93 5.695 1 81 99 PHE B N 1
ATOM 2843 C CA . PHE B 1 99 ? 1.997 8.227 6.262 1 81 99 PHE B CA 1
ATOM 2844 C C . PHE B 1 99 ? 0.939 9.211 6.742 1 81 99 PHE B C 1
ATOM 2846 O O . PHE B 1 99 ? 1.242 10.383 7.004 1 81 99 PHE B O 1
ATOM 2853 N N . PHE B 1 100 ? -0.186 8.719 6.773 1 88.62 100 PHE B N 1
ATOM 2854 C CA . PHE B 1 100 ? -1.279 9.375 7.484 1 88.62 100 PHE B CA 1
ATOM 2855 C C . PHE B 1 100 ? -2.141 8.352 8.219 1 88.62 100 PHE B C 1
ATOM 2857 O O . PHE B 1 100 ? -1.992 7.145 8.008 1 88.62 100 PHE B O 1
ATOM 2864 N N . ILE B 1 101 ? -2.941 8.836 9.055 1 90.19 101 ILE B N 1
ATOM 2865 C CA . ILE B 1 101 ? -3.809 7.887 9.75 1 90.19 101 ILE B CA 1
ATOM 2866 C C . ILE B 1 101 ? -5.25 8.062 9.273 1 90.19 101 ILE B C 1
ATOM 2868 O O . ILE B 1 101 ? -5.684 9.18 8.992 1 90.19 101 ILE B O 1
ATOM 2872 N N . GLN B 1 102 ? -5.875 6.953 9.164 1 90.19 102 GLN B N 1
ATOM 2873 C CA . GLN B 1 102 ? -7.293 6.926 8.812 1 90.19 102 GLN B CA 1
ATOM 2874 C C . GLN B 1 102 ? -8.148 6.516 10.008 1 90.19 102 GLN B C 1
ATOM 2876 O O . GLN B 1 102 ? -7.977 5.426 10.555 1 90.19 102 GLN B O 1
ATOM 2881 N N . LEU B 1 103 ? -9.055 7.449 10.398 1 92.19 103 LEU B N 1
ATOM 2882 C CA . LEU B 1 103 ? -10.047 7.148 11.422 1 92.19 103 LEU B CA 1
ATOM 2883 C C . LEU B 1 103 ? -11.297 6.523 10.812 1 92.19 103 LEU B C 1
ATOM 2885 O O . LEU B 1 103 ? -11.727 6.922 9.727 1 92.19 103 LEU B O 1
ATOM 2889 N N . TYR B 1 104 ? -11.711 5.516 11.492 1 87.5 104 TYR B N 1
ATOM 2890 C CA . TYR B 1 104 ? -12.844 4.785 10.93 1 87.5 104 TYR B CA 1
ATOM 2891 C C . TYR B 1 104 ? -13.836 4.391 12.016 1 87.5 104 TYR B C 1
ATOM 2893 O O . TYR B 1 104 ? -13.75 4.875 13.148 1 87.5 104 TYR B O 1
ATOM 2901 N N . HIS B 1 105 ? -14.805 3.65 11.719 1 84.12 105 HIS B N 1
ATOM 2902 C CA . HIS B 1 105 ? -15.977 3.451 12.562 1 84.12 105 HIS B CA 1
ATOM 2903 C C . HIS B 1 105 ? -15.594 2.811 13.891 1 84.12 105 HIS B C 1
ATOM 2905 O O . HIS B 1 105 ? -16.328 2.93 14.875 1 84.12 105 HIS B O 1
ATOM 2911 N N . MET B 1 106 ? -14.43 2.205 13.945 1 80.62 106 MET B N 1
ATOM 2912 C CA . MET B 1 106 ? -14.023 1.543 15.188 1 80.62 106 MET B CA 1
ATOM 2913 C C . MET B 1 106 ? -13.086 2.434 16 1 80.62 106 MET B C 1
ATOM 2915 O O . MET B 1 106 ? -12.664 2.059 17.094 1 80.62 106 MET B O 1
ATOM 2919 N N . THR B 1 107 ? -12.695 3.555 15.453 1 88.81 107 THR B N 1
ATOM 2920 C CA . THR B 1 107 ? -11.797 4.457 16.156 1 88.81 107 THR B CA 1
ATOM 2921 C C . THR B 1 107 ? -12.453 5.012 17.406 1 88.81 107 THR B C 1
ATOM 2923 O O . THR B 1 107 ? -13.609 5.441 17.375 1 88.81 107 THR B O 1
ATOM 2926 N N . ASN B 1 108 ? -11.719 4.934 18.531 1 89.5 108 ASN B N 1
ATOM 2927 C CA . ASN B 1 108 ? -12.141 5.531 19.797 1 89.5 108 ASN B CA 1
ATOM 2928 C C . ASN B 1 108 ? -11.383 6.824 20.078 1 89.5 108 ASN B C 1
ATOM 2930 O O . ASN B 1 108 ? -10.156 6.855 20.016 1 89.5 108 ASN B O 1
ATOM 2934 N N . ILE B 1 109 ? -12.188 7.863 20.406 1 94.19 109 ILE B N 1
ATOM 2935 C CA . ILE B 1 109 ? -11.602 9.156 20.734 1 94.19 109 ILE B CA 1
ATOM 2936 C C . ILE B 1 109 ? -12.156 9.648 22.062 1 94.19 109 ILE B C 1
ATOM 2938 O O . ILE B 1 109 ? -13.367 9.766 22.234 1 94.19 109 ILE B O 1
ATOM 2942 N N . PHE B 1 110 ? -11.234 9.891 23 1 92.62 110 PHE B N 1
ATOM 2943 C CA . PHE B 1 110 ? -11.656 10.438 24.281 1 92.62 110 PHE B CA 1
ATOM 2944 C C . PHE B 1 110 ? -10.695 11.531 24.75 1 92.62 110 PHE B C 1
ATOM 2946 O O . PHE B 1 110 ? -9.5 11.484 24.469 1 92.62 110 PHE B O 1
ATOM 2953 N N . VAL B 1 111 ? -11.273 12.453 25.438 1 93.5 111 VAL B N 1
ATOM 2954 C CA . VAL B 1 111 ? -10.5 13.586 25.938 1 93.5 111 VAL B CA 1
ATOM 2955 C C . VAL B 1 111 ? -9.344 13.086 26.797 1 93.5 111 VAL B C 1
ATOM 2957 O O . VAL B 1 111 ? -9.523 12.188 27.625 1 93.5 111 VAL B O 1
ATOM 2960 N N . ALA B 1 112 ? -8.164 13.531 26.422 1 91.56 112 ALA B N 1
ATOM 2961 C CA . ALA B 1 112 ? -7 13.203 27.234 1 91.56 112 ALA B CA 1
ATOM 2962 C C . ALA B 1 112 ? -6.852 14.195 28.391 1 91.56 112 ALA B C 1
ATOM 2964 O O . ALA B 1 112 ? -6.957 15.406 28.203 1 91.56 112 ALA B O 1
ATOM 2965 N N . GLU B 1 113 ? -6.625 13.711 29.609 1 84.75 113 GLU B N 1
ATOM 2966 C CA . GLU B 1 113 ? -6.473 14.562 30.781 1 84.75 113 GLU B CA 1
ATOM 2967 C C . GLU B 1 113 ? -5 14.75 31.141 1 84.75 113 GLU B C 1
ATOM 2969 O O . GLU B 1 113 ? -4.184 13.852 30.938 1 84.75 113 GLU B O 1
ATOM 2974 N N . ASP B 1 114 ? -4.613 15.945 31.578 1 76.75 114 ASP B N 1
ATOM 2975 C CA . ASP B 1 114 ? -3.307 16.266 32.156 1 76.75 114 ASP B CA 1
ATOM 2976 C C . ASP B 1 114 ? -2.221 16.25 31.078 1 76.75 114 ASP B C 1
ATOM 2978 O O . ASP B 1 114 ? -1.16 15.656 31.266 1 76.75 114 ASP B O 1
ATOM 2982 N N . VAL B 1 115 ? -2.555 16.656 29.906 1 78.31 115 VAL B N 1
ATOM 2983 C CA . VAL B 1 115 ? -1.565 16.594 28.828 1 78.31 115 VAL B CA 1
ATOM 2984 C C . VAL B 1 115 ? -1.215 18.016 28.375 1 78.31 115 VAL B C 1
ATOM 2986 O O . VAL B 1 115 ? -1.138 18.281 27.172 1 78.31 115 VAL B O 1
ATOM 2989 N N . ASP B 1 116 ? -0.984 18.875 29.297 1 82.88 116 ASP B N 1
ATOM 2990 C CA . ASP B 1 116 ? -0.643 20.25 28.984 1 82.88 116 ASP B CA 1
ATOM 2991 C C . ASP B 1 116 ? 0.747 20.359 28.359 1 82.88 116 ASP B C 1
ATOM 2993 O O . ASP B 1 116 ? 1.101 21.375 27.766 1 82.88 116 ASP B O 1
ATOM 2997 N N . TYR B 1 117 ? 1.425 19.219 28.484 1 86.44 117 TYR B N 1
ATOM 2998 C CA . TYR B 1 117 ? 2.789 19.203 27.969 1 86.44 117 TYR B CA 1
ATOM 2999 C C . TYR B 1 117 ? 2.799 19.094 26.438 1 86.44 117 TYR B C 1
ATOM 3001 O O . TYR B 1 117 ? 3.824 19.328 25.797 1 86.44 117 TYR B O 1
ATOM 3009 N N . ILE B 1 118 ? 1.694 18.703 25.812 1 92.44 118 ILE B N 1
ATOM 3010 C CA . ILE B 1 118 ? 1.638 18.656 24.359 1 92.44 118 ILE B CA 1
ATOM 3011 C C . ILE B 1 118 ? 1.474 20.062 23.797 1 92.44 118 ILE B C 1
ATOM 3013 O O . ILE B 1 118 ? 0.49 20.75 24.094 1 92.44 118 ILE B O 1
ATOM 3017 N N . GLN B 1 119 ? 2.369 20.438 22.984 1 91.81 119 GLN B N 1
ATOM 3018 C CA . GLN B 1 119 ? 2.477 21.812 22.5 1 91.81 119 GLN B CA 1
ATOM 3019 C C . GLN B 1 119 ? 1.267 22.188 21.641 1 91.81 119 GLN B C 1
ATOM 3021 O O . GLN B 1 119 ? 0.748 21.359 20.891 1 91.81 119 GLN B O 1
ATOM 3026 N N . ARG B 1 120 ? 0.859 23.406 21.75 1 92.38 120 ARG B N 1
ATOM 3027 C CA . ARG B 1 120 ? -0.274 23.938 21 1 92.38 120 ARG B CA 1
ATOM 3028 C C . ARG B 1 120 ? 0.152 24.375 19.594 1 92.38 120 ARG B C 1
ATOM 3030 O O . ARG B 1 120 ? -0.647 24.328 18.656 1 92.38 120 ARG B O 1
ATOM 3037 N N . HIS B 1 121 ? 1.371 24.812 19.562 1 92.38 121 HIS B N 1
ATOM 3038 C CA . HIS B 1 121 ? 1.928 25.281 18.297 1 92.38 121 HIS B CA 1
ATOM 3039 C C . HIS B 1 121 ? 3.219 24.547 17.953 1 92.38 121 HIS B C 1
ATOM 3041 O O . HIS B 1 121 ? 4.219 24.672 18.672 1 92.38 121 HIS B O 1
ATOM 3047 N N . VAL B 1 122 ? 3.1 23.688 17 1 90.62 122 VAL B N 1
ATOM 3048 C CA . VAL B 1 122 ? 4.281 23 16.484 1 90.62 122 VAL B CA 1
ATOM 3049 C C . VAL B 1 122 ? 4.477 23.359 15.008 1 90.62 122 VAL B C 1
ATOM 3051 O O . VAL B 1 122 ? 3.551 23.234 14.203 1 90.62 122 VAL B O 1
ATOM 3054 N N . PHE B 1 123 ? 5.68 23.844 14.711 1 94 123 PHE B N 1
ATOM 3055 C CA . PHE B 1 123 ? 5.996 24.25 13.344 1 94 123 PHE B CA 1
ATOM 3056 C C . PHE B 1 123 ? 7.277 23.562 12.867 1 94 123 PHE B C 1
ATOM 3058 O O . PHE B 1 123 ? 8.18 23.297 13.664 1 94 123 PHE B O 1
ATOM 3065 N N . GLN B 1 124 ? 7.285 23.188 11.664 1 89.62 124 GLN B N 1
ATOM 3066 C CA . GLN B 1 124 ? 8.508 22.828 10.953 1 89.62 124 GLN B CA 1
ATOM 3067 C C . GLN B 1 124 ? 8.828 23.844 9.852 1 89.62 124 GLN B C 1
ATOM 3069 O O . GLN B 1 124 ? 8.328 23.719 8.727 1 89.62 124 GLN B O 1
ATOM 3074 N N . PHE B 1 125 ? 9.742 24.75 10.195 1 94.75 125 PHE B N 1
ATOM 3075 C CA . PHE B 1 125 ? 9.938 25.906 9.328 1 94.75 125 PHE B CA 1
ATOM 3076 C C . PHE B 1 125 ? 10.812 25.547 8.133 1 94.75 125 PHE B C 1
ATOM 3078 O O . PHE B 1 125 ? 11.844 24.891 8.289 1 94.75 125 PHE B O 1
ATOM 3085 N N . THR B 1 126 ? 10.375 25.984 7.023 1 93.06 126 THR B N 1
ATOM 3086 C CA . THR B 1 126 ? 11.133 25.906 5.781 1 93.06 126 THR B CA 1
ATOM 3087 C C . THR B 1 126 ? 11.898 27.203 5.531 1 93.06 126 THR B C 1
ATOM 3089 O O . THR B 1 126 ? 11.359 28.297 5.719 1 93.06 126 THR B O 1
ATOM 3092 N N . ASN B 1 127 ? 13.172 27.016 5.145 1 93.38 127 ASN B N 1
ATOM 3093 C CA . ASN B 1 127 ? 13.945 28.188 4.754 1 93.38 127 ASN B CA 1
ATOM 3094 C C . ASN B 1 127 ? 13.359 28.844 3.504 1 93.38 127 ASN B C 1
ATOM 3096 O O . ASN B 1 127 ? 13.094 28.172 2.508 1 93.38 127 ASN B O 1
ATOM 3100 N N . LEU B 1 128 ? 13.211 30.188 3.57 1 96.19 128 LEU B N 1
ATOM 3101 C CA . LEU B 1 128 ? 12.562 30.891 2.469 1 96.19 128 LEU B CA 1
ATOM 3102 C C . LEU B 1 128 ? 13.398 30.797 1.196 1 96.19 128 LEU B C 1
ATOM 3104 O O . LEU B 1 128 ? 12.867 30.906 0.089 1 96.19 128 LEU B O 1
ATOM 3108 N N . SER B 1 129 ? 14.664 30.547 1.36 1 94.5 129 SER B N 1
ATOM 3109 C CA . SER B 1 129 ? 15.547 30.438 0.202 1 94.5 129 SER B CA 1
ATOM 3110 C C . SER B 1 129 ? 15.258 29.172 -0.592 1 94.5 129 SER B C 1
ATOM 3112 O O . SER B 1 129 ? 15.695 29.031 -1.74 1 94.5 129 SER B O 1
ATOM 3114 N N . THR B 1 130 ? 14.508 28.234 -0.057 1 92.62 130 THR B N 1
ATOM 3115 C CA . THR B 1 130 ? 14.305 26.953 -0.705 1 92.62 130 THR B CA 1
ATOM 3116 C C . THR B 1 130 ? 12.898 26.859 -1.301 1 92.62 130 THR B C 1
ATOM 3118 O O . THR B 1 130 ? 12.508 25.812 -1.82 1 92.62 130 THR B O 1
ATOM 3121 N N . ILE B 1 131 ? 12.125 27.891 -1.266 1 92.38 131 ILE B N 1
ATOM 3122 C CA . ILE B 1 131 ? 10.703 27.828 -1.588 1 92.38 131 ILE B CA 1
ATOM 3123 C C . ILE B 1 131 ? 10.523 27.484 -3.066 1 92.38 131 ILE B C 1
ATOM 3125 O O . ILE B 1 131 ? 9.57 26.797 -3.443 1 92.38 131 ILE B O 1
ATOM 3129 N N . ILE B 1 132 ? 11.453 27.984 -3.855 1 90.38 132 ILE B N 1
ATOM 3130 C CA . ILE B 1 132 ? 11.383 27.703 -5.285 1 90.38 132 ILE B CA 1
ATOM 3131 C C . ILE B 1 132 ? 11.516 26.203 -5.52 1 90.38 132 ILE B C 1
ATOM 3133 O O . ILE B 1 132 ? 10.766 25.609 -6.297 1 90.38 132 ILE B O 1
ATOM 3137 N N . ASP B 1 133 ? 12.375 25.594 -4.812 1 89.94 133 ASP B N 1
ATOM 3138 C CA . ASP B 1 133 ? 12.578 24.156 -4.922 1 89.94 133 ASP B CA 1
ATOM 3139 C C . ASP B 1 133 ? 11.375 23.375 -4.391 1 89.94 133 ASP B C 1
ATOM 3141 O O . ASP B 1 133 ? 10.977 22.359 -4.965 1 89.94 133 ASP B O 1
ATOM 3145 N N . VAL B 1 134 ? 10.836 23.828 -3.375 1 86.44 134 VAL B N 1
ATOM 3146 C CA . VAL B 1 134 ? 9.664 23.188 -2.77 1 86.44 134 VAL B CA 1
ATOM 3147 C C . VAL B 1 134 ? 8.5 23.203 -3.758 1 86.44 134 VAL B C 1
ATOM 3149 O O . VAL B 1 134 ? 7.805 22.203 -3.924 1 86.44 134 VAL B O 1
ATOM 3152 N N . ALA B 1 135 ? 8.344 24.344 -4.367 1 87.81 135 ALA B N 1
ATOM 3153 C CA . ALA B 1 135 ? 7.25 24.5 -5.32 1 87.81 135 ALA B CA 1
ATOM 3154 C C . ALA B 1 135 ? 7.406 23.531 -6.5 1 87.81 135 ALA B C 1
ATOM 3156 O O . ALA B 1 135 ? 6.414 23.078 -7.062 1 87.81 135 ALA B O 1
ATOM 3157 N N . ARG B 1 136 ? 8.586 23.156 -6.828 1 81.31 136 ARG B N 1
ATOM 3158 C CA . ARG B 1 136 ? 8.883 22.328 -8 1 81.31 136 ARG B CA 1
ATOM 3159 C C . ARG B 1 136 ? 8.805 20.844 -7.668 1 81.31 136 ARG B C 1
ATOM 3161 O O . ARG B 1 136 ? 8.383 20.047 -8.492 1 81.31 136 ARG B O 1
ATOM 3168 N N . GLU B 1 137 ? 9.188 20.578 -6.469 1 73.81 137 GLU B N 1
ATOM 3169 C CA . GLU B 1 137 ? 9.484 19.172 -6.195 1 73.81 137 GLU B CA 1
ATOM 3170 C C . GLU B 1 137 ? 8.406 18.547 -5.32 1 73.81 137 GLU B C 1
ATOM 3172 O O . GLU B 1 137 ? 8.289 17.312 -5.246 1 73.81 137 GLU B O 1
ATOM 3177 N N . SER B 1 138 ? 7.691 19.406 -4.656 1 66.81 138 SER B N 1
ATOM 3178 C CA . SER B 1 138 ? 6.852 18.828 -3.613 1 66.81 138 SER B CA 1
ATOM 3179 C C . SER B 1 138 ? 5.441 19.406 -3.654 1 66.81 138 SER B C 1
ATOM 3181 O O . SER B 1 138 ? 5.23 20.5 -4.18 1 66.81 138 SER B O 1
ATOM 3183 N N . ASN B 1 139 ? 4.562 18.484 -3.211 1 75.25 139 ASN B N 1
ATOM 3184 C CA . ASN B 1 139 ? 3.176 18.938 -3.119 1 75.25 139 ASN B CA 1
ATOM 3185 C C . ASN B 1 139 ? 2.709 19.016 -1.669 1 75.25 139 ASN B C 1
ATOM 3187 O O . ASN B 1 139 ? 1.508 19.031 -1.398 1 75.25 139 ASN B O 1
ATOM 3191 N N . PHE B 1 140 ? 3.797 19.219 -0.811 1 84.19 140 PHE B N 1
ATOM 3192 C CA . PHE B 1 140 ? 3.367 19.281 0.582 1 84.19 140 PHE B CA 1
ATOM 3193 C C . PHE B 1 140 ? 3.238 20.719 1.055 1 84.19 140 PHE B C 1
ATOM 3195 O O . PHE B 1 140 ? 3.789 21.625 0.436 1 84.19 140 PHE B O 1
ATOM 3202 N N . LEU B 1 141 ? 2.473 20.969 2.078 1 90.44 141 LEU B N 1
ATOM 3203 C CA . LEU B 1 141 ? 2.367 22.25 2.754 1 90.44 141 LEU B CA 1
ATOM 3204 C C . LEU B 1 141 ? 3.592 22.516 3.625 1 90.44 141 LEU B C 1
ATOM 3206 O O . LEU B 1 141 ? 4.238 21.578 4.09 1 90.44 141 LEU B O 1
ATOM 3210 N N . ILE B 1 142 ? 3.871 23.766 3.789 1 92.75 142 ILE B N 1
ATOM 3211 C CA . ILE B 1 142 ? 5.062 24.078 4.574 1 92.75 142 ILE B CA 1
ATOM 3212 C C . ILE B 1 142 ? 4.73 25.156 5.605 1 92.75 142 ILE B C 1
ATOM 3214 O O . ILE B 1 142 ? 3.701 25.828 5.504 1 92.75 142 ILE B O 1
ATOM 3218 N N . ASP B 1 143 ? 5.562 25.266 6.641 1 95.44 143 ASP B N 1
ATOM 3219 C CA . ASP B 1 143 ? 5.543 26.344 7.613 1 95.44 143 ASP B CA 1
ATOM 3220 C C . ASP B 1 143 ? 6.66 27.359 7.34 1 95.44 143 ASP B C 1
ATOM 3222 O O . ASP B 1 143 ? 7.781 26.969 7.004 1 95.44 143 ASP B O 1
ATOM 3226 N N . VAL B 1 144 ? 6.305 28.656 7.473 1 97.62 144 VAL B N 1
ATOM 3227 C CA . VAL B 1 144 ? 7.32 29.672 7.258 1 97.62 144 VAL B CA 1
ATOM 3228 C C . VAL B 1 144 ? 7.199 30.75 8.336 1 97.62 144 VAL B C 1
ATOM 3230 O O . VAL B 1 144 ? 6.16 30.875 8.984 1 97.62 144 VAL B O 1
ATOM 3233 N N . VAL B 1 145 ? 8.281 31.422 8.562 1 98.38 145 VAL B N 1
ATOM 3234 C CA . VAL B 1 145 ? 8.328 32.562 9.484 1 98.38 145 VAL B CA 1
ATOM 3235 C C . VAL B 1 145 ? 9.141 33.688 8.867 1 98.38 145 VAL B C 1
ATOM 3237 O O . VAL B 1 145 ? 10.125 33.438 8.164 1 98.38 145 VAL B O 1
ATOM 3240 N N . GLY B 1 146 ? 8.664 34.906 9.086 1 98.25 146 GLY B N 1
ATOM 3241 C CA . GLY B 1 146 ? 9.406 36.062 8.562 1 98.25 146 GLY B CA 1
ATOM 3242 C C . GLY B 1 146 ? 8.805 37.406 8.953 1 98.25 146 GLY B C 1
ATOM 3243 O O . GLY B 1 146 ? 7.699 37.438 9.5 1 98.25 146 GLY B O 1
ATOM 3244 N N . VAL B 1 147 ? 9.578 38.375 8.633 1 97.62 147 VAL B N 1
ATOM 3245 C CA . VAL B 1 147 ? 9.133 39.75 8.859 1 97.62 147 VAL B CA 1
ATOM 3246 C C . VAL B 1 147 ? 8.188 40.188 7.738 1 97.62 147 VAL B C 1
ATOM 3248 O O . VAL B 1 147 ? 8.5 40.031 6.555 1 97.62 147 VAL B O 1
ATOM 3251 N N . LEU B 1 148 ? 7.023 40.656 8.148 1 97.75 148 LEU B N 1
ATOM 3252 C CA . LEU B 1 148 ? 6.027 41.125 7.191 1 97.75 148 LEU B CA 1
ATOM 3253 C C . LEU B 1 148 ? 6.48 42.438 6.531 1 97.75 148 LEU B C 1
ATOM 3255 O O . LEU B 1 148 ? 6.836 43.375 7.219 1 97.75 148 LEU B O 1
ATOM 3259 N N . GLN B 1 149 ? 6.504 42.375 5.254 1 96.44 149 GLN B N 1
ATOM 3260 C CA . GLN B 1 149 ? 6.918 43.531 4.473 1 96.44 149 GLN B CA 1
ATOM 3261 C C . GLN B 1 149 ? 6.027 43.719 3.246 1 96.44 149 GLN B C 1
ATOM 3263 O O . GLN B 1 149 ? 5.379 42.75 2.795 1 96.44 149 GLN B O 1
ATOM 3268 N N . GLN B 1 150 ? 5.844 44.906 2.734 1 96.19 150 GLN B N 1
ATOM 3269 C CA . GLN B 1 150 ? 5.238 45.25 1.451 1 96.19 150 GLN B CA 1
ATOM 3270 C C . GLN B 1 150 ? 3.811 44.719 1.354 1 96.19 150 GLN B C 1
ATOM 3272 O O . GLN B 1 150 ? 3.459 44.031 0.384 1 96.19 150 GLN B O 1
ATOM 3277 N N . VAL B 1 151 ? 2.992 45.062 2.25 1 96.75 151 VAL B N 1
ATOM 3278 C CA . VAL B 1 151 ? 1.591 44.656 2.229 1 96.75 151 VAL B CA 1
ATOM 3279 C C . VAL B 1 151 ? 0.813 45.562 1.257 1 96.75 151 VAL B C 1
ATOM 3281 O O . VAL B 1 151 ? 0.789 46.781 1.407 1 96.75 151 VAL B O 1
ATOM 3284 N N . GLN B 1 152 ? 0.286 44.938 0.279 1 96.75 152 GLN B N 1
ATOM 3285 C CA . GLN B 1 152 ? -0.555 45.688 -0.666 1 96.75 152 GLN B CA 1
ATOM 3286 C C . GLN B 1 152 ? -1.994 45.75 -0.165 1 96.75 152 GLN B C 1
ATOM 3288 O O . GLN B 1 152 ? -2.432 44.938 0.634 1 96.75 152 GLN B O 1
ATOM 3293 N N . PRO B 1 153 ? -2.717 46.812 -0.628 1 95.62 153 PRO B N 1
ATOM 3294 C CA . PRO B 1 153 ? -4.137 46.875 -0.27 1 95.62 153 PRO B CA 1
ATOM 3295 C C . PRO B 1 153 ? -4.914 45.656 -0.765 1 95.62 153 PRO B C 1
ATOM 3297 O O . PRO B 1 153 ? -4.645 45.156 -1.858 1 95.62 153 PRO B O 1
ATOM 3300 N N . MET B 1 154 ? -5.867 45.188 -0.015 1 95.81 154 MET B N 1
ATOM 3301 C CA . MET B 1 154 ? -6.699 44.062 -0.418 1 95.81 154 MET B CA 1
ATOM 3302 C C . MET B 1 154 ? -7.488 44.406 -1.681 1 95.81 154 MET B C 1
ATOM 3304 O O . MET B 1 154 ? -8.008 45.5 -1.822 1 95.81 154 MET B O 1
ATOM 3308 N N . THR B 1 155 ? -7.59 43.469 -2.541 1 96.25 155 THR B N 1
ATOM 3309 C CA . THR B 1 155 ? -8.305 43.625 -3.801 1 96.25 155 THR B CA 1
ATOM 3310 C C . THR B 1 155 ? -9.547 42.75 -3.846 1 96.25 155 THR B C 1
ATOM 3312 O O . THR B 1 155 ? -9.539 41.625 -3.311 1 96.25 155 THR B O 1
ATOM 3315 N N . THR B 1 156 ? -10.609 43.281 -4.367 1 96 156 THR B N 1
ATOM 3316 C CA . THR B 1 156 ? -11.836 42.531 -4.629 1 96 156 THR B CA 1
ATOM 3317 C C . THR B 1 156 ? -12.07 42.375 -6.129 1 96 156 THR B C 1
ATOM 3319 O O . THR B 1 156 ? -11.969 43.344 -6.875 1 96 156 THR B O 1
ATOM 3322 N N . TYR B 1 157 ? -12.305 41.156 -6.523 1 95.44 157 TYR B N 1
ATOM 3323 C CA . TYR B 1 157 ? -12.508 40.875 -7.941 1 95.44 157 TYR B CA 1
ATOM 3324 C C . TYR B 1 157 ? -13.484 39.719 -8.141 1 95.44 157 TYR B C 1
ATOM 3326 O O . TYR B 1 157 ? -13.914 39.094 -7.168 1 95.44 157 TYR B O 1
ATOM 3334 N N . ARG B 1 158 ? -13.906 39.469 -9.367 1 93.75 158 ARG B N 1
ATOM 3335 C CA . ARG B 1 158 ? -14.727 38.312 -9.719 1 93.75 158 ARG B CA 1
ATOM 3336 C C . ARG B 1 158 ? -13.898 37.281 -10.461 1 93.75 158 ARG B C 1
ATOM 3338 O O . ARG B 1 158 ? -13.102 37.625 -11.336 1 93.75 158 ARG B O 1
ATOM 3345 N N . ASN B 1 159 ? -14.07 36 -10.008 1 87.12 159 ASN B N 1
ATOM 3346 C CA . ASN B 1 159 ? -13.336 34.969 -10.703 1 87.12 159 ASN B CA 1
ATOM 3347 C C . ASN B 1 159 ? -14.062 34.5 -11.969 1 87.12 159 ASN B C 1
ATOM 3349 O O . ASN B 1 159 ? -15.055 35.125 -12.367 1 87.12 159 ASN B O 1
ATOM 3353 N N . LYS B 1 160 ? -13.477 33.5 -12.727 1 83.81 160 LYS B N 1
ATOM 3354 C CA . LYS B 1 160 ? -13.992 33.031 -14.008 1 83.81 160 LYS B CA 1
ATOM 3355 C C . LYS B 1 160 ? -15.422 32.5 -13.867 1 83.81 160 LYS B C 1
ATOM 3357 O O . LYS B 1 160 ? -16.172 32.469 -14.844 1 83.81 160 LYS B O 1
ATOM 3362 N N . TYR B 1 161 ? -15.859 32.188 -12.656 1 85 161 TYR B N 1
ATOM 3363 C CA . TYR B 1 161 ? -17.203 31.703 -12.375 1 85 161 TYR B CA 1
ATOM 3364 C C . TYR B 1 161 ? -18.094 32.844 -11.867 1 85 161 TYR B C 1
ATOM 3366 O O . TYR B 1 161 ? -19.188 32.594 -11.344 1 85 161 TYR B O 1
ATOM 3374 N N . ASN B 1 162 ? -17.578 34.031 -11.922 1 90.25 162 ASN B N 1
ATOM 3375 C CA . ASN B 1 162 ? -18.297 35.25 -11.547 1 90.25 162 ASN B CA 1
ATOM 3376 C C . ASN B 1 162 ? -18.5 35.312 -10.039 1 90.25 162 ASN B C 1
ATOM 3378 O O . ASN B 1 162 ? -19.453 35.969 -9.578 1 90.25 162 ASN B O 1
ATOM 3382 N N . GLN B 1 163 ? -17.719 34.656 -9.328 1 89.94 163 GLN B N 1
ATOM 3383 C CA . GLN B 1 163 ? -17.766 34.75 -7.875 1 89.94 163 GLN B CA 1
ATOM 3384 C C . GLN B 1 163 ? -16.875 35.875 -7.348 1 89.94 163 GLN B C 1
ATOM 3386 O O . GLN B 1 163 ? -15.781 36.094 -7.859 1 89.94 163 GLN B O 1
ATOM 3391 N N . LEU B 1 164 ? -17.438 36.594 -6.398 1 93.62 164 LEU B N 1
ATOM 3392 C CA . LEU B 1 164 ? -16.656 37.656 -5.758 1 93.62 164 LEU B CA 1
ATOM 3393 C C . LEU B 1 164 ? -15.523 37.062 -4.918 1 93.62 164 LEU B C 1
ATOM 3395 O O . LEU B 1 164 ? -15.75 36.156 -4.105 1 93.62 164 LEU B O 1
ATOM 3399 N N . LYS B 1 165 ? -14.312 37.594 -5.191 1 93.94 165 LYS B N 1
ATOM 3400 C CA . LYS B 1 165 ? -13.125 37.094 -4.504 1 93.94 165 LYS B CA 1
ATOM 3401 C C . LYS B 1 165 ? -12.312 38.25 -3.92 1 93.94 165 LYS B C 1
ATOM 3403 O O . LYS B 1 165 ? -12.398 39.375 -4.402 1 93.94 165 LYS B O 1
ATOM 3408 N N . ASN B 1 166 ? -11.625 38 -2.818 1 97.12 166 ASN B N 1
ATOM 3409 C CA . ASN B 1 166 ? -10.688 38.906 -2.203 1 97.12 166 ASN B CA 1
ATOM 3410 C C . ASN B 1 166 ? -9.273 38.344 -2.16 1 97.12 166 ASN B C 1
ATOM 3412 O O . ASN B 1 166 ? -9.094 37.125 -1.974 1 97.12 166 ASN B O 1
ATOM 3416 N N . SER B 1 167 ? -8.305 39.219 -2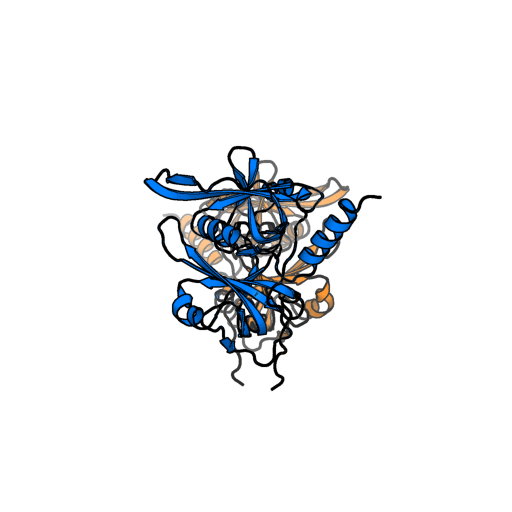.367 1 97.44 167 SER B N 1
ATOM 3417 C CA . SER B 1 167 ? -6.926 38.781 -2.203 1 97.44 167 SER B CA 1
ATOM 3418 C C . SER B 1 167 ? -6.062 39.875 -1.601 1 97.44 167 SER B C 1
ATOM 3420 O O . SER B 1 167 ? -6.383 41.062 -1.724 1 97.44 167 SER B O 1
ATOM 3422 N N . ILE B 1 168 ? -5.043 39.562 -0.903 1 97.81 168 ILE B N 1
ATOM 3423 C CA . ILE B 1 168 ? -4.043 40.5 -0.359 1 97.81 168 ILE B CA 1
ATOM 3424 C C . ILE B 1 168 ? -2.645 39.938 -0.611 1 97.81 168 ILE B C 1
ATOM 3426 O O . ILE B 1 168 ? -2.398 38.75 -0.416 1 97.81 168 ILE B O 1
ATOM 3430 N N . GLN B 1 169 ? -1.782 40.781 -1.113 1 97.88 169 GLN B N 1
ATOM 3431 C CA . GLN B 1 169 ? -0.414 40.375 -1.427 1 97.88 169 GLN B CA 1
ATOM 3432 C C . GLN B 1 169 ? 0.584 41.062 -0.498 1 97.88 169 GLN B C 1
ATOM 3434 O O . GLN B 1 169 ? 0.431 42.25 -0.174 1 97.88 169 GLN B O 1
ATOM 3439 N N . PHE B 1 170 ? 1.589 40.312 -0.094 1 98.06 170 PHE B N 1
ATOM 3440 C CA . PHE B 1 170 ? 2.639 40.844 0.769 1 98.06 170 PHE B CA 1
ATOM 3441 C C . PHE B 1 170 ? 3.904 40 0.664 1 98.06 170 PHE B C 1
ATOM 3443 O O . PHE B 1 170 ? 3.92 38.969 -0.028 1 98.06 170 PHE B O 1
ATOM 3450 N N . THR B 1 171 ? 4.93 40.438 1.255 1 98 171 THR B N 1
ATOM 3451 C CA . THR B 1 171 ? 6.195 39.719 1.299 1 98 171 THR B CA 1
ATOM 3452 C C . THR B 1 171 ? 6.582 39.375 2.738 1 98 171 THR B C 1
ATOM 3454 O O . THR B 1 171 ? 6.312 40.156 3.654 1 98 171 THR B O 1
ATOM 3457 N N . ILE B 1 172 ? 7.133 38.219 2.932 1 98.06 172 ILE B N 1
ATOM 3458 C CA . ILE B 1 172 ? 7.789 37.906 4.199 1 98.06 172 ILE B CA 1
ATOM 3459 C C . ILE B 1 172 ? 9.281 37.656 3.965 1 98.06 172 ILE B C 1
ATOM 3461 O O . ILE B 1 172 ? 9.68 37.156 2.914 1 98.06 172 ILE B O 1
ATOM 3465 N N . ASN B 1 173 ? 10.047 38.094 4.965 1 97.25 173 ASN B N 1
ATOM 3466 C CA . ASN B 1 173 ? 11.5 37.969 4.891 1 97.25 173 ASN B CA 1
ATOM 3467 C C . ASN B 1 173 ? 12.078 37.375 6.176 1 97.25 173 ASN B C 1
ATOM 3469 O O . ASN B 1 173 ? 11.859 37.938 7.262 1 97.25 173 ASN B O 1
ATOM 3473 N N . ASP B 1 174 ? 12.82 36.281 6.117 1 94.38 174 ASP B N 1
ATOM 3474 C CA . ASP B 1 174 ? 13.422 35.688 7.305 1 94.38 174 ASP B CA 1
ATOM 3475 C C . ASP B 1 174 ? 14.82 36.25 7.551 1 94.38 174 ASP B C 1
ATOM 3477 O O . ASP B 1 174 ? 15.648 35.594 8.211 1 94.38 174 ASP B O 1
ATOM 3481 N N . LEU B 1 175 ? 15.133 37.406 7.008 1 90.81 175 LEU B N 1
ATOM 3482 C CA . LEU B 1 175 ? 16.375 38.156 7.105 1 90.81 175 LEU B CA 1
ATOM 3483 C C . LEU B 1 175 ? 17.406 37.625 6.113 1 90.81 175 LEU B C 1
ATOM 3485 O O . LEU B 1 175 ? 18.484 38.188 5.965 1 90.81 175 LEU B O 1
ATOM 3489 N N . ASN B 1 176 ? 17.125 36.562 5.41 1 91.38 176 ASN B N 1
ATOM 3490 C CA . ASN B 1 176 ? 18.016 36 4.383 1 91.38 176 ASN B CA 1
ATOM 3491 C C . ASN B 1 176 ? 17.375 36.094 2.996 1 91.38 176 ASN B C 1
ATOM 3493 O O . ASN B 1 176 ? 18.031 36.469 2.029 1 91.38 176 ASN B O 1
ATOM 3497 N N . SER B 1 177 ? 16.156 35.75 2.932 1 94.62 177 SER B N 1
ATOM 3498 C CA . SER B 1 177 ? 15.453 35.688 1.651 1 94.62 177 SER B CA 1
ATOM 3499 C C . SER B 1 177 ? 14.008 36.156 1.792 1 94.62 177 SER B C 1
ATOM 3501 O O . SER B 1 177 ? 13.344 35.812 2.779 1 94.62 177 SER B O 1
ATOM 3503 N N . PRO B 1 178 ? 13.57 36.906 0.795 1 96.12 178 PRO B N 1
ATOM 3504 C CA . PRO B 1 178 ? 12.148 37.219 0.76 1 96.12 178 PRO B CA 1
ATOM 3505 C C . PRO B 1 178 ? 11.305 36.125 0.118 1 96.12 178 PRO B C 1
ATOM 3507 O O . PRO B 1 178 ? 11.812 35.344 -0.676 1 96.12 178 PRO B O 1
ATOM 3510 N N . ALA B 1 179 ? 10.031 36.062 0.443 1 97.5 179 ALA B N 1
ATOM 3511 C CA . ALA B 1 179 ? 9.031 35.219 -0.217 1 97.5 179 ALA B CA 1
ATOM 3512 C C . ALA B 1 179 ? 7.723 35.969 -0.418 1 97.5 179 ALA B C 1
ATOM 3514 O O . ALA B 1 179 ? 7.25 36.656 0.491 1 97.5 179 ALA B O 1
ATOM 3515 N N . GLN B 1 180 ? 7.23 35.875 -1.639 1 97.88 180 GLN B N 1
ATOM 3516 C CA . GLN B 1 180 ? 5.941 36.5 -1.932 1 97.88 180 GLN B CA 1
ATOM 3517 C C . GLN B 1 180 ? 4.789 35.594 -1.465 1 97.88 180 GLN B C 1
ATOM 3519 O O . GLN B 1 180 ? 4.836 34.375 -1.614 1 97.88 180 GLN B O 1
ATOM 3524 N N . VAL B 1 181 ? 3.748 36.312 -0.912 1 98.31 181 VAL B N 1
ATOM 3525 C CA . VAL B 1 181 ? 2.576 35.594 -0.411 1 98.31 181 VAL B CA 1
ATOM 3526 C C . VAL B 1 181 ? 1.307 36.219 -0.975 1 98.31 181 VAL B C 1
ATOM 3528 O O . VAL B 1 181 ? 1.219 37.438 -1.1 1 98.31 181 VAL B O 1
ATOM 3531 N N . ILE B 1 182 ? 0.417 35.406 -1.338 1 98.06 182 ILE B N 1
ATOM 3532 C CA . ILE B 1 182 ? -0.924 35.875 -1.665 1 98.06 182 ILE B CA 1
ATOM 3533 C C . ILE B 1 182 ? -1.958 35.094 -0.877 1 98.06 182 ILE B C 1
ATOM 3535 O O . ILE B 1 182 ? -2.02 33.875 -0.991 1 98.06 182 ILE B O 1
ATOM 3539 N N . PHE B 1 183 ? -2.758 35.781 -0.056 1 98.12 183 PHE B N 1
ATOM 3540 C CA . PHE B 1 183 ? -3.889 35.188 0.642 1 98.12 183 PHE B CA 1
ATOM 3541 C C . PHE B 1 183 ? -5.191 35.469 -0.094 1 98.12 183 PHE B C 1
ATOM 3543 O O . PHE B 1 183 ? -5.383 36.562 -0.634 1 98.12 183 PHE B O 1
ATOM 3550 N N . PHE B 1 184 ? -6.031 34.5 -0.007 1 96.69 184 PHE B N 1
ATOM 3551 C CA . PHE B 1 184 ? -7.312 34.625 -0.689 1 96.69 184 PHE B CA 1
ATOM 3552 C C . PHE B 1 184 ? -8.469 34.531 0.301 1 96.69 184 PHE B C 1
ATOM 3554 O O . PHE B 1 184 ? -8.344 33.906 1.344 1 96.69 184 PHE B O 1
ATOM 3561 N N . ASP B 1 185 ? -9.484 35.312 0.029 1 95.69 185 ASP B N 1
ATOM 3562 C CA . ASP B 1 185 ? -10.797 35.219 0.658 1 95.69 185 ASP B CA 1
ATOM 3563 C C . ASP B 1 185 ? -10.695 35.375 2.174 1 95.69 185 ASP B C 1
ATOM 3565 O O . ASP B 1 185 ? -10.141 36.375 2.658 1 95.69 185 ASP B O 1
ATOM 3569 N N . GLU B 1 186 ? -11.109 34.438 2.928 1 95.25 186 GLU B N 1
ATOM 3570 C CA . GLU B 1 186 ? -11.188 34.594 4.375 1 95.25 186 GLU B CA 1
ATOM 3571 C C . GLU B 1 186 ? -9.82 34.938 4.965 1 95.25 186 GLU B C 1
ATOM 3573 O O . GLU B 1 186 ? -9.719 35.75 5.883 1 95.25 186 GLU B O 1
ATOM 3578 N N . MET B 1 187 ? -8.828 34.344 4.453 1 96.62 187 MET B N 1
ATOM 3579 C CA . MET B 1 187 ? -7.477 34.625 4.93 1 96.62 187 MET B CA 1
ATOM 3580 C C . MET B 1 187 ? -7.078 36.062 4.633 1 96.62 187 MET B C 1
ATOM 3582 O O . MET B 1 187 ? -6.445 36.719 5.465 1 96.62 187 MET B O 1
ATOM 3586 N N . ALA B 1 188 ? -7.461 36.469 3.473 1 97.56 188 ALA B N 1
ATOM 3587 C CA . ALA B 1 188 ? -7.172 37.844 3.09 1 97.56 188 ALA B CA 1
ATOM 3588 C C . ALA B 1 188 ? -7.852 38.844 4.035 1 97.56 188 ALA B C 1
ATOM 3590 O O . ALA B 1 188 ? -7.215 39.781 4.535 1 97.56 188 ALA B O 1
ATOM 3591 N N . ARG B 1 189 ? -9.07 38.594 4.309 1 96.25 189 ARG B N 1
ATOM 3592 C CA . ARG B 1 189 ? -9.844 39.469 5.184 1 96.25 189 ARG B CA 1
ATOM 3593 C C . ARG B 1 189 ? -9.305 39.438 6.609 1 96.25 189 ARG B C 1
ATOM 3595 O O . ARG B 1 189 ? -9.203 40.469 7.262 1 96.25 189 ARG B O 1
ATOM 3602 N N . SER B 1 190 ? -8.984 38.25 6.98 1 96.38 190 SER B N 1
ATOM 3603 C CA . SER B 1 190 ? -8.461 38.094 8.336 1 96.38 190 SER B CA 1
ATOM 3604 C C . SER B 1 190 ? -7.141 38.812 8.516 1 96.38 190 SER B C 1
ATOM 3606 O O . SER B 1 190 ? -6.941 39.5 9.523 1 96.38 190 SER B O 1
ATOM 3608 N N . LEU B 1 191 ? -6.25 38.719 7.586 1 97.06 191 LEU B N 1
ATOM 3609 C CA . LEU B 1 191 ? -4.969 39.406 7.676 1 97.06 191 LEU B CA 1
ATOM 3610 C C . LEU B 1 191 ? -5.164 40.906 7.66 1 97.06 191 LEU B C 1
ATOM 3612 O O . LEU B 1 191 ? -4.566 41.625 8.469 1 97.06 191 LEU B O 1
ATOM 3616 N N . ASP B 1 192 ? -5.973 41.344 6.754 1 95.25 192 ASP B N 1
ATOM 3617 C CA . ASP B 1 192 ? -6.254 42.75 6.633 1 95.25 192 ASP B CA 1
ATOM 3618 C C . ASP B 1 192 ? -6.773 43.344 7.949 1 95.25 192 ASP B C 1
ATOM 3620 O O . ASP B 1 192 ? -6.34 44.406 8.383 1 95.25 192 ASP B O 1
ATOM 3624 N N . GLN B 1 193 ? -7.613 42.625 8.523 1 94.5 193 GLN B N 1
ATOM 3625 C CA . GLN B 1 193 ? -8.203 43.062 9.781 1 94.5 193 GLN B CA 1
ATOM 3626 C C . GLN B 1 193 ? -7.172 43.031 10.906 1 94.5 193 GLN B C 1
ATOM 3628 O O . GLN B 1 193 ? -7.098 44 11.695 1 94.5 193 GLN B O 1
ATOM 3633 N N . GLU B 1 194 ? -6.391 42.062 11.008 1 94.44 194 GLU B N 1
ATOM 3634 C CA . GLU B 1 194 ? -5.434 41.906 12.102 1 94.44 194 GLU B CA 1
ATOM 3635 C C . GLU B 1 194 ? -4.289 42.906 11.984 1 94.44 194 GLU B C 1
ATOM 3637 O O . GLU B 1 194 ? -3.723 43.312 13 1 94.44 194 GLU B O 1
ATOM 3642 N N . LEU B 1 195 ? -3.957 43.219 10.797 1 92.38 195 LEU B N 1
ATOM 3643 C CA . LEU B 1 195 ? -2.871 44.156 10.57 1 92.38 195 LEU B CA 1
ATOM 3644 C C . LEU B 1 195 ? -3.215 45.531 11.164 1 92.38 195 LEU B C 1
ATOM 3646 O O . LEU B 1 195 ? -2.336 46.219 11.672 1 92.38 195 LEU B O 1
ATOM 3650 N N . HIS B 1 196 ? -4.461 45.844 11.117 1 88.19 196 HIS B N 1
ATOM 3651 C CA . HIS B 1 196 ? -4.914 47.125 11.656 1 88.19 196 HIS B CA 1
ATOM 3652 C C . HIS B 1 196 ? -4.789 47.156 13.18 1 88.19 196 HIS B C 1
ATOM 3654 O O . HIS B 1 196 ? -4.684 48.25 13.773 1 88.19 196 HIS B O 1
ATOM 3660 N N . ASN B 1 197 ? -4.637 46 13.703 1 86.12 197 ASN B N 1
ATOM 3661 C CA . ASN B 1 197 ? -4.605 45.906 15.164 1 86.12 197 ASN B CA 1
ATOM 3662 C C . ASN B 1 197 ? -3.248 45.438 15.664 1 86.12 197 ASN B C 1
ATOM 3664 O O . ASN B 1 197 ? -3.113 45.031 16.828 1 86.12 197 ASN B O 1
ATOM 3668 N N . ALA B 1 198 ? -2.309 45.531 14.742 1 83.81 198 ALA B N 1
ATOM 3669 C CA . ALA B 1 198 ? -1.006 45 15.133 1 83.81 198 ALA B CA 1
ATOM 3670 C C . ALA B 1 198 ? -0.328 45.906 16.156 1 83.81 198 ALA B C 1
ATOM 3672 O O . ALA B 1 198 ? -0.169 47.125 15.93 1 83.81 198 ALA B O 1
ATOM 3673 N N . GLY B 1 199 ? 0.013 45.5 17.344 1 80.06 199 GLY B N 1
ATOM 3674 C CA . GLY B 1 199 ? 0.552 46.281 18.438 1 80.06 199 GLY B CA 1
ATOM 3675 C C . GLY B 1 199 ? 2.066 46.375 18.422 1 80.06 199 GLY B C 1
ATOM 3676 O O . GLY B 1 199 ? 2.654 47.25 19.047 1 80.06 199 GLY B O 1
ATOM 3677 N N . GLN B 1 200 ? 2.678 45.438 17.828 1 85.31 200 GLN B N 1
ATOM 3678 C CA . GLN B 1 200 ? 4.137 45.375 17.828 1 85.31 200 GLN B CA 1
ATOM 3679 C C . GLN B 1 200 ? 4.699 45.438 16.422 1 85.31 200 GLN B C 1
ATOM 3681 O O . GLN B 1 200 ? 4.176 44.781 15.516 1 85.31 200 GLN B O 1
ATOM 3686 N N . HIS B 1 201 ? 5.797 46.312 16.281 1 90 201 HIS B N 1
ATOM 3687 C CA . HIS B 1 201 ? 6.488 46.406 15.008 1 90 201 HIS B CA 1
ATOM 3688 C C . HIS B 1 201 ? 7.988 46.188 15.172 1 90 201 HIS B C 1
ATOM 3690 O O . HIS B 1 201 ? 8.555 46.531 16.219 1 90 201 HIS B O 1
ATOM 3696 N N . PRO B 1 202 ? 8.656 45.625 14.148 1 93 202 PRO B N 1
ATOM 3697 C CA . PRO B 1 202 ? 8.062 45.062 12.93 1 93 202 PRO B CA 1
ATOM 3698 C C . PRO B 1 202 ? 7.258 43.812 13.188 1 93 202 PRO B C 1
ATOM 3700 O O . PRO B 1 202 ? 7.562 43.062 14.117 1 93 202 PRO B O 1
ATOM 3703 N N . VAL B 1 203 ? 6.199 43.625 12.344 1 96.38 203 VAL B N 1
ATOM 3704 C CA . VAL B 1 203 ? 5.336 42.469 12.492 1 96.38 203 VAL B CA 1
ATOM 3705 C C . VAL B 1 203 ? 6.051 41.219 11.977 1 96.38 203 VAL B C 1
ATOM 3707 O O . VAL B 1 203 ? 6.605 41.219 10.875 1 96.38 203 VAL B O 1
ATOM 3710 N N . ILE B 1 204 ? 6.086 40.219 12.828 1 97.5 204 ILE B N 1
ATOM 3711 C CA . ILE B 1 204 ? 6.625 38.906 12.406 1 97.5 204 ILE B CA 1
ATOM 3712 C C . ILE B 1 204 ? 5.488 37.906 12.242 1 97.5 204 ILE B C 1
ATOM 3714 O O . ILE B 1 204 ? 4.66 37.75 13.148 1 97.5 204 ILE B O 1
ATOM 3718 N N . LEU B 1 205 ? 5.453 37.281 11.125 1 98.12 205 LEU B N 1
ATOM 3719 C CA . LEU B 1 205 ? 4.379 36.344 10.797 1 98.12 205 LEU B CA 1
ATOM 3720 C C . LEU B 1 205 ? 4.887 34.906 10.781 1 98.12 205 LEU B C 1
ATOM 3722 O O . LEU B 1 205 ? 5.961 34.625 10.242 1 98.12 205 LEU B O 1
ATOM 3726 N N . ILE B 1 206 ? 4.188 34.094 11.469 1 98.06 206 ILE B N 1
ATOM 3727 C CA . ILE B 1 206 ? 4.266 32.656 11.211 1 98.06 206 ILE B CA 1
ATOM 3728 C C . ILE B 1 206 ? 3.082 32.219 10.352 1 98.06 206 ILE B C 1
ATOM 3730 O O . ILE B 1 206 ? 1.934 32.562 10.641 1 98.06 206 ILE B O 1
ATOM 3734 N N . ILE B 1 207 ? 3.359 31.609 9.273 1 98.19 207 ILE B N 1
ATOM 3735 C CA . ILE B 1 207 ? 2.32 31.016 8.438 1 98.19 207 ILE B CA 1
ATOM 3736 C C . ILE B 1 207 ? 2.486 29.5 8.406 1 98.19 207 ILE B C 1
ATOM 3738 O O . ILE B 1 207 ? 3.486 28.984 7.898 1 98.19 207 ILE B O 1
ATOM 3742 N N . SER B 1 208 ? 1.503 28.828 8.969 1 96.19 208 SER B N 1
ATOM 3743 C CA . SER B 1 208 ? 1.527 27.375 9.039 1 96.19 208 SER B CA 1
ATOM 3744 C C . SER B 1 208 ? 0.735 26.75 7.891 1 96.19 208 SER B C 1
ATOM 3746 O O . SER B 1 208 ? -0.333 27.25 7.527 1 96.19 208 SER B O 1
ATOM 3748 N N . SER B 1 209 ? 1.269 25.625 7.285 1 94.19 209 SER B N 1
ATOM 3749 C CA . SER B 1 209 ? 0.589 24.828 6.281 1 94.19 209 SER B CA 1
ATOM 3750 C C . SER B 1 209 ? 0.219 25.656 5.059 1 94.19 209 SER B C 1
ATOM 3752 O O . SER B 1 209 ? -0.93 25.625 4.613 1 94.19 209 SER B O 1
ATOM 3754 N N . VAL B 1 210 ? 1.183 26.375 4.605 1 95.44 210 VAL B N 1
ATOM 3755 C CA . VAL B 1 210 ? 1 27.188 3.404 1 95.44 210 VAL B CA 1
ATOM 3756 C C . VAL B 1 210 ? 1.515 26.422 2.186 1 95.44 210 VAL B C 1
ATOM 3758 O O . VAL B 1 210 ? 2.359 25.531 2.311 1 95.44 210 VAL B O 1
ATOM 3761 N N . LYS B 1 211 ? 1.003 26.766 0.987 1 93.38 211 LYS B N 1
ATOM 3762 C CA . LYS B 1 211 ? 1.369 26.07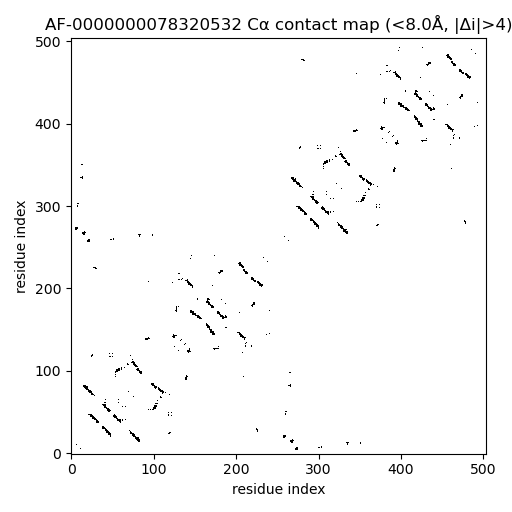8 -0.251 1 93.38 211 LYS B CA 1
ATOM 3763 C C . LYS B 1 211 ? 2.283 26.953 -1.108 1 93.38 211 LYS B C 1
ATOM 3765 O O . LYS B 1 211 ? 1.999 28.141 -1.324 1 93.38 211 LYS B O 1
ATOM 3770 N N . ALA B 1 212 ? 3.424 26.359 -1.518 1 93.44 212 ALA B N 1
ATOM 3771 C CA . ALA B 1 212 ? 4.266 27 -2.518 1 93.44 212 ALA B CA 1
ATOM 3772 C C . ALA B 1 212 ? 3.85 26.609 -3.93 1 93.44 212 ALA B C 1
ATOM 3774 O O . ALA B 1 212 ? 3.793 25.422 -4.254 1 93.44 212 ALA B O 1
ATOM 3775 N N . ARG B 1 213 ? 3.521 27.562 -4.734 1 91.44 213 ARG B N 1
ATOM 3776 C CA . ARG B 1 213 ? 3.109 27.234 -6.094 1 91.44 213 ARG B CA 1
ATOM 3777 C C . ARG B 1 213 ? 3.467 28.344 -7.062 1 91.44 213 ARG B C 1
ATOM 3779 O O . ARG B 1 213 ? 3.775 29.469 -6.645 1 91.44 213 ARG B O 1
ATOM 3786 N N . MET B 1 214 ? 3.373 27.984 -8.344 1 90.12 214 MET B N 1
ATOM 3787 C CA . MET B 1 214 ? 3.635 28.953 -9.406 1 90.12 214 MET B CA 1
ATOM 3788 C C . MET B 1 214 ? 2.377 29.75 -9.742 1 90.12 214 MET B C 1
ATOM 3790 O O . MET B 1 214 ? 1.347 29.172 -10.094 1 90.12 214 MET B O 1
ATOM 3794 N N . ILE B 1 215 ? 2.379 31.047 -9.609 1 89.44 215 ILE B N 1
ATOM 3795 C CA . ILE B 1 215 ? 1.297 31.953 -9.969 1 89.44 215 ILE B CA 1
ATOM 3796 C C . ILE B 1 215 ? 1.833 33.062 -10.859 1 89.44 215 ILE B C 1
ATOM 3798 O O . ILE B 1 215 ? 2.682 33.875 -10.438 1 89.44 215 ILE B O 1
ATOM 3802 N N . GLN B 1 216 ? 1.263 33.031 -12.055 1 87 216 GLN B N 1
ATOM 3803 C CA . GLN B 1 216 ? 1.638 34.062 -13.016 1 87 216 GLN B CA 1
ATOM 3804 C C . GLN B 1 216 ? 3.15 34.125 -13.203 1 87 216 GLN B C 1
ATOM 3806 O O . GLN B 1 216 ? 3.752 35.188 -13.133 1 87 216 GLN B O 1
ATOM 3811 N N . GLY B 1 217 ? 3.785 33 -13.219 1 90.19 217 GLY B N 1
ATOM 3812 C CA . GLY B 1 217 ? 5.195 32.875 -13.547 1 90.19 217 GLY B CA 1
ATOM 3813 C C . GLY B 1 217 ? 6.105 33 -12.344 1 90.19 217 GLY B C 1
ATOM 3814 O O . GLY B 1 217 ? 7.324 32.875 -12.469 1 90.19 217 GLY B O 1
ATOM 3815 N N . GLU B 1 218 ? 5.527 33.375 -11.172 1 91.94 218 GLU B N 1
ATOM 3816 C CA . GLU B 1 218 ? 6.32 33.531 -9.961 1 91.94 218 GLU B CA 1
ATOM 3817 C C . GLU B 1 218 ? 5.902 32.5 -8.891 1 91.94 218 GLU B C 1
ATOM 3819 O O . GLU B 1 218 ? 4.734 32.125 -8.82 1 91.94 218 GLU B O 1
ATOM 3824 N N . VAL B 1 219 ? 6.957 32.188 -8.148 1 93.75 219 VAL B N 1
ATOM 3825 C CA . VAL B 1 219 ? 6.629 31.312 -7.02 1 93.75 219 VAL B CA 1
ATOM 3826 C C . VAL B 1 219 ? 6.062 32.156 -5.871 1 93.75 219 VAL B C 1
ATOM 3828 O O . VAL B 1 219 ? 6.66 33.156 -5.469 1 93.75 219 VAL B O 1
ATOM 3831 N N . LYS B 1 220 ? 4.863 31.766 -5.426 1 96.19 220 LYS B N 1
ATOM 3832 C CA . LYS B 1 220 ? 4.242 32.438 -4.293 1 96.19 220 LYS B CA 1
ATOM 3833 C C . LYS B 1 220 ? 3.709 31.438 -3.277 1 96.19 220 LYS B C 1
ATOM 3835 O O . LYS B 1 220 ? 3.41 30.297 -3.627 1 96.19 220 LYS B O 1
ATOM 3840 N N . LEU B 1 221 ? 3.691 31.906 -2.092 1 97.25 221 LEU B N 1
ATOM 3841 C CA . LEU B 1 221 ? 3.004 31.156 -1.043 1 97.25 221 LEU B CA 1
ATOM 3842 C C . LEU B 1 221 ? 1.528 31.531 -0.984 1 97.25 221 LEU B C 1
ATOM 3844 O O . LEU B 1 221 ? 1.186 32.719 -0.958 1 97.25 221 LEU B O 1
ATOM 3848 N N . THR B 1 222 ? 0.69 30.531 -1.007 1 96.62 222 THR B N 1
ATOM 3849 C CA . THR B 1 222 ? -0.746 30.781 -0.996 1 96.62 222 THR B CA 1
ATOM 3850 C C . THR B 1 222 ? -1.431 29.953 0.092 1 96.62 222 THR B C 1
ATOM 3852 O O . THR B 1 222 ? -0.958 28.875 0.451 1 96.62 222 THR B O 1
ATOM 3855 N N . ASN B 1 223 ? -2.555 30.562 0.523 1 96.25 223 ASN B N 1
ATOM 3856 C CA . ASN B 1 223 ? -3.277 29.844 1.564 1 96.25 223 ASN B CA 1
ATOM 3857 C C . ASN B 1 223 ? -3.977 28.594 1.006 1 96.25 223 ASN B C 1
ATOM 3859 O O . ASN B 1 223 ? -4.426 28.609 -0.143 1 96.25 223 ASN B O 1
ATOM 3863 N N . TYR B 1 224 ? -3.971 27.578 1.86 1 91.69 224 TYR B N 1
ATOM 3864 C CA . TYR B 1 224 ? -4.719 26.344 1.764 1 91.69 224 TYR B CA 1
ATOM 3865 C C . TYR B 1 224 ? -5.707 26.203 2.916 1 91.69 224 TYR B C 1
ATOM 3867 O O . TYR B 1 224 ? -5.609 26.922 3.914 1 91.69 224 TYR B O 1
ATOM 3875 N N . PRO B 1 225 ? -6.699 25.359 2.699 1 91 225 PRO B N 1
ATOM 3876 C CA . PRO B 1 225 ? -7.688 25.266 3.775 1 91 225 PRO B CA 1
ATOM 3877 C C . PRO B 1 225 ? -7.055 25.016 5.141 1 91 225 PRO B C 1
ATOM 3879 O O . PRO B 1 225 ? -7.582 25.469 6.16 1 91 225 PRO B O 1
ATOM 3882 N N . ALA B 1 226 ? -5.965 24.438 5.207 1 92.62 226 ALA B N 1
ATOM 3883 C CA . ALA B 1 226 ? -5.297 24.109 6.465 1 92.62 226 ALA B CA 1
ATOM 3884 C C . ALA B 1 226 ? -4.488 25.297 6.973 1 92.62 226 ALA B C 1
ATOM 3886 O O . ALA B 1 226 ? -4.031 25.297 8.117 1 92.62 226 ALA B O 1
ATOM 3887 N N . THR B 1 227 ? -4.32 26.344 6.23 1 96 227 THR B N 1
ATOM 3888 C CA . THR B 1 227 ? -3.391 27.438 6.523 1 96 227 THR B CA 1
ATOM 3889 C C . THR B 1 227 ? -3.877 28.25 7.711 1 96 227 THR B C 1
ATOM 3891 O O . THR B 1 227 ? -5.066 28.562 7.816 1 96 227 THR B O 1
ATOM 3894 N N . ARG B 1 228 ? -2.934 28.578 8.609 1 95.94 228 ARG B N 1
ATOM 3895 C CA . ARG B 1 228 ? -3.1 29.562 9.672 1 95.94 228 ARG B CA 1
ATOM 3896 C C . ARG B 1 228 ? -1.914 30.531 9.719 1 95.94 228 ARG B C 1
ATOM 3898 O O . ARG B 1 228 ? -0.791 30.141 9.383 1 95.94 228 ARG B O 1
ATOM 3905 N N . PHE B 1 229 ? -2.221 31.719 10.102 1 97.62 229 PHE B N 1
ATOM 3906 C CA . PHE B 1 229 ? -1.106 32.625 10.344 1 97.62 229 PHE B CA 1
ATOM 3907 C C . PHE B 1 229 ? -1.169 33.188 11.758 1 97.62 229 PHE B C 1
ATOM 3909 O O . PHE B 1 229 ? -2.244 33.281 12.352 1 97.62 229 PHE B O 1
ATOM 3916 N N . PHE B 1 230 ? -0.028 33.531 12.289 1 96.25 230 PHE B N 1
ATOM 3917 C CA . PHE B 1 230 ? 0.141 34.094 13.625 1 96.25 230 PHE B CA 1
ATOM 3918 C C . PHE B 1 230 ? 1.024 35.312 13.578 1 96.25 230 PHE B C 1
ATOM 3920 O O . PHE B 1 230 ? 2.146 35.281 13.07 1 96.25 230 PHE B O 1
ATOM 3927 N N . MET B 1 231 ? 0.445 36.406 14.164 1 96.69 231 MET B N 1
ATOM 3928 C CA . MET B 1 231 ? 1.19 37.656 14.234 1 96.69 231 MET B CA 1
ATOM 3929 C C . MET B 1 231 ? 1.861 37.812 15.594 1 96.69 231 MET B C 1
ATOM 3931 O O . MET B 1 231 ? 1.187 37.812 16.625 1 96.69 231 MET B O 1
ATOM 3935 N N . ASN B 1 232 ? 3.182 37.906 15.602 1 96.38 232 ASN B N 1
ATOM 3936 C CA . ASN B 1 232 ? 3.988 38.156 16.797 1 96.38 232 ASN B CA 1
ATOM 3937 C C . ASN B 1 232 ? 3.703 37.125 17.891 1 96.38 232 ASN B C 1
ATOM 3939 O O . ASN B 1 232 ? 3.535 37.469 19.047 1 96.38 232 ASN B O 1
ATOM 3943 N N . LEU B 1 233 ? 3.57 35.906 17.422 1 95.38 233 LEU B N 1
ATOM 3944 C CA . LEU B 1 233 ? 3.336 34.812 18.359 1 95.38 233 LEU B CA 1
ATOM 3945 C C . LEU B 1 233 ? 4.504 34.656 19.328 1 95.38 233 LEU B C 1
ATOM 3947 O O . LEU B 1 233 ? 5.668 34.75 18.922 1 95.38 233 LEU B O 1
ATOM 3951 N N . HIS B 1 234 ? 4.188 34.469 20.625 1 94.12 234 HIS B N 1
ATOM 3952 C CA . HIS B 1 234 ? 5.254 34.156 21.578 1 94.12 234 HIS B CA 1
ATOM 3953 C C . HIS B 1 234 ? 5.863 32.781 21.281 1 94.12 234 HIS B C 1
ATOM 3955 O O . HIS B 1 234 ? 5.32 31.766 21.688 1 94.12 234 HIS B O 1
ATOM 3961 N N . HIS B 1 235 ? 6.883 32.812 20.5 1 95 235 HIS B N 1
ATOM 3962 C CA . HIS B 1 235 ? 7.574 31.641 20 1 95 235 HIS B CA 1
ATOM 3963 C C . HIS B 1 235 ? 9.062 31.922 19.797 1 95 235 HIS B C 1
ATOM 3965 O O . HIS B 1 235 ? 9.438 33.031 19.438 1 95 235 HIS B O 1
ATOM 3971 N N . GLU B 1 236 ? 9.812 30.891 19.969 1 95 236 GLU B N 1
ATOM 3972 C CA . GLU B 1 236 ? 11.258 31.031 19.875 1 95 236 GLU B CA 1
ATOM 3973 C C . GLU B 1 236 ? 11.672 31.578 18.516 1 95 236 GLU B C 1
ATOM 3975 O O . GLU B 1 236 ? 12.547 32.438 18.422 1 95 236 GLU B O 1
ATOM 3980 N N . ALA B 1 237 ? 11.062 31.141 17.453 1 95 237 ALA B N 1
ATOM 3981 C CA . ALA B 1 237 ? 11.414 31.578 16.094 1 95 237 ALA B CA 1
ATOM 3982 C C . ALA B 1 237 ? 11.156 33.062 15.914 1 95 237 ALA B C 1
ATOM 3984 O O . ALA B 1 237 ? 11.906 33.75 15.219 1 95 237 ALA B O 1
ATOM 3985 N N . VAL B 1 238 ? 10.156 33.562 16.516 1 96.25 238 VAL B N 1
ATOM 3986 C CA . VAL B 1 238 ? 9.805 34.969 16.453 1 96.25 238 VAL B CA 1
ATOM 3987 C C . VAL B 1 238 ? 10.789 35.781 17.266 1 96.25 238 VAL B C 1
ATOM 3989 O O . VAL B 1 238 ? 11.297 36.812 16.797 1 96.25 238 VAL B O 1
ATOM 3992 N N . GLU B 1 239 ? 11.094 35.312 18.438 1 95.44 239 GLU B N 1
ATOM 3993 C CA . GLU B 1 239 ? 12.047 36 19.297 1 95.44 239 GLU B CA 1
ATOM 3994 C C . GLU B 1 239 ? 13.438 36.031 18.656 1 95.44 239 GLU B C 1
ATOM 3996 O O . GLU B 1 239 ? 14.125 37.062 18.75 1 95.44 239 GLU B O 1
ATOM 4001 N N . ASP B 1 240 ? 13.75 34.938 18.078 1 95.25 240 ASP B N 1
ATOM 4002 C CA . ASP B 1 240 ? 15.039 34.875 17.391 1 95.25 240 ASP B CA 1
ATOM 4003 C C . ASP B 1 240 ? 15.133 35.938 16.281 1 95.25 240 ASP B C 1
ATOM 4005 O O . ASP B 1 240 ? 16.156 36.594 16.125 1 95.25 240 ASP B O 1
ATOM 4009 N N . LEU B 1 241 ? 14.148 36.062 15.477 1 94.88 241 LEU B N 1
ATOM 4010 C CA . LEU B 1 241 ? 14.117 37 14.375 1 94.88 241 LEU B CA 1
ATOM 4011 C C . LEU B 1 241 ? 14.117 38.438 14.898 1 94.88 241 LEU B C 1
ATOM 4013 O O . LEU B 1 241 ? 14.812 39.312 14.359 1 94.88 241 LEU B O 1
ATOM 4017 N N . ARG B 1 242 ? 13.438 38.688 15.977 1 94.25 242 ARG B N 1
ATOM 4018 C CA . ARG B 1 242 ? 13.391 40 16.578 1 94.25 242 ARG B CA 1
ATOM 4019 C C . ARG B 1 242 ? 14.758 40.406 17.109 1 94.25 242 ARG B C 1
ATOM 4021 O O . ARG B 1 242 ? 15.188 41.562 16.906 1 94.25 242 ARG B O 1
ATOM 4028 N N . ASP B 1 243 ? 15.352 39.469 17.75 1 94 243 ASP B N 1
ATOM 4029 C CA . ASP B 1 243 ? 16.688 39.719 18.297 1 94 243 ASP B CA 1
ATOM 4030 C C . ASP B 1 243 ? 17.688 40 17.172 1 94 243 ASP B C 1
ATOM 4032 O O . ASP B 1 243 ? 18.531 40.875 17.297 1 94 243 ASP B O 1
ATOM 4036 N N . SER B 1 244 ? 17.578 39.25 16.156 1 93.38 244 SER B N 1
ATOM 4037 C CA . SER B 1 244 ? 18.469 39.438 15.023 1 93.38 244 SER B CA 1
ATOM 4038 C C . SER B 1 244 ? 18.266 40.812 14.383 1 93.38 244 SER B C 1
ATOM 4040 O O . SER B 1 244 ? 19.234 41.438 13.93 1 93.38 244 SER B O 1
ATOM 4042 N N . LEU B 1 245 ? 17.125 41.281 14.328 1 91.19 245 LEU B N 1
ATOM 4043 C CA . LEU B 1 245 ? 16.812 42.594 13.773 1 91.19 245 LEU B CA 1
ATOM 4044 C C . LEU B 1 245 ? 17.406 43.688 14.633 1 91.19 245 LEU B C 1
ATOM 4046 O O . LEU B 1 245 ? 17.875 44.719 14.109 1 91.19 245 LEU B O 1
ATOM 4050 N N . ARG B 1 246 ? 17.359 43.438 15.898 1 88.06 246 ARG B N 1
ATOM 4051 C CA . ARG B 1 246 ? 17.938 44.406 16.812 1 88.06 246 ARG B CA 1
ATOM 4052 C C . ARG B 1 246 ? 19.453 44.5 16.625 1 88.06 246 ARG B C 1
ATOM 4054 O O . ARG B 1 246 ? 20.016 45.594 16.703 1 88.06 246 ARG B O 1
ATOM 4061 N N . LEU B 1 247 ? 20.031 43.406 16.406 1 83.75 247 LEU B N 1
ATOM 4062 C CA . LEU B 1 247 ? 21.469 43.375 16.219 1 83.75 247 LEU B CA 1
ATOM 4063 C C . LEU B 1 247 ? 21.875 44.062 14.922 1 83.75 247 LEU B C 1
ATOM 4065 O O . LEU B 1 247 ? 22.906 44.75 14.867 1 83.75 247 LEU B O 1
ATOM 4069 N N . VAL B 1 248 ? 21.078 43.906 13.867 1 76.75 248 VAL B N 1
ATOM 4070 C CA . VAL B 1 248 ? 21.406 44.5 12.57 1 76.75 248 VAL B CA 1
ATOM 4071 C C . VAL B 1 248 ? 21.172 46 12.617 1 76.75 248 VAL B C 1
ATOM 4073 O O . VAL B 1 248 ? 21.906 46.75 11.984 1 76.75 248 VAL B O 1
ATOM 4076 N N . ASN B 1 249 ? 20.188 46.5 13.344 1 73.56 249 ASN B N 1
ATOM 4077 C CA . ASN B 1 249 ? 19.875 47.906 13.406 1 73.56 249 ASN B CA 1
ATOM 4078 C C . ASN B 1 249 ? 20.703 48.625 14.469 1 73.56 249 ASN B C 1
ATOM 4080 O O . ASN B 1 249 ? 20.641 49.844 14.594 1 73.56 249 ASN B O 1
ATOM 4084 N N . SER B 1 250 ? 21.344 47.906 15.438 1 66 250 SER B N 1
ATOM 4085 C CA . SER B 1 250 ? 22.203 48.562 16.422 1 66 250 SER B CA 1
ATOM 4086 C C . SER B 1 250 ? 23.453 49.125 15.75 1 66 250 SER B C 1
ATOM 4088 O O . SER B 1 250 ? 24.141 48.438 14.984 1 66 250 SER B O 1
ATOM 4090 N N . PRO B 1 251 ? 23.469 50.594 15.672 1 54.38 251 PRO B N 1
ATOM 4091 C CA . PRO B 1 251 ? 24.688 51.25 15.195 1 54.38 251 PRO B CA 1
ATOM 4092 C C . PRO B 1 251 ? 25.953 50.719 15.844 1 54.38 251 PRO B C 1
ATOM 4094 O O . PRO B 1 251 ? 25.938 50.344 17.031 1 54.38 251 PRO B O 1
ATOM 4097 N N . MET B 1 252 ? 26.797 50.156 15.023 1 40.16 252 MET B N 1
ATOM 4098 C CA . MET B 1 252 ? 28.156 50.031 15.57 1 40.16 252 MET B CA 1
ATOM 4099 C C . MET B 1 252 ? 28.609 51.375 16.141 1 40.16 252 MET B C 1
ATOM 4101 O O . MET B 1 252 ? 28.344 52.438 15.555 1 40.16 252 MET B O 1
#

Sequence (504 aa):
MAQIPYQMISNLRPQITTAWRLKVRVTRIWQAITQQGDIVGINCIFVDELGGRIRAWIAAANMNQLQGLITEGETYNVHNFVVRQYGAMQTERCFESNFFIQLYHMTNIFVAEDVDYIQRHVFQFTNLSTIIDVARESNFLIDVVGVLQQVQPMTTYRNKYNQLKNSIQFTINDLNSPAQVIFFDEMARSLDQELHNAGQHPVILIISSVKARMIQGEVKLTNYPATRFFMNLHHEAVEDLRDSLRLVNSPMMAQIPYQMISNLRPQITTAWRLKVRVTRIWQAITQQGDIVGINCIFVDELGGRIRAWIAAANMNQLQGLITEGETYNVHNFVVRQYGAMQTERCFESNFFIQLYHMTNIFVAEDVDYIQRHVFQFTNLSTIIDVARESNFLIDVVGVLQQVQPMTTYRNKYNQLKNSIQFTINDLNSPAQVIFFDEMARSLDQELHNAGQHPVILIISSVKARMIQGEVKLTNYPATRFFMNLHHEAVEDLRDSLRLVNSPM

Foldseek 3Di:
DPPPDDDDPVPDDPDAFQFDKAKWAWAFKDFDADPVGDTFWMWTWTAHLVLDIAIEIEGPVCCVPPVVQHDHGFIKIKGGWGKDADDPPNAEAADPDRIHIYDDPPIDIDGDPPVPSTDNDHFDADDQVCLVVCQVPGRYFHKHKFFKADKDDKDWDADPVRDIKIKIWTWGDLPPDIAIEMEIDPVRVVCVVVVVVQDDPRKMKMKHRWGWYADPNDTHTYDDRRIDMDICDPDPSSVVSVVVVVVVPPDD/DPPDDDDDPVPDDPAADQFDKAKWAWAFKDFDADPVGDTFWMWTWTAHLVQDIAIEIEGPVCCVPPVVQHDHGFIKIKGGWGKDADDPPNAEAADPDRIHIYDDPPIDIDGDPPVPSTDNDHFDADDQVCLVVCQVPGRYFHKHKFFKADKDDKDWDADPVRDIKIKIWTWGDLPPDIAIEMEIDPRRVVVVVVVVVQPDPRKMKMKHRWGWYADPNDTHTYDDRRIDMDICDPDPSSVVSVVVVVVVPPDD

Nearest PDB structures (foldseek):
  8oej-assembly1_D  TM=3.113E-01  e=8.310E-10  Pyrococcus abyssi
  7qxs-assembly1_P  TM=3.291E-01  e=1.904E-07  Homo sapiens
  3kjp-assembly1_A  TM=3.240E-01  e=6.012E-08  Homo sapiens
  2k5v-assembly1_A  TM=7.628E-01  e=8.001E-04  Methanococcus maripaludis
  3dm3-assembly2_C  TM=7.636E-01  e=1.385E-03  Methanocaldococcus jannaschii

pLDDT: mean 88.3, std 11.64, range [27.05, 98.38]

Secondary structure (DSSP, 8-state):
----PPBPGGG----B--B-EEEEEEEEEEEEE-TT--EEEEEEEEE-TT--EEEEEEEHHHHHHHGGG--TT-EEEEESBEEEEPPTT---BSSS-SEEEEE-TT-EEEEPSS-TTS-S----BPPGGGHHHHHHH--B-EEEEEEEE-PPPPEEEE-TT--EEEEEEEEEE-SS-EEEEEEEHHHHHHHHHHHHT--SSS-EEEEEEEEEEEETTEEEEE--TT-EEEES-SSHHHHHHHHHHHHHHS--/----PPBPGGG----B--B-EEEEEEEEEEEEE-TT--EEEEEEEEE-TT--EEEEEEEHHHHHHHGGG--TT-EEEEESBEEEEPPTT---BSSS-SEEEEE-TT-EEEEPSS-TTS-S----BPPGGGHHHHHHH--B-EEEEEEEE-PPPPEEEE-TT--EEEEEEEEEE-SS-EEEEEEEHHHHHHHHHHHHT--SSS-EEEEEEEEEEEETTEEEEE--TT-EEEES-SSHHHHHHHHHHHHHHS--

Radius of gyration: 31.98 Å; Cα contacts (8 Å, |Δi|>4): 1107; chains: 2; bounding box: 50×96×71 Å